Protein AF-A0A970HTD6-F1 (afdb_monomer_lite)

Sequence (376 aa):
SRCRPMLKNALLLLAIAVVAAGCGFRPSEPTYSVVGRIVDVDGRGVPGVTVVAQGANAIAQTGPDGVWRIDGLRGRVTIVPHLEGSRFEPMSHTVTAGTENLRFQLVPPSYSISGRIVNAQGAGVAGVVVAVEGTNIQVTSGLDGRWRIDGLDGPATVAPYRPGSEFVPAARTVAAPTDNIVFQVLHPIMGPSVVPREQARQWLQARIGNSDWLELVDLYYDIAPLYGIRPEVALAQAAHETAYFRFGNLVQPWQNNFAGIGATGTPSDGFTPLNGADPEVVRFEAGVHGAIFATREIGVEAHVQHLYAYATTAPLPAGRTLYSPRFVLVRRGTARYVEHLGARQNPAGVGWATDAEYGFKIVNNFLLPMTAFQMR

pLDDT: mean 91.31, std 15.21, range [30.84, 98.94]

Structure (mmCIF, N/CA/C/O backbone):
data_AF-A0A970HTD6-F1
#
_entry.id   AF-A0A970HTD6-F1
#
loop_
_atom_site.group_PDB
_atom_site.id
_atom_site.type_symbol
_atom_site.label_atom_id
_atom_site.label_alt_id
_atom_site.label_comp_id
_atom_site.label_asym_id
_atom_site.label_entity_id
_atom_site.label_seq_id
_atom_site.pdbx_PDB_ins_code
_atom_site.Cartn_x
_atom_site.Cartn_y
_atom_site.Cartn_z
_atom_site.occupancy
_atom_site.B_iso_or_equiv
_atom_site.auth_seq_id
_atom_site.auth_comp_id
_atom_site.auth_asym_id
_atom_site.auth_atom_id
_atom_site.pdbx_PDB_model_num
ATOM 1 N N . SER A 1 1 ? -66.689 61.002 37.008 1.00 42.81 1 SER A N 1
ATOM 2 C CA . SER A 1 1 ? -67.471 59.797 37.360 1.00 42.81 1 SER A CA 1
ATOM 3 C C . SER A 1 1 ? -66.994 59.297 38.715 1.00 42.81 1 SER A C 1
ATOM 5 O O . SER A 1 1 ? -65.812 59.053 38.901 1.00 42.81 1 SER A O 1
ATOM 7 N N . ARG A 1 2 ? -67.922 59.335 39.676 1.00 36.25 2 ARG A N 1
ATOM 8 C CA . ARG A 1 2 ? -67.828 59.118 41.139 1.00 36.25 2 ARG A CA 1
ATOM 9 C C . ARG A 1 2 ? -67.126 57.794 41.516 1.00 36.25 2 ARG A C 1
ATOM 11 O O . ARG A 1 2 ? -67.258 56.853 40.753 1.00 36.25 2 ARG A O 1
ATOM 18 N N . CYS A 1 3 ? -66.486 57.566 42.666 1.00 32.69 3 CYS A N 1
ATOM 19 C CA . CYS A 1 3 ? -65.986 58.340 43.814 1.00 32.69 3 CYS A CA 1
ATOM 20 C C . CYS A 1 3 ? -65.123 57.339 44.638 1.00 32.69 3 CYS A C 1
ATOM 22 O O . CYS A 1 3 ? -65.514 56.181 44.762 1.00 32.69 3 CYS A O 1
ATOM 24 N N . ARG A 1 4 ? -63.981 57.751 45.209 1.00 37.59 4 ARG A N 1
ATOM 25 C CA . ARG A 1 4 ? -63.383 57.114 46.420 1.00 37.59 4 ARG A CA 1
ATOM 26 C C . ARG A 1 4 ? -64.286 57.457 47.643 1.00 37.59 4 ARG A C 1
ATOM 28 O O . ARG A 1 4 ? -65.076 58.382 47.460 1.00 37.59 4 ARG A O 1
ATOM 35 N N . PRO A 1 5 ? -64.193 56.862 48.868 1.00 46.75 5 PRO A N 1
ATOM 36 C CA . PRO A 1 5 ? -62.972 56.333 49.504 1.00 46.75 5 PRO A CA 1
ATOM 37 C C . PRO A 1 5 ? -63.099 55.170 50.545 1.00 46.75 5 PRO A C 1
ATOM 39 O O . PRO A 1 5 ? -64.172 54.787 50.987 1.00 46.75 5 PRO A O 1
ATOM 42 N N . MET A 1 6 ? -61.914 54.692 50.955 1.00 35.75 6 MET A N 1
ATOM 43 C CA . MET A 1 6 ? -61.435 54.318 52.308 1.00 35.75 6 MET A CA 1
ATOM 44 C C . MET A 1 6 ? -62.063 53.205 53.182 1.00 35.75 6 MET A C 1
ATOM 46 O O . MET A 1 6 ? -63.157 53.321 53.716 1.00 35.75 6 MET A O 1
ATOM 50 N N . LEU A 1 7 ? -61.183 52.226 53.461 1.00 40.25 7 LEU A N 1
ATOM 51 C CA . LEU A 1 7 ? -60.671 51.781 54.774 1.00 40.25 7 LEU A CA 1
ATOM 52 C C . LEU A 1 7 ? -61.676 51.335 55.853 1.00 40.25 7 LEU A C 1
ATOM 54 O O . LEU A 1 7 ? -62.324 52.172 56.473 1.00 40.25 7 LEU A O 1
ATOM 58 N N . LYS A 1 8 ? -61.641 50.044 56.227 1.00 32.31 8 LYS A N 1
ATOM 59 C CA . LYS A 1 8 ? -61.961 49.594 57.596 1.00 32.31 8 LYS A CA 1
ATOM 60 C C . LYS A 1 8 ? -61.094 48.412 58.037 1.00 32.31 8 LYS A C 1
ATOM 62 O O . LYS A 1 8 ? -60.998 47.402 57.347 1.00 32.31 8 LYS A O 1
ATOM 67 N N . ASN A 1 9 ? -60.500 48.586 59.216 1.00 33.53 9 ASN A N 1
ATOM 68 C CA . ASN A 1 9 ? -59.845 47.574 60.035 1.00 33.53 9 ASN A CA 1
ATOM 69 C C . ASN A 1 9 ? -60.870 46.627 60.686 1.00 33.53 9 ASN A C 1
ATOM 71 O O . ASN A 1 9 ? -61.921 47.075 61.133 1.00 33.53 9 ASN A O 1
ATOM 75 N N . ALA A 1 10 ? -60.462 45.357 60.764 1.00 36.41 10 ALA A N 1
ATOM 76 C CA . ALA A 1 10 ? -60.637 44.360 61.828 1.00 36.41 10 ALA A CA 1
ATOM 77 C C . ALA A 1 10 ? -61.989 44.201 62.557 1.00 36.41 10 ALA A C 1
ATOM 79 O O . ALA A 1 10 ? -62.415 45.079 63.299 1.00 36.41 10 ALA A O 1
ATOM 80 N N . LEU A 1 11 ? -62.511 42.965 62.545 1.00 30.84 11 LEU A N 1
ATOM 81 C CA . LEU A 1 11 ? -62.829 42.255 63.790 1.00 30.84 11 LEU A CA 1
ATOM 82 C C . LEU A 1 11 ? -62.832 40.730 63.581 1.00 30.84 11 LEU A C 1
ATOM 84 O O . LEU A 1 11 ? -63.429 40.209 62.643 1.00 30.84 11 LEU A O 1
ATOM 88 N N . LEU A 1 12 ? -62.118 40.052 64.475 1.00 33.84 12 LEU A N 1
ATOM 89 C CA . LEU A 1 12 ? -61.918 38.613 64.603 1.00 33.84 12 LEU A CA 1
ATOM 90 C C . LEU A 1 12 ? -63.149 37.979 65.277 1.00 33.84 12 LEU A C 1
ATOM 92 O O . LEU A 1 12 ? -63.550 38.436 66.346 1.00 33.84 12 LEU A O 1
ATOM 96 N N . LEU A 1 13 ? -63.711 36.914 64.700 1.00 33.06 13 LEU A N 1
ATOM 97 C CA . LEU A 1 13 ? -64.697 36.052 65.361 1.00 33.06 13 LEU A CA 1
ATOM 98 C C . LEU A 1 13 ? -64.232 34.597 65.275 1.00 33.06 13 LEU A C 1
ATOM 100 O O . LEU A 1 13 ? -64.123 34.004 64.204 1.00 33.06 13 LEU A O 1
ATOM 104 N N . LEU A 1 14 ? -63.906 34.077 66.454 1.00 33.75 14 LEU A N 1
ATOM 105 C CA . LEU A 1 14 ? -63.420 32.740 66.746 1.00 33.75 14 LEU A CA 1
ATOM 106 C C . LEU A 1 14 ? -64.610 31.765 66.709 1.00 33.75 14 LEU A C 1
ATOM 108 O O . LEU A 1 14 ? -65.485 31.832 67.570 1.00 33.75 14 LEU A O 1
ATOM 112 N N . ALA A 1 15 ? -64.648 30.861 65.730 1.00 34.38 15 ALA A N 1
ATOM 113 C CA . ALA A 1 15 ? -65.566 29.725 65.733 1.00 34.38 15 ALA A CA 1
ATOM 114 C C . ALA A 1 15 ? -64.807 28.479 66.206 1.00 34.38 15 ALA A C 1
ATOM 116 O O . ALA A 1 15 ? -63.939 27.955 65.509 1.00 34.38 15 ALA A O 1
ATOM 117 N N . ILE A 1 16 ? -65.123 28.033 67.422 1.00 37.50 16 ILE A N 1
ATOM 118 C CA . ILE A 1 16 ? -64.649 26.775 67.998 1.00 37.50 16 ILE A CA 1
ATOM 119 C C . ILE A 1 16 ? -65.387 25.641 67.278 1.00 37.50 16 ILE A C 1
ATOM 121 O O . ILE A 1 16 ? -66.544 25.354 67.576 1.00 37.50 16 ILE A O 1
ATOM 125 N N . ALA A 1 17 ? -64.724 25.014 66.308 1.00 35.72 17 ALA A N 1
ATOM 126 C CA . ALA A 1 17 ? -65.150 23.735 65.759 1.00 35.72 17 ALA A CA 1
ATOM 127 C C . ALA A 1 17 ? -64.557 22.619 66.626 1.00 35.72 17 ALA A C 1
ATOM 129 O O . ALA A 1 17 ? -63.340 22.467 66.734 1.00 35.72 17 ALA A O 1
ATOM 130 N N . VAL A 1 18 ? -65.442 21.865 67.273 1.00 36.69 18 VAL A N 1
ATOM 131 C CA . VAL A 1 18 ? -65.130 20.656 68.036 1.00 36.69 18 VAL A CA 1
ATOM 132 C C . VAL A 1 18 ? -64.397 19.675 67.119 1.00 36.69 18 VAL A C 1
ATOM 134 O O . VAL A 1 18 ? -64.988 19.112 66.200 1.00 36.69 18 VAL A O 1
ATOM 137 N N . VAL A 1 19 ? -63.101 19.465 67.361 1.00 39.59 19 VAL A N 1
ATOM 138 C CA . VAL A 1 19 ? -62.349 18.366 66.751 1.00 39.59 19 VAL A CA 1
ATOM 139 C C . VAL A 1 19 ? -62.797 17.092 67.454 1.00 39.59 19 VAL A C 1
ATOM 141 O O . VAL A 1 19 ? -62.286 16.730 68.511 1.00 39.59 19 VAL A O 1
ATOM 144 N N . ALA A 1 20 ? -63.781 16.408 66.875 1.00 39.84 20 ALA A N 1
ATOM 145 C CA . ALA A 1 20 ? -63.942 14.991 67.138 1.00 39.84 20 ALA A CA 1
ATOM 146 C C . ALA A 1 20 ? -62.660 14.312 66.640 1.00 39.84 20 ALA A C 1
ATOM 148 O O . ALA A 1 20 ? -62.395 14.277 65.437 1.00 39.84 20 ALA A O 1
ATOM 149 N N . ALA A 1 21 ? -61.841 13.817 67.567 1.00 46.31 21 ALA A N 1
ATOM 150 C CA . ALA A 1 21 ? -60.736 12.921 67.268 1.00 46.31 21 ALA A CA 1
ATOM 151 C C . ALA A 1 21 ? -61.316 11.594 66.757 1.00 46.31 21 ALA A C 1
ATOM 153 O O . ALA A 1 21 ? -61.376 10.592 67.465 1.00 46.31 21 ALA A O 1
ATOM 154 N N . GLY A 1 22 ? -61.783 11.594 65.509 1.00 42.00 22 GLY A N 1
ATOM 155 C CA . GLY A 1 22 ? -61.880 10.370 64.745 1.00 42.00 22 GLY A CA 1
ATOM 156 C C . GLY A 1 22 ? -60.462 9.836 64.623 1.00 42.00 22 GLY A C 1
ATOM 157 O O . GLY A 1 22 ? -59.593 10.516 64.075 1.00 42.00 22 GLY A O 1
ATOM 158 N N . CYS A 1 23 ? -60.211 8.639 65.151 1.00 47.81 23 CYS A N 1
ATOM 159 C CA . CYS A 1 23 ? -59.071 7.843 64.725 1.00 47.81 23 CYS A CA 1
ATOM 160 C C . CYS A 1 23 ? -59.223 7.639 63.216 1.00 47.81 23 CYS A C 1
ATOM 162 O O . CYS A 1 23 ? -59.913 6.730 62.762 1.00 47.81 23 CYS A O 1
ATOM 164 N N . GLY A 1 24 ? -58.647 8.549 62.433 1.00 44.84 24 GLY A N 1
ATOM 165 C CA . GLY A 1 24 ? -58.544 8.419 60.997 1.00 44.84 24 GLY A CA 1
ATOM 166 C C . GLY A 1 24 ? -57.609 7.259 60.723 1.00 44.84 24 GLY A C 1
ATOM 167 O O . GLY A 1 24 ? -56.400 7.449 60.624 1.00 44.84 24 GLY A O 1
ATOM 168 N N . PHE A 1 25 ? -58.168 6.055 60.626 1.00 48.62 25 PHE A N 1
ATOM 169 C CA . PHE A 1 25 ? -57.527 4.933 59.965 1.00 48.62 25 PHE A CA 1
ATOM 170 C C . PHE A 1 25 ? -57.307 5.379 58.514 1.00 48.62 25 PHE A C 1
ATOM 172 O O . PHE A 1 25 ? -58.173 5.225 57.657 1.00 48.62 25 PHE A O 1
ATOM 179 N N . ARG A 1 26 ? -56.172 6.029 58.237 1.00 52.31 26 ARG A N 1
ATOM 180 C CA . ARG A 1 26 ? -55.670 6.108 56.868 1.00 52.31 26 ARG A CA 1
ATOM 181 C C . ARG A 1 26 ? -55.370 4.660 56.488 1.00 52.31 26 ARG A C 1
ATOM 183 O O . ARG A 1 26 ? -54.569 4.045 57.196 1.00 52.31 26 ARG A O 1
ATOM 190 N N . PRO A 1 27 ? -55.999 4.090 55.446 1.00 56.38 27 PRO A N 1
ATOM 191 C CA . PRO A 1 27 ? -55.573 2.795 54.943 1.00 56.38 27 PRO A CA 1
ATOM 192 C C . PRO A 1 27 ? -54.070 2.892 54.689 1.00 56.38 27 PRO A C 1
ATOM 194 O O . PRO A 1 27 ? -53.625 3.807 53.994 1.00 56.38 27 PRO A O 1
ATOM 197 N N . SER A 1 28 ? -53.278 2.023 55.317 1.00 64.25 28 SER A N 1
ATOM 198 C CA . SER A 1 28 ? -51.865 1.924 54.971 1.00 64.25 28 SER A CA 1
ATOM 199 C C . SER A 1 28 ? -51.796 1.639 53.477 1.00 64.25 28 SER A C 1
ATOM 201 O O . SER A 1 28 ? -52.460 0.703 53.025 1.00 64.25 28 SER A O 1
ATOM 203 N N . GLU A 1 29 ? -51.046 2.441 52.719 1.00 68.19 29 GLU A N 1
ATOM 204 C CA . GLU A 1 29 ? -50.867 2.185 51.290 1.00 68.19 29 GLU A CA 1
ATOM 205 C C . GLU A 1 29 ? -50.477 0.716 51.075 1.00 68.19 29 GLU A C 1
ATOM 207 O O . GLU A 1 29 ? -49.609 0.211 51.809 1.00 68.19 29 GLU A O 1
ATOM 212 N N . PRO A 1 30 ? -51.125 0.019 50.122 1.00 85.25 30 PRO A N 1
ATOM 213 C CA . PRO A 1 30 ? -50.836 -1.379 49.869 1.00 85.25 30 PRO A CA 1
ATOM 214 C C . PRO A 1 30 ? -49.363 -1.511 49.503 1.00 85.25 30 PRO A C 1
ATOM 216 O O . PRO A 1 30 ? -48.851 -0.827 48.615 1.00 85.25 30 PRO A O 1
ATOM 219 N N . THR A 1 31 ? -48.673 -2.379 50.232 1.00 92.69 31 THR A N 1
ATOM 220 C CA . THR A 1 31 ? -47.291 -2.719 49.925 1.00 92.69 31 THR A CA 1
ATOM 221 C C . THR A 1 31 ? -47.246 -3.687 48.756 1.00 92.69 31 THR A C 1
ATOM 223 O O . THR A 1 31 ? -48.137 -4.524 48.609 1.00 92.69 31 THR A O 1
ATOM 226 N N . TYR A 1 32 ? -46.172 -3.640 47.984 1.00 95.25 32 TYR A N 1
ATOM 227 C CA . TYR A 1 32 ? -45.902 -4.612 46.937 1.00 95.25 32 TYR A CA 1
ATOM 228 C C . TYR A 1 32 ? -44.472 -5.147 47.025 1.00 95.25 32 TYR A C 1
ATOM 230 O O . TYR A 1 32 ? -43.642 -4.657 47.795 1.00 95.25 32 TYR A O 1
ATOM 238 N N . SER A 1 33 ? -44.205 -6.168 46.216 1.00 96.56 33 SER A N 1
ATOM 239 C CA . SER A 1 33 ? -42.905 -6.824 46.120 1.00 96.56 33 SER A CA 1
ATOM 240 C C . SER A 1 33 ? -42.364 -6.732 44.704 1.00 96.56 33 SER A C 1
ATOM 242 O O . SER A 1 33 ? -43.123 -6.755 43.734 1.00 96.56 33 SER A O 1
ATOM 244 N N . VAL A 1 34 ? -41.046 -6.667 44.585 1.00 97.88 34 VAL A N 1
ATOM 245 C CA . VAL A 1 34 ? -40.350 -6.718 43.301 1.00 97.88 34 VAL A CA 1
ATOM 246 C C . VAL A 1 34 ? -39.407 -7.908 43.322 1.00 97.88 34 VAL A C 1
ATOM 248 O O . VAL A 1 34 ? -38.594 -8.046 44.236 1.00 97.88 34 VAL A O 1
ATOM 251 N N . VAL A 1 35 ? -39.530 -8.769 42.315 1.00 98.00 35 VAL A N 1
ATOM 252 C CA . VAL A 1 35 ? -38.681 -9.944 42.112 1.00 98.00 35 VAL A CA 1
ATOM 253 C C . VAL A 1 35 ? -37.971 -9.801 40.780 1.00 98.00 35 VAL A C 1
ATOM 255 O O . VAL A 1 35 ? -38.592 -9.489 39.760 1.00 98.00 35 VAL A O 1
ATOM 258 N N . GLY A 1 36 ? -36.674 -10.077 40.770 1.00 97.62 36 GLY A N 1
ATOM 259 C CA . GLY A 1 36 ? -35.888 -10.010 39.554 1.00 97.62 36 GLY A CA 1
ATOM 260 C C . GLY A 1 36 ? -34.753 -11.012 39.500 1.00 97.62 36 GLY A C 1
ATOM 261 O O . GLY A 1 36 ? -34.555 -11.820 40.404 1.00 97.62 36 GLY A O 1
ATOM 262 N N . ARG A 1 37 ? -34.019 -10.965 38.390 1.00 97.94 37 ARG A N 1
ATOM 263 C CA . ARG A 1 37 ? -32.822 -11.771 38.156 1.00 97.94 37 ARG A CA 1
ATOM 264 C C . ARG A 1 37 ? -31.763 -10.934 37.458 1.00 97.94 37 ARG A C 1
ATOM 266 O O . ARG A 1 37 ? -32.088 -10.213 36.514 1.00 97.94 37 ARG A O 1
ATOM 273 N N . ILE A 1 38 ? -30.524 -11.050 37.916 1.00 98.00 38 ILE A N 1
ATOM 274 C CA . ILE A 1 38 ? -29.355 -10.426 37.298 1.00 98.00 38 ILE A CA 1
ATOM 275 C C . ILE A 1 38 ? -28.504 -11.518 36.660 1.00 98.00 38 ILE A C 1
ATOM 277 O O . ILE A 1 38 ? -28.193 -12.512 37.318 1.00 98.00 38 ILE A O 1
ATOM 281 N N . VAL A 1 39 ? -28.168 -11.354 35.382 1.00 96.12 39 VAL A N 1
ATOM 282 C CA . VAL A 1 39 ? -27.411 -12.347 34.603 1.00 96.12 39 VAL A CA 1
ATOM 283 C C . VAL A 1 39 ? -26.166 -11.749 33.951 1.00 96.12 39 VAL A C 1
ATOM 285 O O . VAL A 1 39 ? -26.089 -10.537 33.778 1.00 96.12 39 VAL A O 1
ATOM 288 N N . ASP A 1 40 ? -25.186 -12.579 33.605 1.00 91.44 40 ASP A N 1
ATOM 289 C CA . ASP A 1 40 ? -24.036 -12.198 32.782 1.00 91.44 40 ASP A CA 1
ATOM 290 C C . ASP A 1 40 ? -24.381 -12.220 31.277 1.00 91.44 40 ASP A C 1
ATOM 292 O O . ASP A 1 40 ? -25.537 -12.412 30.876 1.00 91.44 40 ASP A O 1
ATOM 296 N N . VAL A 1 41 ? -23.379 -11.996 30.421 1.00 83.44 41 VAL A N 1
ATOM 297 C CA . VAL A 1 41 ? -23.537 -12.043 28.955 1.00 83.44 41 VAL A CA 1
ATOM 298 C C . VAL A 1 41 ? -23.944 -13.423 28.427 1.00 83.44 41 VAL A C 1
ATOM 300 O O . VAL A 1 41 ? -24.611 -13.502 27.401 1.00 83.44 41 VAL A O 1
ATOM 303 N N . ASP A 1 42 ? -23.623 -14.490 29.160 1.00 86.56 42 ASP A N 1
ATOM 304 C CA . ASP A 1 42 ? -23.951 -15.875 28.814 1.00 86.56 42 ASP A CA 1
ATOM 305 C C . ASP A 1 42 ? -25.283 -16.335 29.444 1.00 86.56 42 ASP A C 1
ATOM 307 O O . ASP A 1 42 ? -25.667 -17.502 29.339 1.00 86.56 42 ASP A O 1
ATOM 311 N N . GLY A 1 43 ? -26.000 -15.435 30.127 1.00 90.88 43 GLY A N 1
ATOM 312 C CA . GLY A 1 43 ? -27.268 -15.725 30.794 1.00 90.88 43 GLY A CA 1
ATOM 313 C C . GLY A 1 43 ? -27.135 -16.460 32.134 1.00 90.88 43 GLY A C 1
ATOM 314 O O . GLY A 1 43 ? -28.149 -16.894 32.694 1.00 90.88 43 GLY A O 1
ATOM 315 N N . ARG A 1 44 ? -25.921 -16.608 32.678 1.00 94.81 44 ARG A N 1
ATOM 316 C CA . ARG A 1 44 ? -25.695 -17.207 34.002 1.00 94.81 44 ARG A CA 1
ATOM 317 C C . ARG A 1 44 ? -26.022 -16.192 35.090 1.00 94.81 44 ARG A C 1
ATOM 319 O O . ARG A 1 44 ? -25.796 -15.000 34.926 1.00 94.81 44 ARG A O 1
ATOM 326 N N . GLY A 1 45 ? -26.571 -16.662 36.206 1.00 96.25 45 GLY A N 1
ATOM 327 C CA . GLY A 1 45 ? -26.898 -15.801 37.342 1.00 96.25 45 GLY A CA 1
ATOM 328 C C . GLY A 1 45 ? -25.662 -15.141 37.948 1.00 96.25 45 GLY A C 1
ATOM 329 O O . GLY A 1 45 ? -24.655 -15.815 38.143 1.00 96.25 45 GLY A O 1
ATOM 330 N N . VAL A 1 46 ? -25.747 -13.847 38.271 1.00 96.06 46 VAL A N 1
ATOM 331 C CA . VAL A 1 46 ? -24.659 -13.105 38.929 1.00 96.06 46 VAL A CA 1
ATOM 332 C C . VAL A 1 46 ? -24.975 -12.968 40.424 1.00 96.06 46 VAL A C 1
ATOM 334 O O . VAL A 1 46 ? -25.842 -12.159 40.775 1.00 96.06 46 VAL A O 1
ATOM 337 N N . PRO A 1 47 ? -24.332 -13.745 41.316 1.00 96.75 47 PRO A N 1
ATOM 338 C CA . PRO A 1 47 ? -24.537 -13.643 42.761 1.00 96.75 47 PRO A CA 1
ATOM 339 C C . PRO A 1 47 ? -23.857 -12.414 43.374 1.00 96.75 47 PRO A C 1
ATOM 341 O O . PRO A 1 47 ? -22.909 -11.869 42.815 1.00 96.75 47 PRO A O 1
ATOM 344 N N . GLY A 1 48 ? -24.316 -12.008 44.561 1.00 95.94 48 GLY A N 1
ATOM 345 C CA . GLY A 1 48 ? -23.667 -10.966 45.368 1.00 95.94 48 GLY A CA 1
ATOM 346 C C . GLY A 1 48 ? -23.876 -9.525 44.888 1.00 95.94 48 GLY A C 1
ATOM 347 O O . GLY A 1 48 ? -23.296 -8.603 45.458 1.00 95.94 48 GLY A O 1
ATOM 348 N N . VAL A 1 49 ? -24.721 -9.295 43.880 1.00 97.38 49 VAL A N 1
ATOM 349 C CA . VAL A 1 49 ? -25.107 -7.946 43.447 1.00 97.38 49 VAL A CA 1
ATOM 350 C C . VAL A 1 49 ? -26.076 -7.364 44.467 1.00 97.38 49 VAL A C 1
ATOM 352 O O . VAL A 1 49 ? -27.086 -7.986 44.794 1.00 97.38 49 VAL A O 1
ATOM 355 N N . THR A 1 50 ? -25.794 -6.157 44.950 1.00 97.94 50 THR A N 1
ATOM 356 C CA . THR A 1 50 ? -26.694 -5.431 45.850 1.00 97.94 50 THR A CA 1
ATOM 357 C C . THR A 1 50 ? -27.736 -4.684 45.029 1.00 97.94 50 THR A C 1
ATOM 359 O O . THR A 1 50 ? -27.395 -3.828 44.224 1.00 97.94 50 THR A O 1
ATOM 362 N N . VAL A 1 51 ? -29.015 -4.980 45.226 1.00 97.75 51 VAL A N 1
ATOM 363 C CA . VAL A 1 51 ? -30.132 -4.298 44.565 1.00 97.75 51 VAL A CA 1
ATOM 364 C C . VAL A 1 51 ? -30.760 -3.321 45.545 1.00 97.75 51 VAL A C 1
ATOM 366 O O . VAL A 1 51 ? -31.216 -3.723 46.611 1.00 97.75 51 VAL A O 1
ATOM 369 N N . VAL A 1 52 ? -30.787 -2.040 45.189 1.00 97.62 52 VAL A N 1
ATOM 370 C CA . VAL A 1 52 ? -31.280 -0.948 46.034 1.00 97.62 52 VAL A CA 1
ATOM 371 C C . VAL A 1 52 ? -32.606 -0.430 45.488 1.00 97.62 52 VAL A C 1
ATOM 373 O O . VAL A 1 52 ? -32.694 -0.072 44.317 1.00 97.62 52 VAL A O 1
ATOM 376 N N . ALA A 1 53 ? -33.627 -0.333 46.341 1.00 96.69 53 ALA A N 1
ATOM 377 C CA . ALA A 1 53 ? -34.867 0.382 46.049 1.00 96.69 53 ALA A CA 1
ATOM 378 C C . ALA A 1 53 ? -34.759 1.836 46.542 1.00 96.69 53 ALA A C 1
ATOM 380 O O . ALA A 1 53 ? -35.071 2.164 47.694 1.00 96.69 53 ALA A O 1
ATOM 381 N N . GLN A 1 54 ? -34.298 2.726 45.663 1.00 94.31 54 GLN A N 1
ATOM 382 C CA . GLN A 1 54 ? -34.218 4.158 45.941 1.00 94.31 54 GLN A CA 1
ATOM 383 C C . GLN A 1 54 ? -35.625 4.724 46.181 1.00 94.31 54 GLN A C 1
ATOM 385 O O . GLN A 1 54 ? -36.549 4.470 45.408 1.00 94.31 54 GLN A O 1
ATOM 390 N N . GLY A 1 55 ? -35.784 5.477 47.272 1.00 86.88 55 GLY A N 1
ATOM 391 C CA . GLY A 1 55 ? -37.077 5.994 47.738 1.00 86.88 55 GLY A CA 1
ATOM 392 C C . GLY A 1 55 ? -37.779 5.129 48.794 1.00 86.88 55 GLY A C 1
ATOM 393 O O . GLY A 1 55 ? -38.717 5.613 49.418 1.00 86.88 55 GLY A O 1
ATOM 394 N N . ALA A 1 56 ? -37.307 3.900 49.054 1.00 85.94 56 ALA A N 1
ATOM 395 C CA . ALA A 1 56 ? -37.901 2.997 50.052 1.00 85.94 56 ALA A CA 1
ATOM 396 C C . ALA A 1 56 ? -36.928 2.493 51.136 1.00 85.94 56 ALA A C 1
ATOM 398 O O . ALA A 1 56 ? -37.335 1.715 51.993 1.00 85.94 56 ALA A O 1
ATOM 399 N N . ASN A 1 57 ? -35.663 2.939 51.122 1.00 86.38 57 ASN A N 1
ATOM 400 C CA . ASN A 1 57 ? -34.600 2.500 52.043 1.00 86.38 57 ASN A CA 1
ATOM 401 C C . ASN A 1 57 ? -34.556 0.967 52.239 1.00 86.38 57 ASN A C 1
ATOM 403 O O . ASN A 1 57 ? -34.418 0.474 53.356 1.00 86.38 57 ASN A O 1
ATOM 407 N N . ALA A 1 58 ? -34.721 0.220 51.145 1.00 93.56 58 ALA A N 1
ATOM 408 C CA . ALA A 1 58 ? -34.748 -1.237 51.132 1.00 93.56 58 ALA A CA 1
ATOM 409 C C . ALA A 1 58 ? -33.701 -1.775 50.152 1.00 93.56 58 ALA A C 1
ATOM 411 O O . ALA A 1 58 ? -33.495 -1.200 49.078 1.00 93.56 58 ALA A O 1
ATOM 412 N N . ILE A 1 59 ? -33.047 -2.876 50.525 1.00 96.50 59 ILE A N 1
ATOM 413 C CA . ILE A 1 59 ? -32.011 -3.534 49.725 1.00 96.50 59 ILE A CA 1
ATOM 414 C C . ILE A 1 59 ? -32.228 -5.049 49.687 1.00 96.50 59 ILE A C 1
ATOM 416 O O . ILE A 1 59 ? -32.819 -5.619 50.603 1.00 96.50 59 ILE A O 1
ATOM 420 N N . ALA A 1 60 ? -31.704 -5.697 48.653 1.00 97.38 60 ALA A N 1
ATOM 421 C CA . ALA A 1 60 ? -31.565 -7.147 48.553 1.00 97.38 60 ALA A CA 1
ATOM 422 C C . ALA A 1 60 ? -30.193 -7.509 47.973 1.00 97.38 60 ALA A C 1
ATOM 424 O O . ALA A 1 60 ? -29.530 -6.666 47.373 1.00 97.38 60 ALA A O 1
ATOM 425 N N . GLN A 1 61 ? -29.782 -8.766 48.120 1.00 97.62 61 GLN A N 1
ATOM 426 C CA . GLN A 1 61 ? -28.633 -9.320 47.404 1.00 97.62 61 GLN A CA 1
ATOM 427 C C . GLN A 1 61 ? -29.079 -10.460 46.495 1.00 97.62 61 GLN A C 1
ATOM 429 O O . GLN A 1 61 ? -30.020 -11.186 46.820 1.00 97.62 61 GLN A O 1
ATOM 434 N N . THR A 1 62 ? -28.418 -10.608 45.350 1.00 97.94 62 THR A N 1
ATOM 435 C CA . THR A 1 62 ? -28.682 -11.722 44.439 1.00 97.94 62 THR A CA 1
ATOM 436 C C . THR A 1 62 ? -28.128 -13.040 44.977 1.00 97.94 62 THR A C 1
ATOM 438 O O . THR A 1 62 ? -26.992 -13.107 45.455 1.00 97.94 62 THR A O 1
ATOM 441 N N . GLY A 1 63 ? -28.929 -14.103 44.872 1.00 97.00 63 GLY A N 1
ATOM 442 C CA . GLY A 1 63 ? -28.519 -15.476 45.175 1.00 97.00 63 GLY A CA 1
ATOM 443 C C . GLY A 1 63 ? -27.621 -16.102 44.091 1.00 97.00 63 GLY A C 1
ATOM 444 O O . GLY A 1 63 ? -27.329 -15.453 43.085 1.00 97.00 63 GLY A O 1
ATOM 445 N N . PRO A 1 64 ? -27.201 -17.375 44.255 1.00 95.88 64 PRO A N 1
ATOM 446 C CA . PRO A 1 64 ? -26.330 -18.099 43.310 1.00 95.88 64 PRO A CA 1
ATOM 447 C C . PRO A 1 64 ? -26.836 -18.142 41.862 1.00 95.88 64 PRO A C 1
ATOM 449 O O . PRO A 1 64 ? -26.053 -18.197 40.921 1.00 95.88 64 PRO A O 1
ATOM 452 N N . ASP A 1 65 ? -28.152 -18.115 41.677 1.00 96.00 65 ASP A N 1
ATOM 453 C CA . ASP A 1 65 ? -28.826 -18.112 40.382 1.00 96.00 65 ASP A CA 1
ATOM 454 C C . ASP A 1 65 ? -29.114 -16.696 39.853 1.00 96.00 65 ASP A C 1
ATOM 456 O O . ASP A 1 65 ? -29.720 -16.552 38.786 1.00 96.00 65 ASP A O 1
ATOM 460 N N . GLY A 1 66 ? -28.656 -15.656 40.556 1.00 97.06 66 GLY A N 1
ATOM 461 C CA . GLY A 1 66 ? -28.862 -14.249 40.230 1.00 97.06 66 GLY A CA 1
ATOM 462 C C . GLY A 1 66 ? -30.224 -13.698 40.659 1.00 97.06 66 GLY A C 1
ATOM 463 O O . GLY A 1 66 ? -30.517 -12.541 40.356 1.00 97.06 66 GLY A O 1
ATOM 464 N N . VAL A 1 67 ? -31.079 -14.493 41.312 1.00 97.81 67 VAL A N 1
ATOM 465 C CA . VAL A 1 67 ? -32.431 -14.076 41.717 1.00 97.81 67 VAL A CA 1
ATOM 466 C C . VAL A 1 67 ? -32.380 -13.213 42.977 1.00 97.81 67 VAL A C 1
ATOM 468 O O . VAL A 1 67 ? -31.568 -13.440 43.872 1.00 97.81 67 VAL A O 1
ATOM 471 N N . TRP A 1 68 ? -33.252 -12.209 43.050 1.00 98.06 68 TRP A N 1
ATOM 472 C CA . TRP A 1 68 ? -33.391 -11.304 44.192 1.00 98.06 68 TRP A CA 1
ATOM 473 C C . TRP A 1 68 ? -34.855 -10.904 44.403 1.00 98.06 68 TRP A C 1
ATOM 475 O O . TRP A 1 68 ? -35.672 -10.958 43.478 1.00 98.06 68 TRP A O 1
ATOM 485 N N . ARG A 1 69 ? -35.184 -10.477 45.627 1.00 97.88 69 ARG A N 1
ATOM 486 C CA . ARG A 1 69 ? -36.525 -10.022 46.011 1.00 97.88 69 ARG A CA 1
ATOM 487 C C . ARG A 1 69 ? -36.448 -8.888 47.029 1.00 97.88 69 ARG A C 1
ATOM 489 O O . ARG A 1 69 ? -35.708 -9.000 47.999 1.00 97.88 69 ARG A O 1
ATOM 496 N N . ILE A 1 70 ? -37.239 -7.836 46.822 1.00 97.31 70 ILE A N 1
ATOM 497 C CA . ILE A 1 70 ? -37.482 -6.773 47.807 1.00 97.31 70 ILE A CA 1
ATOM 498 C C . ILE A 1 70 ? -38.984 -6.724 48.100 1.00 97.31 70 ILE A C 1
ATOM 500 O O . ILE A 1 70 ? -39.797 -6.607 47.183 1.00 97.31 70 ILE A O 1
ATOM 504 N N . ASP A 1 71 ? -39.340 -6.818 49.377 1.00 96.06 71 ASP A N 1
ATOM 505 C CA . ASP A 1 71 ? -40.714 -6.798 49.880 1.00 96.06 71 ASP A CA 1
ATOM 506 C C . ASP A 1 71 ? -41.052 -5.465 50.564 1.00 96.06 71 ASP A C 1
ATOM 508 O O . ASP A 1 71 ? -40.167 -4.692 50.927 1.00 96.06 71 ASP A O 1
ATOM 512 N N . GLY A 1 72 ? -42.345 -5.204 50.780 1.00 94.12 72 GLY A N 1
ATOM 513 C CA . GLY A 1 72 ? -42.798 -4.085 51.615 1.00 94.12 72 GLY A CA 1
ATOM 514 C C . GLY A 1 72 ? -42.692 -2.702 50.964 1.00 94.12 72 GLY A C 1
ATOM 515 O O . GLY A 1 72 ? -42.795 -1.691 51.660 1.00 94.12 72 GLY A O 1
ATOM 516 N N . LEU A 1 73 ? -42.499 -2.639 49.645 1.00 95.06 73 LEU A N 1
ATOM 517 C CA . LEU A 1 73 ? -42.343 -1.391 48.901 1.00 95.06 73 LEU A CA 1
ATOM 518 C C . LEU A 1 73 ? -43.671 -0.639 48.800 1.00 95.06 73 LEU A C 1
ATOM 520 O O . LEU A 1 73 ? -44.736 -1.247 48.714 1.00 95.06 73 LEU A O 1
ATOM 524 N N . ARG A 1 74 ? -43.601 0.693 48.800 1.00 92.56 74 ARG A N 1
ATOM 525 C CA . ARG A 1 74 ? -44.753 1.597 48.676 1.00 92.56 74 ARG A CA 1
ATOM 526 C C . ARG A 1 74 ? -44.437 2.708 47.687 1.00 92.56 74 ARG A C 1
ATOM 528 O O . ARG A 1 74 ? -43.274 3.067 47.512 1.00 92.56 74 ARG A O 1
ATOM 535 N N . GLY A 1 75 ? -45.474 3.268 47.070 1.00 91.12 75 GLY A N 1
ATOM 536 C CA . GLY A 1 75 ? -45.330 4.359 46.110 1.00 91.12 75 GLY A CA 1
ATOM 537 C C . GLY A 1 75 ? -44.435 4.007 44.915 1.00 91.12 75 GLY A C 1
ATOM 538 O O . GLY A 1 75 ? -44.309 2.847 44.525 1.00 91.12 75 GLY A O 1
ATOM 539 N N . ARG A 1 76 ? -43.826 5.029 44.309 1.00 94.19 76 ARG A N 1
ATOM 540 C CA . ARG A 1 76 ? -42.863 4.885 43.209 1.00 94.19 76 ARG A CA 1
ATOM 541 C C . ARG A 1 76 ? -41.458 4.677 43.771 1.00 94.19 76 ARG A C 1
ATOM 543 O O . ARG A 1 76 ? -41.000 5.511 44.545 1.00 94.19 76 ARG A O 1
ATOM 550 N N . VAL A 1 77 ? -40.761 3.640 43.315 1.00 96.00 77 VAL A N 1
ATOM 551 C CA . VAL A 1 77 ? -39.359 3.379 43.673 1.00 96.00 77 VAL A CA 1
ATOM 552 C C . VAL A 1 77 ? -38.515 3.135 42.428 1.00 96.00 77 VAL A C 1
ATOM 554 O O . VAL A 1 77 ? -39.012 2.632 41.417 1.00 96.00 77 VAL A O 1
ATOM 557 N N . THR A 1 78 ? -37.228 3.462 42.514 1.00 97.00 78 THR A N 1
ATOM 558 C CA . THR A 1 78 ? -36.251 3.169 41.460 1.00 97.00 78 THR A CA 1
ATOM 559 C C . THR A 1 78 ? -35.330 2.054 41.930 1.00 97.00 78 THR A C 1
ATOM 561 O O . THR A 1 78 ? -34.616 2.198 42.920 1.00 97.00 78 THR A O 1
ATOM 564 N N . ILE A 1 79 ? -35.367 0.928 41.230 1.00 98.06 79 ILE A N 1
ATOM 565 C CA . ILE A 1 79 ? -34.543 -0.247 41.479 1.00 98.06 79 ILE A CA 1
ATOM 566 C C . ILE A 1 79 ? -33.209 -0.075 40.758 1.00 98.06 79 ILE A C 1
ATOM 568 O O . ILE A 1 79 ? -33.193 0.085 39.537 1.00 98.06 79 ILE A O 1
ATOM 572 N N . VAL A 1 80 ? -32.106 -0.135 41.501 1.00 97.12 80 VAL A N 1
ATOM 573 C CA . VAL A 1 80 ? -30.743 0.057 40.987 1.00 97.12 80 VAL A CA 1
ATOM 574 C C . VAL A 1 80 ? -29.838 -1.082 41.472 1.00 97.12 80 VAL A C 1
ATOM 576 O O . VAL A 1 80 ? -29.708 -1.261 42.685 1.00 97.12 80 VAL A O 1
ATOM 579 N N . PRO A 1 81 ? -29.213 -1.865 40.577 1.00 97.75 81 PRO A N 1
ATOM 580 C CA . PRO A 1 81 ? -28.216 -2.860 40.944 1.00 97.75 81 PRO A CA 1
ATOM 581 C C . PRO A 1 81 ? -26.846 -2.203 41.165 1.00 97.75 81 PRO A C 1
ATOM 583 O O . PRO A 1 81 ? -26.467 -1.256 40.477 1.00 97.75 81 PRO A O 1
ATOM 586 N N . HIS A 1 82 ? -26.079 -2.728 42.113 1.00 95.56 82 HIS A N 1
ATOM 587 C CA . HIS A 1 82 ? -24.745 -2.260 42.452 1.00 95.56 82 HIS A CA 1
ATOM 588 C C . HIS A 1 82 ? -23.816 -3.439 42.750 1.00 95.56 82 HIS A C 1
ATOM 590 O O . HIS A 1 82 ? -24.086 -4.274 43.616 1.00 95.56 82 HIS A O 1
ATOM 596 N N . LEU A 1 83 ? -22.703 -3.478 42.027 1.00 93.62 83 LEU A N 1
ATOM 597 C CA . LEU A 1 83 ? -21.562 -4.353 42.257 1.00 93.62 83 LEU A CA 1
ATOM 598 C C . LEU A 1 83 ? -20.316 -3.541 41.889 1.00 93.62 83 LEU A C 1
ATOM 600 O O . LEU A 1 83 ? -20.320 -2.828 40.884 1.00 93.62 83 LEU A O 1
ATOM 604 N N . GLU A 1 84 ? -19.280 -3.597 42.720 1.00 86.75 84 GLU A N 1
ATOM 605 C CA . GLU A 1 84 ? -18.082 -2.778 42.535 1.00 86.75 84 GLU A CA 1
ATOM 606 C C . GLU A 1 84 ? -17.447 -3.011 41.152 1.00 86.75 84 GLU A C 1
ATOM 608 O O . GLU A 1 84 ? -17.370 -4.141 40.667 1.00 86.75 84 GLU A O 1
ATOM 613 N N . GLY A 1 85 ? -17.056 -1.923 40.478 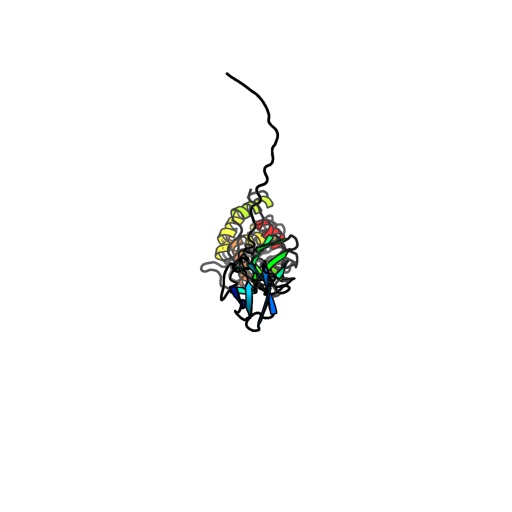1.00 79.81 85 GLY A N 1
ATOM 614 C CA . GLY A 1 85 ? -16.449 -1.960 39.140 1.00 79.81 85 GLY A CA 1
ATOM 615 C C . GLY A 1 85 ? -17.358 -2.466 38.011 1.00 79.81 85 GLY A C 1
ATOM 616 O O . GLY A 1 85 ? -16.912 -2.572 36.871 1.00 79.81 85 GLY A O 1
ATOM 617 N N . SER A 1 86 ? -18.621 -2.772 38.307 1.00 88.12 86 SER A N 1
ATOM 618 C CA . SER A 1 86 ? -19.561 -3.370 37.366 1.00 88.12 86 SER A CA 1
ATOM 619 C C . SER A 1 86 ? -20.579 -2.356 36.866 1.00 88.12 86 SER A C 1
ATOM 621 O O . SER A 1 86 ? -20.969 -1.425 37.571 1.00 88.12 86 SER A O 1
ATOM 623 N N . ARG A 1 87 ? -21.063 -2.577 35.648 1.00 89.25 87 ARG A N 1
ATOM 624 C CA . ARG A 1 87 ? -22.183 -1.839 35.062 1.00 89.25 87 ARG A CA 1
ATOM 625 C C . ARG A 1 87 ? -23.284 -2.810 34.656 1.00 89.25 87 ARG A C 1
ATOM 627 O O . ARG A 1 87 ? -23.006 -3.969 34.353 1.00 89.25 87 ARG A O 1
ATOM 634 N N . PHE A 1 88 ? -24.523 -2.333 34.661 1.00 93.19 88 PHE A N 1
ATOM 635 C CA . PHE A 1 88 ? -25.705 -3.142 34.382 1.00 93.19 88 PHE A CA 1
ATOM 636 C C . PHE A 1 88 ? -26.601 -2.463 33.348 1.00 93.19 88 PHE A C 1
ATOM 638 O O . PHE A 1 88 ? -26.721 -1.240 33.364 1.00 93.19 88 PHE A O 1
ATOM 645 N N . GLU A 1 89 ? -27.247 -3.261 32.497 1.00 92.44 89 GLU A N 1
ATOM 646 C CA . GLU A 1 89 ? -28.243 -2.804 31.527 1.00 92.44 89 GLU A CA 1
ATOM 647 C C . GLU A 1 89 ? -29.612 -3.466 31.804 1.00 92.44 89 GLU A C 1
ATOM 649 O O . GLU A 1 89 ? -29.684 -4.694 31.940 1.00 92.44 89 GLU A O 1
ATOM 654 N N . PRO A 1 90 ? -30.703 -2.686 31.912 1.00 94.56 90 PRO A N 1
ATOM 655 C CA . PRO A 1 90 ? -30.693 -1.226 32.045 1.00 94.56 90 PRO A CA 1
ATOM 656 C C . PRO A 1 90 ? -30.051 -0.785 33.367 1.00 94.56 90 PRO A C 1
ATOM 658 O O . PRO A 1 90 ? -30.011 -1.541 34.329 1.00 94.56 90 PRO A O 1
ATOM 661 N N . MET A 1 91 ? -29.576 0.456 33.467 1.00 93.25 91 MET A N 1
ATOM 662 C CA . MET A 1 91 ? -28.947 0.943 34.711 1.00 93.25 91 MET A CA 1
ATOM 663 C C . MET A 1 91 ? -29.907 0.999 35.913 1.00 93.25 91 MET A C 1
ATOM 665 O O . MET A 1 91 ? -29.478 0.998 37.065 1.00 93.25 91 MET A O 1
ATOM 669 N N . SER A 1 92 ? -31.213 1.097 35.654 1.00 96.88 92 SER A N 1
ATOM 670 C CA . SER A 1 92 ? -32.256 1.096 36.676 1.00 96.88 92 SER A CA 1
ATOM 671 C C . SER A 1 92 ? -33.615 0.759 36.072 1.00 96.88 92 SER A C 1
ATOM 673 O O . SER A 1 92 ? -33.814 0.862 34.862 1.00 96.88 92 SER A O 1
ATOM 675 N N . HIS A 1 93 ? -34.568 0.418 36.933 1.00 97.25 93 HIS A N 1
ATOM 676 C CA . HIS A 1 93 ? -35.986 0.342 36.587 1.00 97.25 93 HIS A CA 1
ATOM 677 C C . HIS A 1 93 ? -36.795 1.183 37.564 1.00 97.25 93 HIS A C 1
ATOM 679 O O . HIS A 1 93 ? -36.566 1.120 38.766 1.00 97.25 93 HIS A O 1
ATOM 685 N N . THR A 1 94 ? -37.777 1.937 37.077 1.00 96.50 94 THR A N 1
ATOM 686 C CA . THR A 1 94 ? -38.751 2.611 37.950 1.00 96.50 94 THR A CA 1
ATOM 687 C C . THR A 1 94 ? -40.032 1.792 38.006 1.00 96.50 94 THR A C 1
ATOM 689 O O . THR A 1 94 ? -40.612 1.489 36.967 1.00 96.50 94 THR A O 1
ATOM 692 N N . VAL A 1 95 ? -40.490 1.459 39.211 1.00 95.50 95 VAL A N 1
ATOM 693 C CA . VAL A 1 95 ? -41.688 0.640 39.439 1.00 95.50 95 VAL A CA 1
ATOM 694 C C . VAL A 1 95 ? -42.627 1.318 40.435 1.00 95.50 95 VAL A C 1
ATOM 696 O O . VAL A 1 95 ? -42.203 2.085 41.300 1.00 95.50 95 VAL A O 1
ATOM 699 N N . THR A 1 96 ? -43.927 1.071 40.288 1.00 94.56 96 THR A N 1
ATOM 700 C CA . THR A 1 96 ? -44.985 1.630 41.153 1.00 94.56 96 THR A CA 1
ATOM 701 C C . THR A 1 96 ? -45.927 0.563 41.711 1.00 94.56 96 THR A C 1
ATOM 703 O O . THR A 1 96 ? -46.885 0.899 42.401 1.00 94.56 96 THR A O 1
ATOM 706 N N . ALA A 1 97 ? -45.707 -0.707 41.367 1.00 94.19 97 ALA A N 1
ATOM 707 C CA . ALA A 1 97 ? -46.549 -1.836 41.738 1.00 94.19 97 ALA A CA 1
ATOM 708 C C . ALA A 1 97 ? -45.743 -3.144 41.702 1.00 94.19 97 ALA A C 1
ATOM 710 O O . ALA A 1 97 ? -44.592 -3.172 41.249 1.00 94.19 97 ALA A O 1
ATOM 711 N N . GLY A 1 98 ? -46.371 -4.230 42.163 1.00 94.38 98 GLY A N 1
ATOM 712 C CA . GLY A 1 98 ? -45.773 -5.562 42.182 1.00 94.38 98 GLY A CA 1
ATOM 713 C C . GLY A 1 98 ? -45.241 -5.957 40.810 1.00 94.38 98 GLY A C 1
ATOM 714 O O . GLY A 1 98 ? -45.960 -5.865 39.818 1.00 94.38 98 GLY A O 1
ATOM 715 N N . THR A 1 99 ? -43.972 -6.352 40.756 1.00 96.00 99 THR A N 1
ATOM 716 C CA . THR A 1 99 ? -43.294 -6.692 39.502 1.00 96.00 99 THR A CA 1
ATOM 717 C C . THR A 1 99 ? -42.571 -8.017 39.663 1.00 96.00 99 THR A C 1
ATOM 719 O O . THR A 1 99 ? -41.758 -8.185 40.573 1.00 96.00 99 THR A O 1
ATOM 722 N N . GLU A 1 100 ? -42.843 -8.945 38.756 1.00 92.38 100 GLU A N 1
ATOM 723 C CA . GLU A 1 100 ? -42.163 -10.232 38.677 1.00 92.38 100 GLU A CA 1
ATOM 724 C C . GLU A 1 100 ? -41.263 -10.252 37.440 1.00 92.38 100 GLU A C 1
ATOM 726 O O . GLU A 1 100 ? -41.615 -9.707 36.396 1.00 92.38 100 GLU A O 1
ATOM 731 N N . ASN A 1 101 ? -40.100 -10.897 37.547 1.00 91.94 101 ASN A N 1
ATOM 732 C CA . ASN A 1 101 ? -39.123 -11.044 36.463 1.00 91.94 101 ASN A CA 1
ATOM 733 C C . ASN A 1 101 ? -38.423 -9.758 36.006 1.00 91.94 101 ASN A C 1
ATOM 735 O O . ASN A 1 101 ? -38.023 -9.664 34.848 1.00 91.94 101 ASN A O 1
ATOM 739 N N . LEU A 1 102 ? -38.184 -8.802 36.904 1.00 96.69 102 LEU A N 1
ATOM 740 C CA . LEU A 1 102 ? -37.351 -7.642 36.582 1.00 96.69 102 LEU A CA 1
ATOM 741 C C . LEU A 1 102 ? -35.929 -8.106 36.203 1.00 96.69 102 LEU A C 1
ATOM 743 O O . LEU A 1 102 ? -35.332 -8.933 36.898 1.00 96.69 102 LEU A O 1
ATOM 747 N N . ARG A 1 103 ? -35.396 -7.648 35.067 1.00 97.12 103 ARG A N 1
ATOM 748 C CA . ARG A 1 103 ? -34.106 -8.116 34.532 1.00 97.12 103 ARG A CA 1
ATOM 749 C C . ARG A 1 103 ? -33.074 -6.999 34.515 1.00 97.12 103 ARG A C 1
ATOM 751 O O . ARG A 1 103 ? -33.369 -5.887 34.082 1.00 97.12 103 ARG A O 1
ATOM 758 N N . PHE A 1 104 ? -31.871 -7.366 34.938 1.00 97.31 104 PHE A N 1
ATOM 759 C CA . PHE A 1 104 ? -30.634 -6.635 34.701 1.00 97.31 104 PHE A CA 1
ATOM 760 C C . PHE A 1 104 ? -29.616 -7.594 34.086 1.00 97.31 104 PHE A C 1
ATOM 762 O O . PHE A 1 104 ? -29.606 -8.782 34.422 1.00 97.31 104 PHE A O 1
ATOM 769 N N . GLN A 1 105 ? -28.746 -7.087 33.225 1.00 94.94 105 GLN A N 1
ATOM 770 C CA . GLN A 1 105 ? -27.620 -7.839 32.688 1.00 94.94 105 GLN A CA 1
ATOM 771 C C . GLN A 1 105 ? -26.312 -7.129 33.022 1.00 94.94 105 GLN A C 1
ATOM 773 O O . GLN A 1 105 ? -26.219 -5.915 32.865 1.00 94.94 105 GLN A O 1
ATOM 778 N N . LEU A 1 106 ? -25.313 -7.871 33.495 1.00 91.19 106 LEU A N 1
ATOM 779 C CA . LEU A 1 106 ? -23.958 -7.371 33.685 1.00 91.19 106 LEU A CA 1
ATOM 780 C C . LEU A 1 106 ? -23.368 -7.018 32.318 1.00 91.19 106 LEU A C 1
ATOM 782 O O . LEU A 1 106 ? -23.314 -7.863 31.424 1.00 91.19 106 LEU A O 1
ATOM 786 N N . VAL A 1 107 ? -22.902 -5.785 32.167 1.00 82.81 107 VAL A N 1
ATOM 787 C CA . VAL A 1 107 ? -22.206 -5.353 30.958 1.00 82.81 107 VAL A CA 1
ATOM 788 C C . VAL A 1 107 ? -20.697 -5.495 31.217 1.00 82.81 107 VAL A C 1
ATOM 790 O O . VAL A 1 107 ? -20.221 -4.976 32.231 1.00 82.81 107 VAL A O 1
ATOM 793 N N . PRO A 1 108 ? -19.931 -6.197 30.356 1.00 72.44 108 PRO A N 1
ATOM 794 C CA . PRO A 1 108 ? -18.488 -6.382 30.531 1.00 72.44 108 PRO A CA 1
ATOM 795 C C . PRO A 1 108 ? -17.764 -5.048 30.725 1.00 72.44 108 PRO A C 1
ATOM 797 O O . PRO A 1 108 ? -18.202 -4.064 30.142 1.00 72.44 108 PRO A O 1
ATOM 800 N N . PRO A 1 109 ? -16.670 -4.965 31.499 1.00 74.44 109 PRO A N 1
ATOM 801 C CA . PRO A 1 109 ? -15.902 -3.731 31.582 1.00 74.44 109 PRO A CA 1
ATOM 802 C C . PRO A 1 109 ? -15.352 -3.379 30.198 1.00 74.44 109 PRO A C 1
ATOM 804 O O . PRO A 1 109 ? -14.747 -4.218 29.527 1.00 74.44 109 PRO A O 1
ATOM 807 N N . SER A 1 110 ? -15.546 -2.130 29.783 1.00 84.94 110 SER A N 1
ATOM 808 C CA . SER A 1 110 ? -14.909 -1.634 28.570 1.00 84.94 110 SER A CA 1
ATOM 809 C C . SER A 1 110 ? -13.405 -1.555 28.786 1.00 84.94 110 SER A C 1
ATOM 811 O O . SER A 1 110 ? -12.957 -1.138 29.857 1.00 84.94 110 SER A O 1
ATOM 813 N N . TYR A 1 111 ? -12.625 -1.872 27.765 1.00 89.50 111 TYR A N 1
ATOM 814 C CA . TYR A 1 111 ? -11.175 -1.741 27.797 1.00 89.50 111 TYR A CA 1
ATOM 815 C C . TYR A 1 111 ? -10.673 -0.810 26.697 1.00 89.50 111 TYR A C 1
ATOM 817 O O . TYR A 1 111 ? -11.421 -0.342 25.836 1.00 89.50 111 TYR A O 1
ATOM 825 N N . SER A 1 112 ? -9.375 -0.536 26.750 1.00 95.50 112 SER A N 1
ATOM 826 C CA . SER A 1 112 ? -8.682 0.284 25.769 1.00 95.50 112 SER A CA 1
ATOM 827 C C . SER A 1 112 ? -7.538 -0.485 25.150 1.00 95.50 112 SER A C 1
ATOM 829 O O . SER A 1 112 ? -6.922 -1.338 25.792 1.00 95.50 112 SER A O 1
ATOM 831 N N . ILE A 1 113 ? -7.223 -0.136 23.913 1.00 97.81 113 ILE A N 1
ATOM 832 C CA . ILE A 1 113 ? -6.089 -0.682 23.185 1.00 97.81 113 ILE A CA 1
ATOM 833 C C . ILE A 1 113 ? -5.277 0.434 22.557 1.00 97.81 113 ILE A C 1
ATOM 835 O O . ILE A 1 113 ? -5.799 1.499 22.219 1.00 97.81 113 ILE A O 1
ATOM 839 N N . SER A 1 114 ? -3.983 0.197 22.403 1.00 98.50 114 SER A N 1
ATOM 840 C CA . SER A 1 114 ? -3.078 1.170 21.811 1.00 98.50 114 SER A CA 1
ATOM 841 C C . SER A 1 114 ? -1.974 0.506 21.008 1.00 98.50 114 SER A C 1
ATOM 843 O O . SER A 1 114 ? -1.649 -0.674 21.177 1.00 98.50 114 SER A O 1
ATOM 845 N N . GLY A 1 115 ? -1.380 1.279 20.109 1.00 98.44 115 GLY A N 1
ATOM 846 C CA . GLY A 1 115 ? -0.387 0.737 19.206 1.00 98.44 115 GLY A CA 1
ATOM 847 C C . GLY A 1 115 ? 0.385 1.775 18.420 1.00 98.44 115 GLY A C 1
ATOM 848 O O . GLY A 1 115 ? 0.297 2.981 18.665 1.00 98.44 115 GLY A O 1
ATOM 849 N N . ARG A 1 116 ? 1.178 1.274 17.471 1.00 98.50 116 ARG A N 1
ATOM 850 C CA . ARG A 1 116 ? 1.951 2.081 16.527 1.00 98.50 116 ARG A CA 1
ATOM 851 C C . ARG A 1 116 ? 1.839 1.533 15.113 1.00 98.50 116 ARG A C 1
ATOM 853 O O . ARG A 1 116 ? 1.945 0.330 14.896 1.00 98.50 116 ARG A O 1
ATOM 860 N N . ILE A 1 117 ? 1.686 2.433 14.152 1.00 98.75 117 ILE A N 1
ATOM 861 C CA . ILE A 1 117 ? 1.912 2.148 12.739 1.00 98.75 117 ILE A CA 1
ATOM 862 C C . ILE A 1 117 ? 3.347 2.540 12.407 1.00 98.75 117 ILE A C 1
ATOM 864 O O . ILE A 1 117 ? 3.754 3.672 12.679 1.00 98.75 117 ILE A O 1
ATOM 868 N N . VAL A 1 118 ? 4.114 1.617 11.837 1.00 98.56 118 VAL A N 1
ATOM 869 C CA . VAL A 1 118 ? 5.524 1.834 11.488 1.00 98.56 118 VAL A CA 1
ATOM 870 C C . VAL A 1 118 ? 5.786 1.491 10.029 1.00 98.56 118 VAL A C 1
ATOM 872 O O . VAL A 1 118 ? 5.116 0.633 9.470 1.00 98.56 118 VAL A O 1
ATOM 875 N N . ASN A 1 119 ? 6.757 2.136 9.393 1.00 97.25 119 ASN A N 1
ATOM 876 C CA . ASN A 1 119 ? 7.246 1.708 8.083 1.00 97.25 119 ASN A CA 1
ATOM 877 C C . ASN A 1 119 ? 8.251 0.548 8.224 1.00 97.25 119 ASN A C 1
ATOM 879 O O . ASN A 1 119 ? 8.591 0.114 9.330 1.00 97.25 119 ASN A O 1
ATOM 883 N N . ALA A 1 120 ? 8.770 0.060 7.097 1.00 94.38 120 ALA A N 1
ATOM 884 C CA . ALA A 1 120 ? 9.788 -0.992 7.068 1.00 94.38 120 ALA A CA 1
ATOM 885 C C . ALA A 1 120 ? 11.106 -0.634 7.793 1.00 94.38 120 ALA A C 1
ATOM 887 O O . ALA A 1 120 ? 11.878 -1.524 8.139 1.00 94.38 120 ALA A O 1
ATOM 888 N N . GLN A 1 121 ? 11.347 0.652 8.061 1.00 94.19 121 GLN A N 1
ATOM 889 C CA . GLN A 1 121 ? 12.514 1.169 8.788 1.00 94.19 121 GLN A CA 1
ATOM 890 C C . GLN A 1 121 ? 12.228 1.373 10.290 1.00 94.19 121 GLN A C 1
ATOM 892 O O . GLN A 1 121 ? 13.099 1.828 11.027 1.00 94.19 121 GLN A O 1
ATOM 897 N N . GLY A 1 122 ? 11.012 1.066 10.760 1.00 95.62 122 GLY A N 1
ATOM 898 C CA . GLY A 1 122 ? 10.590 1.254 12.153 1.00 95.62 122 GLY A CA 1
ATOM 899 C C . GLY A 1 122 ? 10.177 2.687 12.515 1.00 95.62 122 GLY A C 1
ATOM 900 O O . GLY A 1 122 ? 9.826 2.952 13.668 1.00 95.62 122 GLY A O 1
ATOM 901 N N . ALA A 1 123 ? 10.187 3.617 11.555 1.00 97.19 123 ALA A N 1
ATOM 902 C CA . ALA A 1 123 ? 9.724 4.985 11.765 1.00 97.19 123 ALA A CA 1
ATOM 903 C C . ALA A 1 123 ? 8.191 5.037 11.812 1.00 97.19 123 ALA A C 1
ATOM 905 O O . ALA A 1 123 ? 7.515 4.300 11.096 1.00 97.19 123 ALA A O 1
ATOM 906 N N . GLY A 1 124 ? 7.642 5.911 12.658 1.00 97.81 124 GLY A N 1
ATOM 907 C CA . GLY A 1 124 ? 6.197 6.077 12.809 1.00 97.81 124 GLY A CA 1
ATOM 908 C C . GLY A 1 124 ? 5.530 6.626 11.548 1.00 97.81 124 GLY A C 1
ATOM 909 O O . GLY A 1 124 ? 6.089 7.500 10.890 1.00 97.81 124 GLY A O 1
ATOM 910 N N . VAL A 1 125 ? 4.334 6.129 11.223 1.00 98.00 125 VAL A N 1
ATOM 911 C CA . VAL A 1 125 ? 3.569 6.572 10.046 1.00 98.00 125 VAL A CA 1
ATOM 912 C C . VAL A 1 125 ? 2.248 7.197 10.464 1.00 98.00 125 VAL A C 1
ATOM 914 O O . VAL A 1 125 ? 1.384 6.538 11.043 1.00 98.00 125 VAL A O 1
ATOM 917 N N . ALA A 1 126 ? 2.094 8.472 10.124 1.00 97.38 126 ALA A N 1
ATOM 918 C CA . ALA A 1 126 ? 0.901 9.267 10.383 1.00 97.38 126 ALA A CA 1
ATOM 919 C C . ALA A 1 126 ? -0.205 9.037 9.348 1.00 97.38 126 ALA A C 1
ATOM 921 O O . ALA A 1 126 ? 0.067 8.636 8.211 1.00 97.38 126 ALA A O 1
ATOM 922 N N . GLY A 1 127 ? -1.440 9.377 9.719 1.00 96.75 127 GLY A N 1
ATOM 923 C CA . GLY A 1 127 ? -2.560 9.440 8.778 1.00 96.75 127 GLY A CA 1
ATOM 924 C C . GLY A 1 127 ? -3.117 8.078 8.358 1.00 96.75 127 GLY A C 1
ATOM 925 O O . GLY A 1 127 ? -3.865 8.007 7.388 1.00 96.75 127 GLY A O 1
ATOM 926 N N . VAL A 1 128 ? -2.750 6.998 9.050 1.00 98.38 128 VAL A N 1
ATOM 927 C CA . VAL A 1 128 ? -3.299 5.660 8.809 1.00 98.38 128 VAL A CA 1
ATOM 928 C C . VAL A 1 128 ? -4.540 5.482 9.665 1.00 98.38 128 VAL A C 1
ATOM 930 O O . VAL A 1 128 ? -4.494 5.705 10.875 1.00 98.38 128 VAL A O 1
ATOM 933 N N . VAL A 1 129 ? -5.640 5.077 9.037 1.00 98.56 129 VAL A N 1
ATOM 934 C CA . VAL A 1 129 ? -6.880 4.758 9.744 1.00 98.56 129 VAL A CA 1
ATOM 935 C C . VAL A 1 129 ? -6.715 3.395 10.402 1.00 98.56 129 VAL A C 1
ATOM 937 O O . VAL A 1 129 ? -6.268 2.462 9.750 1.00 98.56 129 VAL A O 1
ATOM 940 N N . VAL A 1 130 ? -7.069 3.266 11.675 1.00 98.62 130 VAL A N 1
ATOM 941 C CA . VAL A 1 130 ? -7.175 1.997 12.399 1.00 98.62 130 VAL A CA 1
ATOM 942 C C . VAL A 1 130 ? -8.630 1.840 12.801 1.00 98.62 130 VAL A C 1
ATOM 944 O O . VAL A 1 130 ? -9.132 2.625 13.606 1.00 98.62 130 VAL A O 1
ATOM 947 N N . ALA A 1 131 ? -9.306 0.861 12.211 1.00 98.06 131 ALA A N 1
ATOM 948 C CA . ALA A 1 131 ? -10.730 0.623 12.409 1.00 98.06 131 ALA A CA 1
ATOM 949 C C . ALA A 1 131 ? -10.968 -0.685 13.163 1.00 98.06 131 ALA A C 1
ATOM 951 O O . ALA A 1 131 ? -10.177 -1.623 13.054 1.00 98.06 131 ALA A O 1
ATOM 952 N N . VAL A 1 132 ? -12.069 -0.744 13.911 1.00 97.88 132 VAL A N 1
ATOM 953 C CA . VAL A 1 132 ? -12.574 -1.977 14.522 1.00 97.88 132 VAL A CA 1
ATOM 954 C C . VAL A 1 132 ? -13.597 -2.596 13.576 1.00 97.88 132 VAL A C 1
ATOM 956 O O . VAL A 1 132 ? -14.637 -1.992 13.295 1.00 97.88 132 VAL A O 1
ATOM 959 N N . GLU A 1 133 ? -13.306 -3.797 13.085 1.00 96.69 133 GLU A N 1
ATOM 960 C CA . GLU A 1 133 ? -14.148 -4.510 12.126 1.00 96.69 133 GLU A CA 1
ATOM 961 C C . GLU A 1 133 ? -15.572 -4.718 12.660 1.00 96.69 133 GLU A C 1
ATOM 963 O O . GLU A 1 133 ? -15.781 -5.047 13.826 1.00 96.69 133 GLU A O 1
ATOM 968 N N . GLY A 1 134 ? -16.567 -4.521 11.790 1.00 93.25 134 GLY A N 1
ATOM 969 C CA . GLY A 1 134 ? -17.983 -4.661 12.147 1.00 93.25 134 GLY A CA 1
ATOM 970 C C . GLY A 1 134 ? -18.561 -3.496 12.959 1.00 93.25 134 GLY A C 1
ATOM 971 O O . GLY A 1 134 ? -19.703 -3.584 13.404 1.00 93.25 134 GLY A O 1
ATOM 972 N N . THR A 1 135 ? -17.815 -2.401 13.142 1.00 93.38 135 THR A N 1
ATOM 973 C CA . THR A 1 135 ? -18.266 -1.214 13.885 1.00 93.38 135 THR A CA 1
ATOM 974 C C . THR A 1 135 ? -17.948 0.086 13.133 1.00 93.38 135 THR A C 1
ATOM 976 O O . THR A 1 135 ? -17.249 0.078 12.124 1.00 93.38 135 THR A O 1
ATOM 979 N N . ASN A 1 136 ? -18.421 1.222 13.658 1.00 94.75 136 ASN A N 1
ATOM 980 C CA . ASN A 1 136 ? -18.040 2.562 13.184 1.00 94.75 136 ASN A CA 1
ATOM 981 C C . ASN A 1 136 ? -16.840 3.156 13.952 1.00 94.75 136 ASN A C 1
ATOM 983 O O . ASN A 1 136 ? -16.523 4.334 13.785 1.00 94.75 136 ASN A O 1
ATOM 987 N N . ILE A 1 137 ? -16.200 2.378 14.834 1.00 96.31 137 ILE A N 1
ATOM 988 C CA . ILE A 1 137 ? -15.073 2.844 15.641 1.00 96.31 137 ILE A CA 1
ATOM 989 C C . ILE A 1 137 ? -13.823 2.856 14.766 1.00 96.31 137 ILE A C 1
ATOM 991 O O . ILE A 1 137 ? -13.372 1.819 14.280 1.00 96.31 137 ILE A O 1
ATOM 995 N N . GLN A 1 138 ? -13.241 4.039 14.603 1.00 97.75 138 GLN A N 1
ATOM 996 C CA . GLN A 1 138 ? -11.975 4.224 13.913 1.00 97.75 138 GLN A CA 1
ATOM 997 C C . GLN A 1 138 ? -11.207 5.406 14.495 1.00 97.75 138 GLN A C 1
ATOM 999 O O . GLN A 1 138 ? -11.795 6.379 14.969 1.00 97.75 138 GLN A O 1
ATOM 1004 N N . VAL A 1 139 ? -9.884 5.327 14.424 1.00 98.44 139 VAL A N 1
ATOM 1005 C CA . VAL A 1 139 ? -8.962 6.401 14.802 1.00 98.44 139 VAL A CA 1
ATOM 1006 C C . VAL A 1 139 ? -7.893 6.564 13.736 1.00 98.44 139 VAL A C 1
ATOM 1008 O O . VAL A 1 139 ? -7.659 5.659 12.942 1.00 98.44 139 VAL A O 1
ATOM 1011 N N . THR A 1 140 ? -7.216 7.706 13.727 1.00 98.38 140 THR A N 1
ATOM 1012 C CA . THR A 1 140 ? -6.119 7.972 12.792 1.00 98.38 140 THR A CA 1
ATOM 1013 C C . THR A 1 140 ? -4.805 8.058 13.554 1.00 98.38 140 THR A C 1
ATOM 1015 O O . THR A 1 140 ? -4.737 8.703 14.601 1.00 98.38 140 THR A O 1
ATOM 1018 N N . SER A 1 141 ? -3.754 7.422 13.037 1.00 98.50 141 SER A N 1
ATOM 1019 C CA . SER A 1 141 ? -2.430 7.470 13.651 1.00 98.50 141 SER A CA 1
ATOM 1020 C C . SER A 1 141 ? -1.840 8.887 13.652 1.00 98.50 141 SER A C 1
ATOM 1022 O O . SER A 1 141 ? -1.916 9.622 12.660 1.00 98.50 141 SER A O 1
ATOM 1024 N N . GLY A 1 142 ? -1.220 9.261 14.772 1.00 98.19 142 GLY A N 1
ATOM 1025 C CA . GLY A 1 142 ? -0.503 10.525 14.938 1.00 98.19 142 GLY A CA 1
ATOM 1026 C C . GLY A 1 142 ? 0.836 10.568 14.195 1.00 98.19 142 GLY A C 1
ATOM 1027 O O . GLY A 1 142 ? 1.257 9.591 13.577 1.00 98.19 142 GLY A O 1
ATOM 1028 N N . LEU A 1 143 ? 1.541 11.704 14.286 1.00 95.81 143 LEU A N 1
ATOM 1029 C CA . LEU A 1 143 ? 2.813 11.947 13.581 1.00 95.81 143 LEU A CA 1
ATOM 1030 C C . LEU A 1 143 ? 3.907 10.907 13.874 1.00 95.81 143 LEU A C 1
ATOM 1032 O O . LEU A 1 143 ? 4.725 10.610 13.011 1.00 95.81 143 LEU A O 1
ATOM 1036 N N . ASP A 1 144 ? 3.906 10.327 15.072 1.00 96.44 144 ASP A N 1
ATOM 1037 C CA . ASP A 1 144 ? 4.849 9.292 15.510 1.00 96.44 144 ASP A CA 1
ATOM 1038 C C . ASP A 1 144 ? 4.322 7.854 15.320 1.00 96.44 144 ASP A C 1
ATOM 1040 O O . ASP A 1 144 ? 4.918 6.878 15.807 1.00 96.44 144 ASP A O 1
ATOM 1044 N N . GLY A 1 145 ? 3.203 7.730 14.603 1.00 98.25 145 GLY A N 1
ATOM 1045 C CA . GLY A 1 145 ? 2.499 6.494 14.309 1.00 98.25 145 GLY A CA 1
ATOM 1046 C C . GLY A 1 145 ? 1.605 5.983 15.435 1.00 98.25 145 GLY A C 1
ATOM 1047 O O . GLY A 1 145 ? 0.989 4.936 15.250 1.00 98.25 145 GLY A O 1
ATOM 1048 N N . ARG A 1 146 ? 1.521 6.654 16.593 1.00 98.62 146 ARG A N 1
ATOM 1049 C CA . ARG A 1 146 ? 0.702 6.169 17.715 1.00 98.62 146 ARG A CA 1
ATOM 1050 C C . ARG A 1 146 ? -0.790 6.298 17.440 1.00 98.62 146 ARG A C 1
ATOM 1052 O O . ARG A 1 146 ? -1.238 7.250 16.806 1.00 98.62 146 ARG A O 1
ATOM 1059 N N . TRP A 1 147 ? -1.553 5.353 17.972 1.00 98.56 147 TRP A N 1
ATOM 1060 C CA . TRP A 1 147 ? -3.012 5.348 17.956 1.00 98.56 147 TRP A CA 1
ATOM 1061 C C . TRP A 1 147 ? -3.545 4.700 19.239 1.00 98.56 147 TRP A C 1
ATOM 1063 O O . TRP A 1 147 ? -2.844 3.919 19.891 1.00 98.56 147 TRP A O 1
ATOM 1073 N N . ARG A 1 148 ? -4.782 5.038 19.609 1.00 98.31 148 ARG A N 1
ATOM 1074 C CA . ARG A 1 148 ? -5.474 4.505 20.786 1.00 98.31 148 ARG A CA 1
ATOM 1075 C C . ARG A 1 148 ? -6.971 4.436 20.520 1.00 98.31 148 ARG A C 1
ATOM 1077 O O . ARG A 1 148 ? -7.517 5.377 19.961 1.00 98.31 148 ARG A O 1
ATOM 1084 N N . ILE A 1 149 ? -7.604 3.345 20.937 1.00 97.75 149 ILE A N 1
ATOM 1085 C CA . ILE A 1 149 ? -9.056 3.164 20.929 1.00 97.75 149 ILE A CA 1
ATOM 1086 C C . ILE A 1 149 ? -9.479 2.852 22.364 1.00 97.75 149 ILE A C 1
ATOM 1088 O O . ILE A 1 149 ? -8.910 1.965 22.998 1.00 97.75 149 ILE A O 1
ATOM 1092 N N . ASP A 1 150 ? -10.455 3.592 22.874 1.00 94.56 150 ASP A N 1
ATOM 1093 C CA . ASP A 1 150 ? -11.030 3.419 24.207 1.00 94.56 150 ASP A CA 1
ATOM 1094 C C . ASP A 1 150 ? -12.467 2.891 24.095 1.00 94.56 150 ASP A C 1
ATOM 1096 O O . ASP A 1 150 ? -13.112 3.055 23.059 1.00 94.56 150 ASP A O 1
ATOM 1100 N N . GLY A 1 151 ? -12.989 2.296 25.170 1.00 89.62 151 GLY A N 1
ATOM 1101 C CA . GLY A 1 151 ? -14.411 1.949 25.248 1.00 89.62 151 GLY A CA 1
ATOM 1102 C C . GLY A 1 151 ? -14.804 0.674 24.495 1.00 89.62 151 GLY A C 1
ATOM 1103 O O . GLY A 1 151 ? -15.946 0.565 24.063 1.00 89.62 151 GLY A O 1
ATOM 1104 N N . LEU A 1 152 ? -13.874 -0.265 24.296 1.00 90.50 152 LEU A N 1
ATOM 1105 C CA . LEU A 1 152 ? -14.157 -1.527 23.611 1.00 90.50 152 LEU A CA 1
ATOM 1106 C C . LEU A 1 152 ? -14.832 -2.529 24.537 1.00 90.50 152 LEU A C 1
ATOM 1108 O O . LEU A 1 152 ? -14.342 -2.781 25.637 1.00 90.50 152 LEU A O 1
ATOM 1112 N N . ASP A 1 153 ? -15.894 -3.153 24.036 1.00 83.75 153 ASP A N 1
ATOM 1113 C CA . ASP A 1 153 ? -16.683 -4.145 24.754 1.00 83.75 153 ASP A CA 1
ATOM 1114 C C . ASP A 1 153 ? -16.590 -5.500 24.048 1.00 83.75 153 ASP A C 1
ATOM 1116 O O . ASP A 1 153 ? -16.934 -5.628 22.875 1.00 83.75 153 ASP A O 1
ATOM 1120 N N . GLY A 1 154 ? -16.125 -6.524 24.769 1.00 83.06 154 GLY A N 1
ATOM 1121 C CA . GLY A 1 154 ? -15.909 -7.858 24.201 1.00 83.06 154 GLY A CA 1
ATOM 1122 C C . GLY A 1 154 ? -14.752 -7.927 23.188 1.00 83.06 154 GLY A C 1
ATOM 1123 O O . GLY A 1 154 ? -13.961 -6.989 23.074 1.00 83.06 154 GLY A O 1
ATOM 1124 N N . PRO A 1 155 ? -14.584 -9.055 22.478 1.00 90.88 155 PRO A N 1
ATOM 1125 C CA . PRO A 1 155 ? -13.525 -9.209 21.483 1.00 90.88 155 PRO A CA 1
ATOM 1126 C C . PRO A 1 155 ? -13.653 -8.214 20.320 1.00 90.88 155 PRO A C 1
ATOM 1128 O O . PRO A 1 155 ? -14.717 -8.088 19.721 1.00 90.88 155 PRO A O 1
ATOM 1131 N N . ALA A 1 156 ? -12.552 -7.556 19.967 1.00 94.81 156 ALA A N 1
ATOM 1132 C CA . ALA A 1 156 ? -12.451 -6.596 18.877 1.00 94.81 156 ALA A CA 1
ATOM 1133 C C . ALA A 1 156 ? -11.337 -7.003 17.906 1.00 94.81 156 ALA A C 1
ATOM 1135 O O . ALA A 1 156 ? -10.215 -7.293 18.326 1.00 94.81 156 ALA A O 1
ATOM 1136 N N . THR A 1 157 ? -11.621 -6.983 16.604 1.00 98.12 157 THR A N 1
ATOM 1137 C CA . THR A 1 157 ? -10.601 -7.109 15.554 1.00 98.12 157 THR A CA 1
ATOM 1138 C C . THR A 1 157 ? -10.286 -5.728 15.005 1.00 98.12 157 THR A C 1
ATOM 1140 O O . THR A 1 157 ? -11.173 -5.053 14.493 1.00 98.12 157 THR A O 1
ATOM 1143 N N . VAL A 1 158 ? -9.030 -5.300 15.119 1.00 98.12 158 VAL A N 1
ATOM 1144 C CA . VAL A 1 158 ? -8.546 -4.034 14.564 1.00 98.12 158 VAL A CA 1
ATOM 1145 C C . VAL A 1 158 ? -7.732 -4.251 13.301 1.00 98.12 158 VAL A C 1
ATOM 1147 O O . VAL A 1 158 ? -6.826 -5.089 13.281 1.00 98.12 158 VAL A O 1
ATOM 1150 N N . ALA A 1 159 ? -8.017 -3.451 12.279 1.00 98.44 159 ALA A N 1
ATOM 1151 C CA . ALA A 1 159 ? -7.332 -3.478 10.996 1.00 98.44 159 ALA A CA 1
ATOM 1152 C C . ALA A 1 159 ? -6.937 -2.051 10.572 1.00 98.44 159 ALA A C 1
ATOM 1154 O O . ALA A 1 159 ? -7.785 -1.150 10.554 1.00 98.44 159 ALA A O 1
ATOM 1155 N N . PRO A 1 160 ? -5.655 -1.802 10.255 1.00 98.62 160 PRO A N 1
ATOM 1156 C CA . PRO A 1 160 ? -5.231 -0.556 9.640 1.00 98.62 160 PRO A CA 1
ATOM 1157 C C . PRO A 1 160 ? -5.612 -0.493 8.153 1.00 98.62 160 PRO A C 1
ATOM 1159 O O . PRO A 1 160 ? -5.623 -1.498 7.443 1.00 98.62 160 PRO A O 1
ATOM 1162 N N . TYR A 1 161 ? -5.857 0.717 7.659 1.00 97.44 161 TYR A N 1
ATOM 1163 C CA . TYR A 1 161 ? -6.170 0.989 6.265 1.00 97.44 161 TYR A CA 1
ATOM 1164 C C . TYR A 1 161 ? -5.511 2.284 5.781 1.00 97.44 161 TYR A C 1
ATOM 1166 O O . TYR A 1 161 ? -5.560 3.335 6.429 1.00 97.44 161 TYR A O 1
ATOM 1174 N N . ARG A 1 162 ? -4.911 2.197 4.592 1.00 96.88 162 ARG A N 1
ATOM 1175 C CA . ARG A 1 162 ? -4.424 3.323 3.796 1.00 96.88 162 ARG A CA 1
ATOM 1176 C C . ARG A 1 162 ? -4.416 2.904 2.320 1.00 96.88 162 ARG A C 1
ATOM 1178 O O . ARG A 1 162 ? -3.861 1.847 2.020 1.00 96.88 162 ARG A O 1
ATOM 1185 N N . PRO A 1 163 ? -4.987 3.699 1.395 1.00 95.62 163 PRO A N 1
ATOM 1186 C CA . PRO A 1 163 ? -4.964 3.375 -0.029 1.00 95.62 163 PRO A CA 1
ATOM 1187 C C . PRO A 1 163 ? -3.542 3.127 -0.550 1.00 95.62 163 PRO A C 1
ATOM 1189 O O . PRO A 1 163 ? -2.636 3.922 -0.301 1.00 95.62 163 PRO A O 1
ATOM 1192 N N . GLY A 1 164 ? -3.358 2.030 -1.289 1.00 95.75 164 GLY A N 1
ATOM 1193 C CA . GLY A 1 164 ? -2.079 1.680 -1.917 1.00 95.75 164 GLY A CA 1
ATOM 1194 C C . GLY A 1 164 ? -1.033 1.111 -0.958 1.00 95.75 164 GLY A C 1
ATOM 1195 O O . GLY A 1 164 ? 0.140 1.025 -1.331 1.00 95.75 164 GLY A O 1
ATOM 1196 N N . SER A 1 165 ? -1.444 0.721 0.248 1.00 97.69 165 SER A N 1
ATOM 1197 C CA . SER A 1 165 ? -0.595 0.088 1.250 1.00 97.69 165 SER A CA 1
ATOM 1198 C C . SER A 1 165 ? -1.196 -1.235 1.723 1.00 97.69 165 SER A C 1
ATOM 1200 O O . SER A 1 165 ? -2.412 -1.404 1.759 1.00 97.69 165 SER A O 1
ATOM 1202 N N . GLU A 1 166 ? -0.329 -2.153 2.135 1.00 98.19 166 GLU A N 1
ATOM 1203 C CA . GLU A 1 166 ? -0.686 -3.338 2.915 1.00 98.19 166 GLU A CA 1
ATOM 1204 C C . GLU A 1 166 ? -0.043 -3.250 4.301 1.00 98.19 166 GLU A C 1
ATOM 1206 O O . GLU A 1 166 ? 0.921 -2.508 4.508 1.00 98.19 166 GLU A O 1
ATOM 1211 N N . PHE A 1 167 ? -0.577 -4.014 5.255 1.00 98.50 167 PHE A N 1
ATOM 1212 C CA . PHE A 1 167 ? -0.100 -4.012 6.631 1.00 98.50 167 PHE A CA 1
ATOM 1213 C C . PHE A 1 167 ? 0.267 -5.415 7.103 1.00 98.50 167 PHE A C 1
ATOM 1215 O O . PHE A 1 167 ? -0.395 -6.397 6.767 1.00 98.50 167 PHE A O 1
ATOM 1222 N N . VAL A 1 168 ? 1.334 -5.499 7.898 1.00 97.44 168 VAL A N 1
ATOM 1223 C CA . VAL A 1 168 ? 1.810 -6.738 8.513 1.00 97.44 168 VAL A CA 1
ATOM 1224 C C . VAL A 1 168 ? 1.844 -6.573 10.038 1.00 97.44 168 VAL A C 1
ATOM 1226 O O . VAL A 1 168 ? 2.611 -5.751 10.544 1.00 97.44 168 VAL A O 1
ATOM 1229 N N . PRO A 1 169 ? 1.046 -7.352 10.792 1.00 98.19 169 PRO A N 1
ATOM 1230 C CA . PRO A 1 169 ? -0.042 -8.208 10.299 1.00 98.19 169 PRO A CA 1
ATOM 1231 C C . PRO A 1 169 ? -1.180 -7.385 9.664 1.00 98.19 169 PRO A C 1
ATOM 1233 O O . PRO A 1 169 ? -1.247 -6.179 9.855 1.00 98.19 169 PRO A O 1
ATOM 1236 N N . ALA A 1 170 ? -2.088 -8.026 8.924 1.00 98.19 170 ALA A N 1
ATOM 1237 C CA . ALA A 1 170 ? -3.208 -7.315 8.292 1.00 98.19 170 ALA A CA 1
ATOM 1238 C C . ALA A 1 170 ? -4.272 -6.855 9.305 1.00 98.19 170 ALA A C 1
ATOM 1240 O O . ALA A 1 170 ? -4.900 -5.821 9.112 1.00 98.19 170 ALA A O 1
ATOM 1241 N N . ALA A 1 171 ? -4.454 -7.612 10.390 1.00 98.31 171 ALA A N 1
ATOM 1242 C CA . ALA A 1 171 ? -5.373 -7.301 11.478 1.00 98.31 171 ALA A CA 1
ATOM 1243 C C . ALA A 1 171 ? -4.915 -7.972 12.784 1.00 98.31 171 ALA A C 1
ATOM 1245 O O . ALA A 1 171 ? -4.045 -8.854 12.782 1.00 98.31 171 ALA A O 1
ATOM 1246 N N . ARG A 1 172 ? -5.492 -7.556 13.913 1.00 98.25 172 ARG A N 1
ATOM 1247 C CA . ARG A 1 172 ? -5.270 -8.143 15.242 1.00 98.25 172 ARG A CA 1
ATOM 1248 C C . ARG A 1 172 ? -6.582 -8.237 16.005 1.00 98.25 172 ARG A C 1
ATOM 1250 O O . ARG A 1 172 ? -7.262 -7.231 16.158 1.00 98.25 172 ARG A O 1
ATOM 1257 N N . THR A 1 173 ? -6.884 -9.414 16.544 1.00 97.25 173 THR A N 1
ATOM 1258 C CA . THR A 1 173 ? -8.012 -9.615 17.461 1.00 97.25 173 THR A CA 1
ATOM 1259 C C . THR A 1 173 ? -7.534 -9.575 18.908 1.00 97.25 173 THR A C 1
ATOM 1261 O O . THR A 1 173 ? -6.536 -10.207 19.256 1.00 97.25 173 THR A O 1
ATOM 1264 N N . VAL A 1 174 ? -8.244 -8.825 19.743 1.00 94.25 174 VAL A N 1
ATOM 1265 C CA . VAL A 1 174 ? -7.965 -8.592 21.166 1.00 94.25 174 VAL A CA 1
ATOM 1266 C C . VAL A 1 174 ? -9.272 -8.659 21.952 1.00 94.25 174 VAL A C 1
ATOM 1268 O O . VAL A 1 174 ? -10.329 -8.398 21.395 1.00 94.25 174 VAL A O 1
ATOM 1271 N N . ALA A 1 175 ? -9.226 -9.041 23.227 1.00 90.81 175 ALA A N 1
ATOM 1272 C CA . ALA A 1 175 ? -10.420 -9.151 24.082 1.00 90.81 175 ALA A CA 1
ATOM 1273 C C . ALA A 1 175 ? -10.205 -8.574 25.493 1.00 90.81 175 ALA A C 1
ATOM 1275 O O . ALA A 1 175 ? -10.999 -8.809 26.398 1.00 90.81 175 ALA A O 1
ATOM 1276 N N . ALA A 1 176 ? -9.093 -7.869 25.690 1.00 88.81 176 ALA A N 1
ATOM 1277 C CA . ALA A 1 176 ? -8.649 -7.318 26.960 1.00 88.81 176 ALA A CA 1
ATOM 1278 C C . ALA A 1 176 ? -7.730 -6.112 26.691 1.00 88.81 176 ALA A C 1
ATOM 1280 O O . ALA A 1 176 ? -7.245 -5.971 25.556 1.00 88.81 176 ALA A O 1
ATOM 1281 N N . PRO A 1 177 ? -7.447 -5.267 27.704 1.00 94.19 177 PRO A N 1
ATOM 1282 C CA . PRO A 1 177 ? -6.502 -4.167 27.559 1.00 94.19 177 PRO A CA 1
ATOM 1283 C C . PRO A 1 177 ? -5.195 -4.633 26.915 1.00 94.19 177 PRO A C 1
ATOM 1285 O O . PRO A 1 177 ? -4.550 -5.559 27.404 1.00 94.19 177 PRO A O 1
ATOM 1288 N N . THR A 1 178 ? -4.834 -4.023 25.788 1.00 95.81 178 THR A N 1
ATOM 1289 C CA . THR A 1 178 ? -3.664 -4.425 25.000 1.00 95.81 178 THR A CA 1
ATOM 1290 C C . THR A 1 178 ? -2.955 -3.192 24.472 1.00 95.81 178 THR A C 1
ATOM 1292 O O . THR A 1 178 ? -3.502 -2.447 23.661 1.00 95.81 178 THR A O 1
ATOM 1295 N N . ASP A 1 179 ? -1.712 -3.009 24.895 1.00 95.62 179 ASP A N 1
ATOM 1296 C CA . ASP A 1 179 ? -0.845 -1.943 24.407 1.00 95.62 179 ASP A CA 1
ATOM 1297 C C . ASP A 1 179 ? 0.196 -2.480 23.420 1.00 95.62 179 ASP A C 1
ATOM 1299 O O . ASP A 1 179 ? 0.427 -3.686 23.312 1.00 95.62 179 ASP A O 1
ATOM 1303 N N . ASN A 1 180 ? 0.868 -1.565 22.719 1.00 95.06 180 ASN A N 1
ATOM 1304 C CA . ASN A 1 180 ? 1.954 -1.868 21.783 1.00 95.06 180 ASN A CA 1
ATOM 1305 C C . ASN A 1 180 ? 1.549 -2.780 20.611 1.00 95.06 180 ASN A C 1
ATOM 1307 O O . ASN A 1 180 ? 2.365 -3.556 20.111 1.00 95.06 180 ASN A O 1
ATOM 1311 N N . ILE A 1 181 ? 0.315 -2.662 20.118 1.00 98.12 181 ILE A N 1
ATOM 1312 C CA . ILE A 1 181 ? -0.086 -3.314 18.869 1.00 98.12 181 ILE A CA 1
ATOM 1313 C C . ILE A 1 181 ? 0.661 -2.645 17.707 1.00 98.12 181 ILE A C 1
ATOM 1315 O O . ILE A 1 181 ? 0.421 -1.482 17.383 1.00 98.12 181 ILE A O 1
ATOM 1319 N N . VAL A 1 182 ? 1.588 -3.367 17.079 1.00 98.38 182 VAL A N 1
ATOM 1320 C CA . VAL A 1 182 ? 2.380 -2.842 15.960 1.00 98.38 182 VAL A CA 1
ATOM 1321 C C . VAL A 1 182 ? 1.862 -3.379 14.634 1.00 98.38 182 VAL A C 1
ATOM 1323 O O . VAL A 1 182 ? 1.743 -4.592 14.455 1.00 98.38 182 VAL A O 1
ATOM 1326 N N . PHE A 1 183 ? 1.623 -2.460 13.701 1.00 98.75 183 PHE A N 1
ATOM 1327 C CA . PHE A 1 183 ? 1.380 -2.759 12.295 1.00 98.75 183 PHE A CA 1
ATOM 1328 C C . PHE A 1 183 ? 2.475 -2.122 11.442 1.00 98.75 183 PHE A C 1
ATOM 1330 O O . PHE A 1 183 ? 2.698 -0.912 11.514 1.00 98.75 183 PHE A O 1
ATOM 1337 N N . GLN A 1 184 ? 3.157 -2.929 10.635 1.00 98.50 184 GLN A N 1
ATOM 1338 C CA . GLN A 1 184 ? 4.120 -2.441 9.656 1.00 98.50 184 GLN A CA 1
ATOM 1339 C C . GLN A 1 184 ? 3.414 -2.157 8.330 1.00 98.50 184 GLN A C 1
ATOM 1341 O O . GLN A 1 184 ? 2.752 -3.046 7.807 1.00 98.50 184 GLN A O 1
ATOM 1346 N N . VAL A 1 185 ? 3.567 -0.954 7.780 1.00 98.38 185 VAL A N 1
ATOM 1347 C CA . VAL A 1 185 ? 3.064 -0.588 6.451 1.00 98.38 185 VAL A CA 1
ATOM 1348 C C . VAL A 1 185 ? 4.089 -0.933 5.368 1.00 98.38 185 VAL A C 1
ATOM 1350 O O . VAL A 1 185 ? 5.278 -0.647 5.526 1.00 98.38 185 VAL A O 1
ATOM 1353 N N . LEU A 1 186 ? 3.618 -1.531 4.275 1.00 98.31 186 LEU A N 1
ATOM 1354 C CA . LEU A 1 186 ? 4.397 -1.903 3.090 1.00 98.31 186 LEU A CA 1
ATOM 1355 C C . LEU A 1 186 ? 3.647 -1.501 1.814 1.00 98.31 186 LEU A C 1
ATOM 1357 O O . LEU A 1 186 ? 2.420 -1.367 1.821 1.00 98.31 186 LEU A O 1
ATOM 1361 N N . HIS A 1 187 ? 4.368 -1.318 0.706 1.00 98.50 187 HIS A N 1
ATOM 1362 C CA . HIS A 1 187 ? 3.784 -0.838 -0.549 1.00 98.50 187 HIS A CA 1
ATOM 1363 C C . HIS A 1 187 ? 3.809 -1.942 -1.609 1.00 98.50 187 HIS A C 1
ATOM 1365 O O . HIS A 1 187 ? 4.876 -2.228 -2.158 1.00 98.50 187 HIS A O 1
ATOM 1371 N N . PRO A 1 188 ? 2.669 -2.589 -1.920 1.00 98.50 188 PRO A N 1
ATOM 1372 C CA . PRO A 1 188 ? 2.631 -3.637 -2.933 1.00 98.50 188 PRO A CA 1
ATOM 1373 C C . PRO A 1 188 ? 2.995 -3.074 -4.309 1.00 98.50 188 PRO A C 1
ATOM 1375 O O . PRO A 1 188 ? 2.575 -1.970 -4.664 1.00 98.50 188 PRO A O 1
ATOM 1378 N N . ILE A 1 189 ? 3.771 -3.846 -5.074 1.00 98.81 189 ILE A N 1
ATOM 1379 C CA . ILE A 1 189 ? 4.155 -3.512 -6.456 1.00 98.81 189 ILE A CA 1
ATOM 1380 C C . ILE A 1 189 ? 2.972 -3.728 -7.410 1.00 98.81 189 ILE A C 1
ATOM 1382 O O . ILE A 1 189 ? 2.759 -2.958 -8.347 1.00 98.81 189 ILE A O 1
ATOM 1386 N N . MET A 1 190 ? 2.201 -4.786 -7.161 1.00 98.62 190 MET A N 1
ATOM 1387 C CA . MET A 1 190 ? 1.034 -5.161 -7.956 1.00 98.62 190 MET A CA 1
ATOM 1388 C C . MET A 1 190 ? -0.258 -4.600 -7.362 1.00 98.62 190 MET A C 1
ATOM 1390 O O . MET A 1 190 ? -0.331 -4.310 -6.169 1.00 98.62 190 MET A O 1
ATOM 1394 N N . GLY A 1 191 ? -1.285 -4.484 -8.199 1.00 97.88 191 GLY A N 1
ATOM 1395 C CA . GLY A 1 191 ? -2.616 -4.015 -7.827 1.00 97.88 191 GLY A CA 1
ATOM 1396 C C . GLY A 1 191 ? -3.096 -2.840 -8.682 1.00 97.88 191 GLY A C 1
ATOM 1397 O O . GLY A 1 191 ? -2.368 -2.359 -9.553 1.00 97.88 191 GLY A O 1
ATOM 1398 N N . PRO A 1 192 ? -4.334 -2.374 -8.452 1.00 97.38 192 PRO A N 1
ATOM 1399 C CA . PRO A 1 192 ? -4.839 -1.176 -9.102 1.00 97.38 192 PRO A CA 1
ATOM 1400 C C . PRO A 1 192 ? -4.070 0.061 -8.629 1.00 97.38 192 PRO A C 1
ATOM 1402 O O . PRO A 1 192 ? -3.600 0.129 -7.490 1.00 97.38 192 PRO A O 1
ATOM 1405 N N . SER A 1 193 ? -3.975 1.056 -9.507 1.00 97.56 193 SER A N 1
ATOM 1406 C CA . SER A 1 193 ? -3.423 2.355 -9.138 1.00 97.56 193 SER A CA 1
ATOM 1407 C C . SER A 1 193 ? -4.302 3.048 -8.099 1.00 97.56 193 SER A C 1
ATOM 1409 O O . SER A 1 193 ? -5.530 2.996 -8.188 1.00 97.56 193 SER A O 1
ATOM 1411 N N . VAL A 1 194 ? -3.675 3.738 -7.146 1.00 96.62 194 VAL A N 1
ATOM 1412 C CA . VAL A 1 194 ? -4.369 4.661 -6.226 1.00 96.62 194 VAL A CA 1
ATOM 1413 C C . VAL A 1 194 ? -4.044 6.127 -6.500 1.00 96.62 194 VAL A C 1
ATOM 1415 O O . VAL A 1 194 ? -4.526 7.008 -5.792 1.00 96.62 194 VAL A O 1
ATOM 1418 N N . VAL A 1 195 ? -3.222 6.392 -7.516 1.00 97.88 195 VAL A N 1
ATOM 1419 C CA . VAL A 1 195 ? -2.850 7.737 -7.949 1.00 97.88 195 VAL A CA 1
ATOM 1420 C C . VAL A 1 195 ? -3.503 7.979 -9.309 1.00 97.88 195 VAL A C 1
ATOM 1422 O O . VAL A 1 195 ? -3.263 7.222 -10.242 1.00 97.88 195 VAL A O 1
ATOM 1425 N N . PRO A 1 196 ? -4.350 9.006 -9.470 1.00 97.44 196 PRO A N 1
ATOM 1426 C CA . PRO A 1 196 ? -4.884 9.347 -10.781 1.00 97.44 196 PRO A CA 1
ATOM 1427 C C . PRO A 1 196 ? -3.768 9.713 -11.769 1.00 97.44 196 PRO A C 1
ATOM 1429 O O . PRO A 1 196 ? -2.811 10.398 -11.403 1.00 97.44 196 PRO A O 1
ATOM 1432 N N . ARG A 1 197 ? -3.929 9.339 -13.048 1.00 98.12 197 ARG A N 1
ATOM 1433 C CA . ARG A 1 197 ? -2.972 9.671 -14.124 1.00 98.12 197 ARG A CA 1
ATOM 1434 C C . ARG A 1 197 ? -2.610 11.155 -14.125 1.00 98.12 197 ARG A C 1
ATOM 1436 O O . ARG A 1 197 ? -1.435 11.501 -14.146 1.00 98.12 197 ARG A O 1
ATOM 1443 N N . GLU A 1 198 ? -3.615 12.023 -14.039 1.00 97.62 198 GLU A N 1
ATOM 1444 C CA . GLU A 1 198 ? -3.420 13.475 -14.035 1.00 97.62 198 GLU A CA 1
ATOM 1445 C C . GLU A 1 198 ? -2.608 13.957 -12.823 1.00 97.62 198 GLU A C 1
ATOM 1447 O O . GLU A 1 198 ? -1.707 14.781 -12.966 1.00 97.62 198 GLU A O 1
ATOM 1452 N N . GLN A 1 199 ? -2.826 13.367 -11.645 1.00 98.12 199 GLN A N 1
ATOM 1453 C CA . GLN A 1 199 ? -2.026 13.665 -10.457 1.00 98.12 199 GLN A CA 1
ATOM 1454 C C . GLN A 1 199 ? -0.552 13.297 -10.671 1.00 98.12 199 GLN A C 1
ATOM 1456 O O . GLN A 1 199 ? 0.333 14.086 -10.339 1.00 98.12 199 GLN A O 1
ATOM 1461 N N . ALA A 1 200 ? -0.270 12.134 -11.266 1.00 98.25 200 ALA A N 1
ATOM 1462 C CA . ALA A 1 200 ? 1.096 11.728 -11.590 1.00 98.25 200 ALA A CA 1
ATOM 1463 C C . ALA A 1 200 ? 1.743 12.624 -12.662 1.00 98.25 200 ALA A C 1
ATOM 1465 O O . ALA A 1 200 ? 2.928 12.949 -12.550 1.00 98.25 200 ALA A O 1
ATOM 1466 N N . ARG A 1 201 ? 0.972 13.075 -13.663 1.00 97.75 201 ARG A N 1
ATOM 1467 C CA . ARG A 1 201 ? 1.433 14.033 -14.683 1.00 97.75 201 ARG A CA 1
ATOM 1468 C C . ARG A 1 201 ? 1.838 15.359 -14.053 1.00 97.75 201 ARG A C 1
ATOM 1470 O O . ARG A 1 201 ? 2.960 15.810 -14.272 1.00 97.75 201 ARG A O 1
ATOM 1477 N N . GLN A 1 202 ? 0.972 15.950 -13.231 1.00 97.31 202 GLN A N 1
ATOM 1478 C CA . GLN A 1 202 ? 1.258 17.221 -12.564 1.00 97.31 202 GLN A CA 1
ATOM 1479 C C . GLN A 1 202 ? 2.405 17.099 -11.555 1.00 97.31 202 GLN A C 1
ATOM 1481 O O . GLN A 1 202 ? 3.252 17.991 -11.478 1.00 97.31 202 GLN A O 1
ATOM 1486 N N . TRP A 1 203 ? 2.487 15.979 -10.829 1.00 97.62 203 TRP A N 1
ATOM 1487 C CA . TRP A 1 203 ? 3.621 15.682 -9.954 1.00 97.62 203 TRP A CA 1
ATOM 1488 C C . TRP A 1 203 ? 4.939 15.672 -10.733 1.00 97.62 203 TRP A C 1
ATOM 1490 O O . TRP A 1 203 ? 5.897 16.334 -10.326 1.00 97.62 203 TRP A O 1
ATOM 1500 N N . LEU A 1 204 ? 4.988 14.962 -11.867 1.00 97.44 204 LEU A N 1
ATOM 1501 C CA . LEU A 1 204 ? 6.194 14.883 -12.684 1.00 97.44 204 LEU A CA 1
ATOM 1502 C C . LEU A 1 204 ? 6.535 16.251 -13.282 1.00 97.44 204 LEU A C 1
ATOM 1504 O O . LEU A 1 204 ? 7.674 16.699 -13.159 1.00 97.44 204 LEU A O 1
ATOM 1508 N N . GLN A 1 205 ? 5.548 16.945 -13.855 1.00 96.44 205 GLN A N 1
ATOM 1509 C CA . GLN A 1 205 ? 5.712 18.275 -14.441 1.00 96.44 205 GLN A CA 1
ATOM 1510 C C . GLN A 1 205 ? 6.285 19.272 -13.429 1.00 96.44 205 GLN A C 1
ATOM 1512 O O . GLN A 1 205 ? 7.235 19.991 -13.737 1.00 96.44 205 GLN A O 1
ATOM 1517 N N . ALA A 1 206 ? 5.776 19.268 -12.194 1.00 95.56 206 ALA A N 1
ATOM 1518 C CA . ALA A 1 206 ? 6.270 20.123 -11.118 1.00 95.56 206 ALA A CA 1
ATOM 1519 C C . ALA A 1 206 ? 7.725 19.817 -10.716 1.00 95.56 206 ALA A C 1
ATOM 1521 O O . ALA A 1 206 ? 8.384 20.662 -10.111 1.00 95.56 206 ALA A O 1
ATOM 1522 N N . ARG A 1 207 ? 8.236 18.616 -11.015 1.00 94.88 207 ARG A N 1
ATOM 1523 C CA . ARG A 1 207 ? 9.621 18.209 -10.732 1.00 94.88 207 ARG A CA 1
ATOM 1524 C C . ARG A 1 207 ? 10.569 18.504 -11.882 1.00 94.88 207 ARG A C 1
ATOM 1526 O O . ARG A 1 207 ? 11.708 18.880 -11.608 1.00 94.88 207 ARG A O 1
ATOM 1533 N N . ILE A 1 208 ? 10.135 18.322 -13.129 1.00 93.94 208 ILE A N 1
ATOM 1534 C CA . ILE A 1 208 ? 10.982 18.527 -14.316 1.00 93.94 208 ILE A CA 1
ATOM 1535 C C . ILE A 1 208 ? 10.942 19.967 -14.839 1.00 93.94 208 ILE A C 1
ATOM 1537 O O . ILE A 1 208 ? 11.932 20.419 -15.402 1.00 93.94 208 ILE A O 1
ATOM 1541 N N . GLY A 1 209 ? 9.856 20.709 -14.596 1.00 92.19 209 GLY A N 1
ATOM 1542 C CA . GLY A 1 209 ? 9.705 22.112 -15.002 1.00 92.19 209 GLY A CA 1
ATOM 1543 C C . GLY A 1 209 ? 9.393 22.323 -16.488 1.00 92.19 209 GLY A C 1
ATOM 1544 O O . GLY A 1 209 ? 9.385 23.459 -16.950 1.00 92.19 209 GLY A O 1
ATOM 1545 N N . ASN A 1 210 ? 9.141 21.248 -17.236 1.00 89.12 210 ASN A N 1
ATOM 1546 C CA . ASN A 1 210 ? 8.799 21.253 -18.658 1.00 89.12 210 ASN A CA 1
ATOM 1547 C C . ASN A 1 210 ? 7.864 20.071 -18.995 1.00 89.12 210 ASN A C 1
ATOM 1549 O O . ASN A 1 210 ? 7.355 19.398 -18.097 1.00 89.12 210 ASN A O 1
ATOM 1553 N N . SER A 1 211 ? 7.607 19.836 -20.283 1.00 92.06 211 SER A N 1
ATOM 1554 C CA . SER A 1 211 ? 6.736 18.757 -20.768 1.00 92.06 211 SER A CA 1
ATOM 1555 C C . SER A 1 211 ? 7.478 17.548 -21.351 1.00 92.06 211 SER A C 1
ATOM 1557 O O . SER A 1 211 ? 6.821 16.595 -21.766 1.00 92.06 211 SER A O 1
ATOM 1559 N N . ASP A 1 212 ? 8.816 17.550 -21.374 1.00 86.81 212 ASP A N 1
ATOM 1560 C CA . ASP A 1 212 ? 9.635 16.709 -22.274 1.00 86.81 212 ASP A CA 1
ATOM 1561 C C . ASP A 1 212 ? 9.574 15.196 -21.993 1.00 86.81 212 ASP A C 1
ATOM 1563 O O . ASP A 1 212 ? 10.055 14.384 -22.785 1.00 86.81 212 ASP A O 1
ATOM 1567 N N . TRP A 1 213 ? 8.922 14.801 -20.899 1.00 95.06 213 TRP A N 1
ATOM 1568 C CA . TRP A 1 213 ? 8.800 13.409 -20.466 1.00 95.06 213 TRP A CA 1
ATOM 1569 C C . TRP A 1 213 ? 7.404 13.035 -19.969 1.00 95.06 213 TRP A C 1
ATOM 1571 O O . TRP A 1 213 ? 7.216 11.937 -19.450 1.00 95.06 213 TRP A O 1
ATOM 1581 N N . LEU A 1 214 ? 6.408 13.916 -20.121 1.00 96.06 214 LEU A N 1
ATOM 1582 C CA . LEU A 1 214 ? 5.060 13.644 -19.604 1.00 96.06 214 LEU A CA 1
ATOM 1583 C C . LEU A 1 214 ? 4.371 12.481 -20.325 1.00 96.06 214 LEU A C 1
ATOM 1585 O O . LEU A 1 214 ? 3.593 11.769 -19.701 1.00 96.0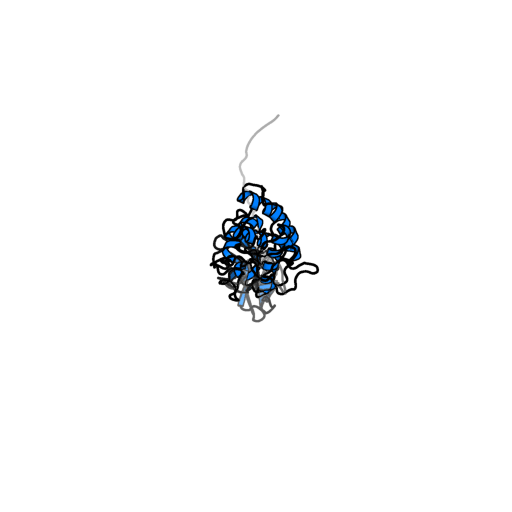6 214 LEU A O 1
ATOM 1589 N N . GLU A 1 215 ? 4.723 12.234 -21.588 1.00 97.00 215 GLU A N 1
ATOM 1590 C CA . GLU A 1 215 ? 4.301 11.044 -22.342 1.00 97.00 215 GLU A CA 1
ATOM 1591 C C . GLU A 1 215 ? 4.646 9.736 -21.609 1.00 97.00 215 GLU A C 1
ATOM 1593 O O . GLU A 1 215 ? 3.879 8.779 -21.661 1.00 97.00 215 GLU A O 1
ATOM 1598 N N . LEU A 1 216 ? 5.760 9.683 -20.863 1.00 98.19 216 LEU A N 1
ATOM 1599 C CA . LEU A 1 216 ? 6.118 8.476 -20.112 1.00 98.19 216 LEU A CA 1
ATOM 1600 C C . LEU A 1 216 ? 5.088 8.153 -19.030 1.00 98.19 216 LEU A C 1
ATOM 1602 O O . LEU A 1 216 ? 4.881 6.980 -18.732 1.00 98.19 216 LEU A O 1
ATOM 1606 N N . VAL A 1 217 ? 4.419 9.160 -18.459 1.00 98.62 217 VAL A N 1
ATOM 1607 C CA . VAL A 1 217 ? 3.324 8.913 -17.514 1.00 98.62 217 VAL A CA 1
ATOM 1608 C C . VAL A 1 217 ? 2.197 8.172 -18.218 1.00 98.62 217 VAL A C 1
ATOM 1610 O O . VAL A 1 217 ? 1.720 7.174 -17.691 1.00 98.62 217 VAL A O 1
ATOM 1613 N N . ASP A 1 218 ? 1.812 8.602 -19.417 1.00 98.44 218 ASP A N 1
ATOM 1614 C CA . ASP A 1 218 ? 0.744 7.945 -20.174 1.00 98.44 218 ASP A CA 1
ATOM 1615 C C . ASP A 1 218 ? 1.129 6.497 -20.499 1.00 98.44 218 ASP A C 1
ATOM 1617 O O . ASP A 1 218 ? 0.381 5.581 -20.162 1.00 98.44 218 ASP A O 1
ATOM 1621 N N . LEU A 1 219 ? 2.352 6.275 -20.992 1.00 98.81 219 LEU A N 1
ATOM 1622 C CA . LEU A 1 219 ? 2.867 4.936 -21.291 1.00 98.81 219 LEU A CA 1
ATOM 1623 C C . LEU A 1 219 ? 2.877 4.013 -20.062 1.00 98.81 219 LEU A C 1
ATOM 1625 O O . LEU A 1 219 ? 2.430 2.871 -20.156 1.00 98.81 219 LEU A O 1
ATOM 1629 N N . TYR A 1 220 ? 3.336 4.477 -18.891 1.00 98.88 220 TYR A N 1
ATOM 1630 C CA . TYR A 1 220 ? 3.278 3.655 -17.674 1.00 98.88 220 TYR A CA 1
ATOM 1631 C C . TYR A 1 220 ? 1.835 3.337 -17.275 1.00 98.88 220 TYR A C 1
ATOM 1633 O O . TYR A 1 220 ? 1.553 2.200 -16.896 1.00 98.88 220 TYR A O 1
ATOM 1641 N N . TYR A 1 221 ? 0.926 4.312 -17.364 1.00 98.75 221 TYR A N 1
ATOM 1642 C CA . TYR A 1 221 ? -0.484 4.131 -17.012 1.00 98.75 221 TYR A CA 1
ATOM 1643 C C . TYR A 1 221 ? -1.264 3.269 -18.007 1.00 98.75 221 TYR A C 1
ATOM 1645 O O . TYR A 1 221 ? -2.271 2.689 -17.607 1.00 98.75 221 TYR A O 1
ATOM 1653 N N . ASP A 1 222 ? -0.813 3.159 -19.253 1.00 98.75 222 ASP A N 1
ATOM 1654 C CA . ASP A 1 222 ? -1.411 2.276 -20.256 1.00 98.75 222 ASP A CA 1
ATOM 1655 C C . ASP A 1 222 ? -0.830 0.852 -20.173 1.00 98.75 222 ASP A C 1
ATOM 1657 O O . ASP A 1 222 ? -1.574 -0.126 -20.243 1.00 98.75 222 ASP A O 1
ATOM 1661 N N . ILE A 1 223 ? 0.484 0.710 -19.955 1.00 98.81 223 ILE A N 1
ATOM 1662 C CA . ILE A 1 223 ? 1.182 -0.585 -20.032 1.00 98.81 223 ILE A CA 1
ATOM 1663 C C . ILE A 1 223 ? 1.194 -1.334 -18.697 1.00 98.81 223 ILE A C 1
ATOM 1665 O O . ILE A 1 223 ? 0.921 -2.534 -18.667 1.00 98.81 223 ILE A O 1
ATOM 1669 N N . ALA A 1 224 ? 1.516 -0.675 -17.578 1.00 98.81 224 ALA A N 1
ATOM 1670 C CA . ALA A 1 224 ? 1.684 -1.361 -16.292 1.00 98.81 224 ALA A CA 1
ATOM 1671 C C . ALA A 1 224 ? 0.433 -2.148 -15.838 1.00 98.81 224 ALA A C 1
ATOM 1673 O O . ALA A 1 224 ? 0.591 -3.294 -15.393 1.00 98.81 224 ALA A O 1
ATOM 1674 N N . PRO A 1 225 ? -0.805 -1.636 -16.022 1.00 98.69 225 PRO A N 1
ATOM 1675 C CA . PRO A 1 225 ? -2.013 -2.384 -15.677 1.00 98.69 225 PRO A CA 1
ATOM 1676 C C . PRO A 1 225 ? -2.191 -3.695 -16.452 1.00 98.69 225 PRO A C 1
ATOM 1678 O O . PRO A 1 225 ? -2.767 -4.633 -15.903 1.00 98.69 225 PRO A O 1
ATO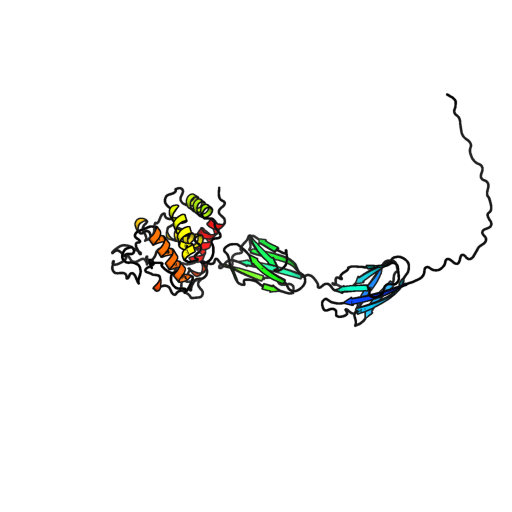M 1681 N N . LEU A 1 226 ? -1.647 -3.816 -17.672 1.00 98.44 226 LEU A N 1
ATOM 1682 C CA . LEU A 1 226 ? -1.677 -5.069 -18.449 1.00 98.44 226 LEU A CA 1
ATOM 1683 C C . LEU A 1 226 ? -0.918 -6.207 -17.748 1.00 98.44 226 LEU A C 1
ATOM 1685 O O . LEU A 1 226 ? -1.189 -7.384 -17.978 1.00 98.44 226 LEU A O 1
ATOM 1689 N N . TYR A 1 227 ? 0.015 -5.850 -16.866 1.00 98.62 227 TYR A N 1
ATOM 1690 C CA . TYR A 1 227 ? 0.795 -6.759 -16.031 1.00 98.62 227 TYR A CA 1
ATOM 1691 C C . TYR A 1 227 ? 0.267 -6.823 -14.590 1.00 98.62 227 TYR A C 1
ATOM 1693 O O . TYR A 1 227 ? 0.860 -7.487 -13.743 1.00 98.62 227 TYR A O 1
ATOM 1701 N N . GLY A 1 228 ? -0.819 -6.110 -14.270 1.00 98.44 228 GLY A N 1
ATOM 1702 C CA . GLY A 1 228 ? -1.284 -5.924 -12.895 1.00 98.44 228 GLY A CA 1
ATOM 1703 C C . GLY A 1 228 ? -0.287 -5.164 -12.013 1.00 98.44 228 GLY A C 1
ATOM 1704 O O . GLY A 1 228 ? -0.360 -5.272 -10.790 1.00 98.44 228 GLY A O 1
ATOM 1705 N N . ILE A 1 229 ? 0.660 -4.436 -12.613 1.00 98.81 229 ILE A N 1
ATOM 1706 C CA . ILE A 1 229 ? 1.633 -3.591 -11.917 1.00 98.81 229 ILE A CA 1
ATOM 1707 C C . ILE A 1 229 ? 1.019 -2.212 -11.714 1.00 98.81 229 ILE A C 1
ATOM 1709 O O . ILE A 1 229 ? 0.387 -1.657 -12.615 1.00 98.81 229 ILE A O 1
ATOM 1713 N N . ARG A 1 230 ? 1.246 -1.631 -10.537 1.00 98.81 230 ARG A N 1
ATOM 1714 C CA . ARG A 1 230 ? 0.814 -0.267 -10.247 1.00 98.81 230 ARG A CA 1
ATOM 1715 C C . ARG A 1 230 ? 1.645 0.728 -11.065 1.00 98.81 230 ARG A C 1
ATOM 1717 O O . ARG A 1 230 ? 2.867 0.775 -10.886 1.00 98.81 230 ARG A O 1
ATOM 1724 N N . PRO A 1 231 ? 1.029 1.541 -11.940 1.00 98.88 231 PRO A N 1
ATOM 1725 C CA . PRO A 1 231 ? 1.768 2.451 -12.809 1.00 98.88 231 PRO A CA 1
ATOM 1726 C C . PRO A 1 231 ? 2.558 3.504 -12.026 1.00 98.88 231 PRO A C 1
ATOM 1728 O O . PRO A 1 231 ? 3.683 3.820 -12.400 1.00 98.88 231 PRO A O 1
ATOM 1731 N N . GLU A 1 232 ? 2.036 3.995 -10.899 1.00 98.62 232 GLU A N 1
ATOM 1732 C CA . GLU A 1 232 ? 2.735 4.947 -10.033 1.00 98.62 232 GLU A CA 1
ATOM 1733 C C . GLU A 1 232 ? 3.992 4.357 -9.377 1.00 98.62 232 GLU A C 1
ATOM 1735 O O . GLU A 1 232 ? 4.942 5.090 -9.109 1.00 98.62 232 GLU A O 1
ATOM 1740 N N . VAL A 1 233 ? 4.030 3.037 -9.153 1.00 98.81 233 VAL A N 1
ATOM 1741 C CA . VAL A 1 233 ? 5.207 2.341 -8.612 1.00 98.81 233 VAL A CA 1
ATOM 1742 C C . VAL A 1 233 ? 6.296 2.256 -9.677 1.00 98.81 233 VAL A C 1
ATOM 1744 O O . VAL A 1 233 ? 7.430 2.659 -9.418 1.00 98.81 233 VAL A O 1
ATOM 1747 N N . ALA A 1 234 ? 5.947 1.796 -10.883 1.00 98.81 234 ALA A N 1
ATOM 1748 C CA . ALA A 1 234 ? 6.885 1.735 -12.002 1.00 98.81 234 ALA A CA 1
ATOM 1749 C C . ALA A 1 234 ? 7.398 3.138 -12.376 1.00 98.81 234 ALA A C 1
ATOM 1751 O O . ALA A 1 234 ? 8.596 3.340 -12.552 1.00 98.81 234 ALA A O 1
ATOM 1752 N N . LEU A 1 235 ? 6.521 4.146 -12.400 1.00 98.81 235 LEU A N 1
ATOM 1753 C CA . LEU A 1 235 ? 6.909 5.534 -12.649 1.00 98.81 235 LEU A CA 1
ATOM 1754 C C . LEU A 1 235 ? 7.836 6.086 -11.553 1.00 98.81 235 LEU A C 1
ATOM 1756 O O . LEU A 1 235 ? 8.822 6.751 -11.869 1.00 98.81 235 LEU A O 1
ATOM 1760 N N . ALA A 1 236 ? 7.554 5.808 -10.275 1.00 98.75 236 ALA A N 1
ATOM 1761 C CA . ALA A 1 236 ? 8.403 6.223 -9.158 1.00 98.75 236 ALA A CA 1
ATOM 1762 C C . ALA A 1 236 ? 9.806 5.604 -9.246 1.00 98.75 236 ALA A C 1
ATOM 1764 O O . ALA A 1 236 ? 10.801 6.306 -9.055 1.00 98.75 236 ALA A O 1
ATOM 1765 N N . GLN A 1 237 ? 9.892 4.315 -9.583 1.00 98.62 237 GLN A N 1
ATOM 1766 C CA . GLN A 1 237 ? 11.167 3.644 -9.817 1.00 98.62 237 GLN A CA 1
ATOM 1767 C C . GLN A 1 237 ? 11.901 4.247 -11.022 1.00 98.62 237 GLN A C 1
ATOM 1769 O O . GLN A 1 237 ? 13.076 4.579 -10.915 1.00 98.62 237 GLN A O 1
ATOM 1774 N N . ALA A 1 238 ? 11.212 4.494 -12.138 1.00 98.44 238 ALA A N 1
ATOM 1775 C CA . ALA A 1 238 ? 11.827 5.100 -13.317 1.00 98.44 238 ALA A CA 1
ATOM 1776 C C . ALA A 1 238 ? 12.374 6.508 -13.035 1.00 98.44 238 ALA A C 1
ATOM 1778 O O . ALA A 1 238 ? 13.476 6.857 -13.462 1.00 98.44 238 ALA A O 1
ATOM 1779 N N . ALA A 1 239 ? 11.632 7.314 -12.271 1.00 97.94 239 ALA A N 1
ATOM 1780 C CA . ALA A 1 239 ? 12.075 8.633 -11.835 1.00 97.94 239 ALA A CA 1
ATOM 1781 C C . ALA A 1 239 ? 13.307 8.555 -10.918 1.00 97.94 239 ALA A C 1
ATOM 1783 O O . ALA A 1 239 ? 14.182 9.419 -11.012 1.00 97.94 239 ALA A O 1
ATOM 1784 N N . HIS A 1 240 ? 13.401 7.525 -10.072 1.00 97.12 240 HIS A N 1
ATOM 1785 C CA . HIS A 1 240 ? 14.591 7.265 -9.265 1.00 97.12 240 HIS A CA 1
ATOM 1786 C C . HIS A 1 240 ? 15.811 6.944 -10.135 1.00 97.12 240 HIS A C 1
ATOM 1788 O O . HIS A 1 240 ? 16.843 7.599 -9.999 1.00 97.12 240 HIS A O 1
ATOM 1794 N N . GLU A 1 241 ? 15.665 5.996 -11.058 1.00 96.31 241 GLU A N 1
ATOM 1795 C CA . GLU A 1 241 ? 16.744 5.487 -11.915 1.00 96.31 241 GLU A CA 1
ATOM 1796 C C . GLU A 1 241 ? 17.300 6.549 -12.872 1.00 96.31 241 GLU A C 1
ATOM 1798 O O . GLU A 1 241 ? 18.495 6.596 -13.165 1.00 96.31 241 GLU A O 1
ATOM 1803 N N . THR A 1 242 ? 16.432 7.440 -13.348 1.00 96.12 242 THR A N 1
ATOM 1804 C CA . THR A 1 242 ? 16.763 8.422 -14.391 1.00 96.12 242 THR A CA 1
ATOM 1805 C C . THR A 1 242 ? 16.894 9.854 -13.871 1.00 96.12 242 THR A C 1
ATOM 1807 O O . THR A 1 242 ? 17.005 10.784 -14.670 1.00 96.12 242 THR A O 1
ATOM 1810 N N . ALA A 1 243 ? 16.848 10.063 -12.552 1.00 95.81 243 ALA A N 1
ATOM 1811 C CA . ALA A 1 243 ? 16.835 11.390 -11.932 1.00 95.81 243 ALA A CA 1
ATOM 1812 C C . ALA A 1 243 ? 15.739 12.317 -12.510 1.00 95.81 243 ALA A C 1
ATOM 1814 O O . ALA A 1 243 ? 15.998 13.463 -12.888 1.00 95.81 243 ALA A O 1
ATOM 1815 N N . TYR A 1 244 ? 14.500 11.813 -12.557 1.00 95.81 244 TYR A N 1
ATOM 1816 C CA . TYR A 1 244 ? 13.347 12.432 -13.228 1.00 95.81 244 TYR A CA 1
ATOM 1817 C C . TYR A 1 244 ? 13.556 12.612 -14.740 1.00 95.81 244 TYR A C 1
ATOM 1819 O O . TYR A 1 244 ? 13.311 13.690 -15.279 1.00 95.81 244 TYR A O 1
ATOM 1827 N N . PHE A 1 245 ? 14.034 11.565 -15.417 1.00 95.25 245 PHE A N 1
ATOM 1828 C CA . PHE A 1 245 ? 14.289 11.531 -16.864 1.00 95.25 245 PHE A CA 1
ATOM 1829 C C . PHE A 1 245 ? 15.310 12.561 -17.365 1.00 95.25 245 PHE A C 1
ATOM 1831 O O . PHE A 1 245 ? 15.404 12.830 -18.560 1.00 95.25 245 PHE A O 1
ATOM 1838 N N . ARG A 1 246 ? 16.112 13.127 -16.459 1.00 92.50 246 ARG A N 1
ATOM 1839 C CA . ARG A 1 246 ? 17.254 13.983 -16.811 1.00 92.50 246 ARG A CA 1
ATOM 1840 C C . ARG A 1 246 ? 18.475 13.169 -17.213 1.00 92.50 246 ARG A C 1
ATOM 1842 O O . ARG A 1 246 ? 19.316 13.674 -17.948 1.00 92.50 246 ARG A O 1
ATOM 1849 N N . PHE A 1 247 ? 18.536 11.915 -16.759 1.00 90.50 247 PHE A N 1
ATOM 1850 C CA . PHE A 1 247 ? 19.696 11.039 -16.873 1.00 90.50 247 PHE A CA 1
ATOM 1851 C C . PHE A 1 247 ? 20.936 11.684 -16.217 1.00 90.50 247 PHE A C 1
ATOM 1853 O O . PHE A 1 247 ? 20.842 12.733 -15.578 1.00 90.50 247 PHE A O 1
ATOM 1860 N N . GLY A 1 248 ? 22.091 11.022 -16.277 1.00 83.56 248 GLY A N 1
ATOM 1861 C CA . GLY A 1 248 ? 23.318 11.517 -15.627 1.00 83.56 248 GLY A CA 1
ATOM 1862 C C . GLY A 1 248 ? 24.238 10.432 -15.071 1.00 83.56 248 GLY A C 1
ATOM 1863 O O . GLY A 1 248 ? 25.336 10.740 -14.623 1.00 83.56 248 GLY A O 1
ATOM 1864 N N . ASN A 1 249 ? 23.800 9.172 -15.125 1.00 84.75 249 ASN A N 1
ATOM 1865 C CA . ASN A 1 249 ? 24.607 8.000 -14.792 1.00 84.75 249 ASN A CA 1
ATOM 1866 C C . ASN A 1 249 ? 25.030 7.271 -16.085 1.00 84.75 249 ASN A C 1
ATOM 1868 O O . ASN A 1 249 ? 25.288 7.894 -17.111 1.00 84.75 249 ASN A O 1
ATOM 1872 N N . LEU A 1 250 ? 25.100 5.939 -16.038 1.00 90.19 250 LEU A N 1
ATOM 1873 C CA . LEU A 1 250 ? 25.599 5.096 -17.126 1.00 90.19 250 LEU A CA 1
ATOM 1874 C C . LEU A 1 250 ? 24.697 5.092 -18.373 1.00 90.19 250 LEU A C 1
ATOM 1876 O O . LEU A 1 250 ? 25.203 5.000 -19.488 1.00 90.19 250 LEU A O 1
ATOM 1880 N N . VAL A 1 251 ? 23.376 5.177 -18.189 1.00 94.56 251 VAL A N 1
ATOM 1881 C CA . VAL A 1 251 ? 22.385 5.095 -19.273 1.00 94.56 251 VAL A CA 1
ATOM 1882 C C . VAL A 1 251 ? 22.035 6.485 -19.808 1.00 94.56 251 VAL A C 1
ATOM 1884 O O . VAL A 1 251 ? 21.847 7.428 -19.039 1.00 94.56 251 VAL A O 1
ATOM 1887 N N . GLN A 1 252 ? 21.913 6.589 -21.131 1.00 95.25 252 GLN A N 1
ATOM 1888 C CA . GLN A 1 252 ? 21.623 7.811 -21.877 1.00 95.25 252 GLN A CA 1
ATOM 1889 C C . GLN A 1 252 ? 20.146 7.910 -22.312 1.00 95.25 252 GLN A C 1
ATOM 1891 O O . GLN A 1 252 ? 19.510 6.876 -22.544 1.00 95.25 252 GLN A O 1
ATOM 1896 N N . PRO A 1 253 ? 19.605 9.132 -22.522 1.00 95.38 253 PRO A N 1
ATOM 1897 C CA . PRO A 1 253 ? 18.200 9.331 -22.897 1.00 95.38 253 PRO A CA 1
ATOM 1898 C C . PRO A 1 253 ? 17.757 8.572 -24.154 1.00 95.38 253 PRO A C 1
ATOM 1900 O O . PRO A 1 253 ? 16.655 8.031 -24.201 1.00 95.38 253 PRO A O 1
ATOM 1903 N N . TRP A 1 254 ? 18.628 8.497 -25.163 1.00 96.56 254 TRP A N 1
ATOM 1904 C CA . TRP A 1 254 ? 18.341 7.854 -26.449 1.00 96.56 254 TRP A CA 1
ATOM 1905 C C . TRP A 1 254 ? 18.215 6.327 -26.358 1.00 96.56 254 TRP A C 1
ATOM 1907 O O . TRP A 1 254 ? 17.709 5.705 -27.287 1.00 96.56 254 TRP A O 1
ATOM 1917 N N . GLN A 1 255 ? 18.646 5.711 -25.250 1.00 98.06 255 GLN A N 1
ATOM 1918 C CA . GLN A 1 255 ? 18.558 4.260 -25.064 1.00 98.06 255 GLN A CA 1
ATOM 1919 C C . GLN A 1 255 ? 17.140 3.790 -24.712 1.00 98.06 255 GLN A C 1
ATOM 1921 O O . GLN A 1 255 ? 16.898 2.583 -24.704 1.00 98.06 255 GLN A O 1
ATOM 1926 N N . ASN A 1 256 ? 16.231 4.711 -24.356 1.00 98.31 256 ASN A N 1
ATOM 1927 C CA . ASN A 1 256 ? 14.892 4.416 -23.826 1.00 98.31 256 ASN A CA 1
ATOM 1928 C C . ASN A 1 256 ? 14.902 3.424 -22.647 1.00 98.31 256 ASN A C 1
ATOM 1930 O O . ASN A 1 256 ? 13.937 2.710 -22.405 1.00 98.31 256 ASN A O 1
ATOM 1934 N N . ASN A 1 257 ? 16.001 3.353 -21.896 1.00 98.19 257 ASN A N 1
ATOM 1935 C CA . ASN A 1 257 ? 16.154 2.425 -20.785 1.00 98.19 257 ASN A CA 1
ATOM 1936 C C . ASN A 1 257 ? 15.913 3.170 -19.469 1.00 98.19 257 ASN A C 1
ATOM 1938 O O . ASN A 1 257 ? 16.811 3.774 -18.890 1.00 98.19 257 ASN A O 1
ATOM 1942 N N . PHE A 1 258 ? 14.665 3.144 -19.008 1.00 97.88 258 PHE A N 1
ATOM 1943 C CA . PHE A 1 258 ? 14.211 3.930 -17.856 1.00 97.88 258 PHE A CA 1
ATOM 1944 C C . PHE A 1 258 ? 14.419 3.240 -16.507 1.00 97.88 258 PHE A C 1
ATOM 1946 O O . PHE A 1 258 ? 13.956 3.750 -15.493 1.00 97.88 258 PHE A O 1
ATOM 1953 N N . ALA A 1 259 ? 15.073 2.076 -16.496 1.00 96.06 259 ALA A N 1
ATOM 1954 C CA . ALA A 1 259 ? 15.206 1.251 -15.300 1.00 96.06 259 ALA A CA 1
ATOM 1955 C C . ALA A 1 259 ? 16.606 0.633 -15.133 1.00 96.06 259 ALA A C 1
ATOM 1957 O O . ALA A 1 259 ? 16.784 -0.325 -14.386 1.00 96.06 259 ALA A O 1
ATOM 1958 N N . GLY A 1 260 ? 17.603 1.132 -15.874 1.00 95.19 260 GLY A N 1
ATOM 1959 C CA . GLY A 1 260 ? 18.982 0.651 -15.764 1.00 95.19 260 GLY A CA 1
ATOM 1960 C C . GLY A 1 260 ? 19.173 -0.811 -16.183 1.00 95.19 260 GLY A C 1
ATOM 1961 O O . GLY A 1 260 ? 20.119 -1.464 -15.741 1.00 95.19 260 GLY A O 1
ATOM 1962 N N . ILE A 1 261 ? 18.295 -1.358 -17.032 1.00 95.81 261 ILE A N 1
ATOM 1963 C CA . ILE A 1 261 ? 18.307 -2.783 -17.377 1.00 95.81 261 ILE A CA 1
ATOM 1964 C C . ILE A 1 261 ? 19.638 -3.133 -18.044 1.00 95.81 261 ILE A C 1
ATOM 1966 O O . ILE A 1 261 ? 19.961 -2.640 -19.124 1.00 95.81 261 ILE A O 1
ATOM 1970 N N . GLY A 1 262 ? 20.414 -3.995 -17.386 1.00 92.19 262 GLY A N 1
ATOM 1971 C CA . GLY A 1 262 ? 21.719 -4.450 -17.863 1.00 92.19 262 GLY A CA 1
ATOM 1972 C C . GLY A 1 262 ? 22.869 -3.449 -17.709 1.00 92.19 262 GLY A C 1
ATOM 1973 O O . GLY A 1 262 ? 23.935 -3.699 -18.264 1.00 92.19 262 GLY A O 1
ATOM 1974 N N . ALA A 1 263 ? 22.696 -2.343 -16.981 1.00 90.62 263 ALA A N 1
ATOM 1975 C CA . ALA A 1 263 ? 23.753 -1.361 -16.737 1.00 90.62 263 ALA A CA 1
ATOM 1976 C C . ALA A 1 263 ? 24.614 -1.754 -15.515 1.00 90.62 263 ALA A C 1
ATOM 1978 O O . ALA A 1 263 ? 24.486 -1.190 -14.435 1.00 90.62 263 ALA A O 1
ATOM 1979 N N . THR A 1 264 ? 25.500 -2.744 -15.665 1.00 80.38 264 THR A N 1
ATOM 1980 C CA . THR A 1 264 ? 26.255 -3.360 -14.547 1.00 80.38 264 THR A CA 1
ATOM 1981 C C . THR A 1 264 ? 27.613 -2.701 -14.256 1.00 80.38 264 THR A C 1
ATOM 1983 O O . THR A 1 264 ? 28.560 -3.380 -13.868 1.00 80.38 264 THR A O 1
ATOM 1986 N N . GLY A 1 265 ? 27.767 -1.398 -14.513 1.00 81.44 265 GLY A N 1
ATOM 1987 C CA . GLY A 1 265 ? 29.034 -0.669 -14.318 1.00 81.44 265 GLY A CA 1
ATOM 1988 C C . GLY A 1 265 ? 30.141 -0.971 -15.338 1.00 81.44 265 GLY A C 1
ATOM 1989 O O . GLY A 1 265 ? 31.077 -0.192 -15.463 1.00 81.44 265 GLY A O 1
ATOM 1990 N N . THR A 1 266 ? 30.017 -2.048 -16.115 1.00 87.50 266 THR A N 1
ATOM 1991 C CA . THR A 1 266 ? 30.891 -2.369 -17.257 1.00 87.50 266 THR A CA 1
ATOM 1992 C C . THR A 1 266 ? 30.122 -2.113 -18.558 1.00 87.50 266 THR A C 1
ATOM 1994 O O . THR A 1 266 ? 28.939 -2.469 -18.613 1.00 87.50 266 THR A O 1
ATOM 1997 N N . PRO A 1 267 ? 30.713 -1.456 -19.575 1.00 90.38 267 PRO A N 1
ATOM 1998 C CA . PRO A 1 267 ? 30.068 -1.308 -20.877 1.00 90.38 267 PRO A CA 1
ATOM 1999 C C . PRO A 1 267 ? 29.870 -2.675 -21.538 1.00 90.38 267 PRO A C 1
ATOM 2001 O O . PRO A 1 267 ? 30.640 -3.601 -21.288 1.00 90.38 267 PRO A O 1
ATOM 2004 N N . SER A 1 268 ? 28.849 -2.812 -22.381 1.00 92.06 268 SER A N 1
ATOM 2005 C CA . SER A 1 268 ? 28.644 -4.050 -23.130 1.00 92.06 268 SER A CA 1
ATOM 2006 C C . SER A 1 268 ? 29.760 -4.262 -24.157 1.00 92.06 268 SER A C 1
ATOM 2008 O O . SER A 1 268 ? 30.346 -3.312 -24.675 1.00 92.06 268 SER A O 1
ATOM 2010 N N . ASP A 1 269 ? 30.032 -5.524 -24.466 1.00 91.81 269 ASP A N 1
ATOM 2011 C CA . ASP A 1 269 ? 30.869 -5.973 -25.579 1.00 91.81 269 ASP A CA 1
ATOM 2012 C C . ASP A 1 269 ? 30.096 -6.061 -26.910 1.00 91.81 269 ASP A C 1
ATOM 2014 O O . ASP A 1 269 ? 30.687 -6.346 -27.947 1.00 91.81 269 ASP A O 1
ATOM 2018 N N . GLY A 1 270 ? 28.779 -5.819 -26.887 1.00 88.88 270 GLY A N 1
ATOM 2019 C CA . GLY A 1 270 ? 27.880 -5.986 -28.031 1.00 88.88 270 GLY A CA 1
ATOM 2020 C C . GLY A 1 270 ? 27.391 -7.424 -28.251 1.00 88.88 270 GLY A C 1
ATOM 2021 O O . GLY A 1 270 ? 26.511 -7.637 -29.079 1.00 88.88 270 GLY A O 1
ATOM 2022 N N . PHE A 1 271 ? 27.895 -8.400 -27.490 1.00 90.25 271 PHE A N 1
ATOM 2023 C CA . PHE A 1 271 ? 27.534 -9.822 -27.594 1.00 90.25 271 PHE A CA 1
ATOM 2024 C C . PHE A 1 271 ? 26.721 -10.323 -26.396 1.00 90.25 271 PHE A C 1
ATOM 2026 O O . PHE A 1 271 ? 26.404 -11.509 -26.296 1.00 90.25 271 PHE A O 1
ATOM 2033 N N . THR A 1 272 ? 26.359 -9.420 -25.480 1.00 91.06 272 THR A N 1
ATOM 2034 C CA . THR A 1 272 ? 25.516 -9.729 -24.323 1.00 91.06 272 THR A CA 1
ATOM 2035 C C . THR A 1 272 ? 24.197 -10.384 -24.781 1.00 91.06 272 THR A C 1
ATOM 2037 O O . THR A 1 272 ? 23.453 -9.766 -25.546 1.00 91.06 272 THR A O 1
ATOM 2040 N N . PRO A 1 273 ? 23.865 -11.607 -24.316 1.00 93.94 273 PRO A N 1
ATOM 2041 C CA . PRO A 1 273 ? 22.672 -12.315 -24.771 1.00 93.94 273 PRO A CA 1
ATOM 2042 C C . PRO A 1 273 ? 21.369 -11.567 -24.468 1.00 93.94 273 PRO A C 1
ATOM 2044 O O . PRO A 1 273 ? 21.180 -11.034 -23.371 1.00 93.94 273 PRO A O 1
ATOM 2047 N N . LEU A 1 274 ? 20.430 -11.605 -25.419 1.00 96.50 274 LEU A N 1
ATOM 2048 C CA . LEU A 1 274 ? 19.088 -11.031 -25.264 1.00 96.50 274 LEU A CA 1
ATOM 2049 C C . LEU A 1 274 ? 18.138 -11.910 -24.441 1.00 96.50 274 LEU A C 1
ATOM 2051 O O . LEU A 1 274 ? 17.082 -11.444 -24.033 1.00 96.50 274 LEU A O 1
ATOM 2055 N N . ASN A 1 275 ? 18.499 -13.169 -24.177 1.00 96.75 275 ASN A N 1
ATOM 2056 C CA . ASN A 1 275 ? 17.739 -14.099 -23.330 1.00 96.75 275 ASN A CA 1
ATOM 2057 C C . ASN A 1 275 ? 16.240 -14.187 -23.679 1.00 96.75 275 ASN A C 1
ATOM 2059 O O . ASN A 1 275 ? 15.384 -14.210 -22.795 1.00 96.75 275 ASN A O 1
ATOM 2063 N N . GLY A 1 276 ? 15.936 -14.226 -24.979 1.00 96.25 276 GLY A N 1
ATOM 2064 C CA . GLY A 1 276 ? 14.573 -14.310 -25.504 1.00 96.25 276 GLY A CA 1
ATOM 2065 C C . GLY A 1 276 ? 13.873 -12.966 -25.703 1.00 96.25 276 GLY A C 1
ATOM 2066 O O . GLY A 1 276 ? 12.750 -12.967 -26.197 1.00 96.25 276 GLY A O 1
ATOM 2067 N N . ALA A 1 277 ? 14.501 -11.841 -25.340 1.00 98.00 277 ALA A N 1
ATOM 2068 C CA . ALA A 1 277 ? 13.996 -10.532 -25.729 1.00 98.00 277 ALA A CA 1
ATOM 2069 C C . ALA A 1 277 ? 14.062 -10.348 -27.251 1.00 98.00 277 ALA A C 1
ATOM 2071 O O . ALA A 1 277 ? 14.990 -10.844 -27.895 1.00 98.00 277 ALA A O 1
ATOM 2072 N N . ASP A 1 278 ? 13.078 -9.636 -27.794 1.00 98.06 278 ASP A N 1
ATOM 2073 C CA . ASP A 1 278 ? 12.921 -9.416 -29.229 1.00 98.06 278 ASP A CA 1
ATOM 2074 C C . ASP A 1 278 ? 14.150 -8.714 -29.850 1.00 98.06 278 ASP A C 1
ATOM 2076 O O . ASP A 1 278 ? 14.420 -7.550 -29.528 1.00 98.06 278 ASP A O 1
ATOM 2080 N N . PRO A 1 279 ? 14.903 -9.392 -30.739 1.00 97.19 279 PRO A N 1
ATOM 2081 C CA . PRO A 1 279 ? 16.112 -8.838 -31.338 1.00 97.19 279 PRO A CA 1
ATOM 2082 C C . PRO A 1 279 ? 15.851 -7.703 -32.333 1.00 97.19 279 PRO A C 1
ATOM 2084 O O . PRO A 1 279 ? 16.794 -6.992 -32.676 1.00 97.19 279 PRO A O 1
ATOM 2087 N N . GLU A 1 280 ? 14.615 -7.512 -32.806 1.00 98.00 280 GLU A N 1
ATOM 2088 C CA . GLU A 1 280 ? 14.290 -6.422 -33.734 1.00 98.00 280 GLU A CA 1
ATOM 2089 C C . GLU A 1 280 ? 14.249 -5.061 -33.028 1.00 98.00 280 GLU A C 1
ATOM 2091 O O . GLU A 1 280 ? 14.523 -4.027 -33.640 1.00 98.00 280 GLU A O 1
ATOM 2096 N N . VAL A 1 281 ? 13.939 -5.051 -31.726 1.00 98.44 281 VAL A N 1
ATOM 2097 C CA . VAL A 1 281 ? 13.705 -3.820 -30.952 1.00 98.44 281 VAL A CA 1
ATOM 2098 C C . VAL A 1 281 ? 14.544 -3.704 -29.680 1.00 98.44 281 VAL A C 1
ATOM 2100 O O . VAL A 1 281 ? 14.523 -2.649 -29.035 1.00 98.44 281 VAL A O 1
ATOM 2103 N N . VAL A 1 282 ? 15.304 -4.746 -29.326 1.00 98.38 282 VAL A N 1
ATOM 2104 C CA . VAL A 1 282 ? 16.201 -4.779 -28.165 1.00 98.38 282 VAL A CA 1
ATOM 2105 C C . VAL A 1 282 ? 17.605 -5.167 -28.596 1.00 98.38 282 VAL A C 1
ATOM 2107 O O . VAL A 1 282 ? 17.820 -6.171 -29.269 1.00 98.38 282 VAL A O 1
ATOM 2110 N N . ARG A 1 283 ? 18.596 -4.395 -28.152 1.00 97.50 283 ARG A N 1
ATOM 2111 C CA . ARG A 1 283 ? 20.004 -4.670 -28.454 1.00 97.50 283 ARG A CA 1
ATOM 2112 C C . ARG A 1 283 ? 20.933 -4.222 -27.334 1.00 97.50 283 ARG A C 1
ATOM 2114 O O . ARG A 1 283 ? 20.596 -3.353 -26.530 1.00 97.50 283 ARG A O 1
ATOM 2121 N N . PHE A 1 284 ? 22.131 -4.790 -27.331 1.00 97.19 284 PHE A N 1
ATOM 2122 C CA . PHE A 1 284 ? 23.290 -4.266 -26.616 1.00 97.19 284 PHE A CA 1
ATOM 2123 C C . PHE A 1 284 ? 24.307 -3.749 -27.638 1.00 97.19 284 PHE A C 1
ATOM 2125 O O . PHE A 1 284 ? 24.345 -4.229 -28.769 1.00 97.19 284 PHE A O 1
ATOM 2132 N N . GLU A 1 285 ? 25.106 -2.752 -27.269 1.00 96.50 285 GLU A N 1
ATOM 2133 C CA . GLU A 1 285 ? 26.073 -2.119 -28.172 1.00 96.50 285 GLU A CA 1
ATOM 2134 C C . GLU A 1 285 ? 27.441 -2.036 -27.513 1.00 96.50 285 GLU A C 1
ATOM 2136 O O . GLU A 1 285 ? 27.547 -1.677 -26.339 1.00 96.50 285 GLU A O 1
ATOM 2141 N N . ALA A 1 286 ? 28.481 -2.373 -28.276 1.00 96.62 286 ALA A N 1
ATOM 2142 C CA . ALA A 1 286 ? 29.850 -2.336 -27.793 1.00 96.62 286 ALA A CA 1
ATOM 2143 C C . ALA A 1 286 ? 30.211 -0.929 -27.288 1.00 96.62 286 ALA A C 1
ATOM 2145 O O . ALA A 1 286 ? 30.037 0.060 -27.996 1.00 96.62 286 ALA A O 1
ATOM 2146 N N . GLY A 1 287 ? 30.708 -0.837 -26.055 1.00 94.88 287 GLY A N 1
ATOM 2147 C CA . GLY A 1 287 ? 31.059 0.434 -25.415 1.00 94.88 287 GLY A CA 1
ATOM 2148 C C . GLY A 1 287 ? 29.885 1.191 -24.784 1.00 94.88 287 GLY A C 1
ATOM 2149 O O . GLY A 1 287 ? 30.116 2.216 -24.146 1.00 94.88 287 GLY A O 1
ATOM 2150 N N . VAL A 1 288 ? 28.651 0.685 -24.880 1.00 95.75 288 VAL A N 1
ATOM 2151 C CA . VAL A 1 288 ? 27.464 1.302 -24.266 1.00 95.75 288 VAL A CA 1
ATOM 2152 C C . VAL A 1 288 ? 27.018 0.509 -23.039 1.00 95.75 288 VAL A C 1
ATOM 2154 O O . VAL A 1 288 ? 27.015 -0.723 -23.030 1.00 95.75 288 VAL A O 1
ATOM 2157 N N . HIS A 1 289 ? 26.630 1.205 -21.972 1.00 94.88 289 HIS A N 1
ATOM 2158 C CA . HIS A 1 289 ? 26.097 0.570 -20.769 1.00 94.88 289 HIS A CA 1
ATOM 2159 C C . HIS A 1 289 ? 24.596 0.297 -20.890 1.00 94.88 289 HIS A C 1
ATOM 2161 O O . HIS A 1 289 ? 23.816 1.199 -21.186 1.00 94.88 289 HIS A O 1
ATOM 2167 N N . GLY A 1 290 ? 24.175 -0.919 -20.542 1.00 95.75 290 GLY A N 1
ATOM 2168 C CA . GLY A 1 290 ? 22.760 -1.286 -20.497 1.00 95.75 290 GLY A CA 1
ATOM 2169 C C . GLY A 1 290 ? 22.148 -1.635 -21.852 1.00 95.75 290 GLY A C 1
ATOM 2170 O O . GLY A 1 290 ? 22.751 -1.459 -22.907 1.00 95.75 290 GLY A O 1
ATOM 2171 N N . ALA A 1 291 ? 20.935 -2.180 -21.791 1.00 97.38 291 ALA A N 1
ATOM 2172 C CA . ALA A 1 291 ? 20.130 -2.488 -22.965 1.00 97.38 291 ALA A CA 1
ATOM 2173 C C . ALA A 1 291 ? 19.633 -1.202 -23.638 1.00 97.38 291 ALA A C 1
ATOM 2175 O O . ALA A 1 291 ? 19.470 -0.167 -22.981 1.00 97.38 291 ALA A O 1
ATOM 2176 N N . ILE A 1 292 ? 19.382 -1.290 -24.941 1.00 98.31 292 ILE A N 1
ATOM 2177 C CA . ILE A 1 292 ? 18.859 -0.210 -25.773 1.00 98.31 292 ILE A CA 1
ATOM 2178 C C . ILE A 1 292 ? 17.549 -0.679 -26.390 1.00 98.31 292 ILE A C 1
ATOM 2180 O O . ILE A 1 292 ? 17.496 -1.758 -26.983 1.00 98.31 292 ILE A O 1
ATOM 2184 N N . PHE A 1 293 ? 16.513 0.142 -26.240 1.00 98.69 293 PHE A N 1
ATOM 2185 C CA . PHE A 1 293 ? 15.162 -0.135 -26.709 1.00 98.69 293 PHE A CA 1
ATOM 2186 C C . PHE A 1 293 ? 14.787 0.823 -27.838 1.00 98.69 293 PHE A C 1
ATOM 2188 O O . PHE A 1 293 ? 15.012 2.033 -27.737 1.00 98.69 293 PHE A O 1
ATOM 2195 N N . ALA A 1 294 ? 14.203 0.286 -28.910 1.00 98.50 294 ALA A N 1
ATOM 2196 C CA . ALA A 1 294 ? 13.912 1.043 -30.128 1.00 98.50 294 ALA A CA 1
ATOM 2197 C C . ALA A 1 294 ? 12.995 2.256 -29.896 1.00 98.50 294 ALA A C 1
ATOM 2199 O O . ALA A 1 294 ? 13.173 3.294 -30.532 1.00 98.50 294 ALA A O 1
ATOM 2200 N N . THR A 1 295 ? 12.040 2.153 -28.966 1.00 98.62 295 THR A N 1
ATOM 2201 C CA . THR A 1 295 ? 11.100 3.234 -28.637 1.00 98.62 295 THR A CA 1
ATOM 2202 C C . THR A 1 295 ? 10.900 3.375 -27.130 1.00 98.62 295 THR A C 1
ATOM 2204 O O . THR A 1 295 ? 11.213 2.471 -26.348 1.00 98.62 295 THR A O 1
ATOM 2207 N N . ARG A 1 296 ? 10.336 4.517 -26.716 1.00 98.50 296 ARG A N 1
ATOM 2208 C CA . ARG A 1 296 ? 9.926 4.767 -25.326 1.00 98.50 296 ARG A CA 1
ATOM 2209 C C . ARG A 1 296 ? 8.929 3.719 -24.832 1.00 98.50 296 ARG A C 1
ATOM 2211 O O . ARG A 1 296 ? 9.064 3.254 -23.708 1.00 98.50 296 ARG A O 1
ATOM 2218 N N . GLU A 1 297 ? 7.982 3.319 -25.679 1.00 98.75 297 GLU A N 1
ATOM 2219 C CA . GLU A 1 297 ? 6.985 2.286 -25.375 1.00 98.75 297 GLU A CA 1
ATOM 2220 C C . GLU A 1 297 ? 7.648 0.942 -25.035 1.00 98.75 297 GLU A C 1
ATOM 2222 O O . GLU A 1 297 ? 7.405 0.392 -23.961 1.00 98.75 297 GLU A O 1
ATOM 2227 N N . ILE A 1 298 ? 8.568 0.470 -25.888 1.00 98.81 298 ILE A N 1
ATOM 2228 C CA . ILE A 1 298 ? 9.322 -0.776 -25.659 1.00 98.81 298 ILE A CA 1
ATOM 2229 C C . ILE A 1 298 ? 10.156 -0.681 -24.378 1.00 98.81 298 ILE A C 1
ATOM 2231 O O . ILE A 1 298 ? 10.204 -1.623 -23.590 1.00 98.81 298 ILE A O 1
ATOM 2235 N N . GLY A 1 299 ? 10.786 0.469 -24.138 1.00 98.81 299 GLY A N 1
ATOM 2236 C CA . GLY A 1 299 ? 11.562 0.724 -22.928 1.00 98.81 299 GLY A CA 1
ATOM 2237 C C . GLY A 1 299 ? 10.738 0.685 -21.639 1.00 98.81 299 GLY A C 1
ATOM 2238 O O . GLY A 1 299 ? 11.140 0.061 -20.652 1.00 98.81 299 GLY A O 1
ATOM 2239 N N . VAL 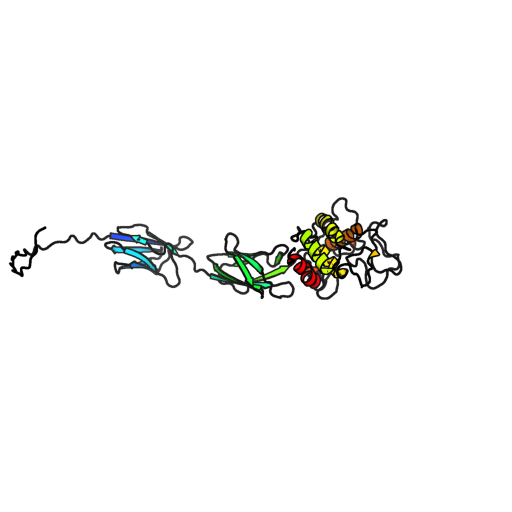A 1 300 ? 9.567 1.329 -21.649 1.00 98.88 300 VAL A N 1
ATOM 2240 C CA . VAL A 1 300 ? 8.604 1.308 -20.537 1.00 98.88 300 VAL A CA 1
ATOM 2241 C C . VAL A 1 300 ? 8.113 -0.112 -20.289 1.00 98.88 300 VAL A C 1
ATOM 2243 O O . VAL A 1 300 ? 8.084 -0.565 -19.146 1.00 98.88 300 VAL A O 1
ATOM 2246 N N . GLU A 1 301 ? 7.773 -0.852 -21.338 1.00 98.88 301 GLU A N 1
ATOM 2247 C CA . GLU A 1 301 ? 7.315 -2.220 -21.166 1.00 98.88 301 GLU A CA 1
ATOM 2248 C C . GLU A 1 301 ? 8.417 -3.164 -20.682 1.00 98.88 301 GLU A C 1
ATOM 2250 O O . GLU A 1 301 ? 8.168 -3.978 -19.795 1.00 98.88 301 GLU A O 1
ATOM 2255 N N . ALA A 1 302 ? 9.645 -3.042 -21.187 1.00 98.88 302 ALA A N 1
ATOM 2256 C CA . ALA A 1 302 ? 10.776 -3.816 -20.686 1.00 98.88 302 ALA A CA 1
ATOM 2257 C C . ALA A 1 302 ? 11.010 -3.559 -19.187 1.00 98.88 302 ALA A C 1
ATOM 2259 O O . ALA A 1 302 ? 11.287 -4.497 -18.432 1.00 98.88 302 ALA A O 1
ATOM 2260 N N . HIS A 1 303 ? 10.844 -2.313 -18.729 1.00 98.81 303 HIS A N 1
ATOM 2261 C CA . HIS A 1 303 ? 10.839 -1.991 -17.303 1.00 98.81 303 HIS A CA 1
ATOM 2262 C C . HIS A 1 303 ? 9.709 -2.721 -16.568 1.00 98.81 303 HIS A C 1
ATOM 2264 O O . HIS A 1 303 ? 9.983 -3.463 -15.623 1.00 98.81 303 HIS A O 1
ATOM 2270 N N . VAL A 1 304 ? 8.461 -2.572 -17.017 1.00 98.94 304 VAL A N 1
ATOM 2271 C CA . VAL A 1 304 ? 7.295 -3.218 -16.393 1.00 98.94 304 VAL A CA 1
ATOM 2272 C C . VAL A 1 304 ? 7.466 -4.738 -16.325 1.00 98.94 304 VAL A C 1
ATOM 2274 O O . VAL A 1 304 ? 7.217 -5.329 -15.278 1.00 98.94 304 VAL A O 1
ATOM 2277 N N . GLN A 1 305 ? 7.954 -5.380 -17.387 1.00 98.81 305 GLN A N 1
ATOM 2278 C CA . GLN A 1 305 ? 8.245 -6.815 -17.417 1.00 98.81 305 GLN A CA 1
ATOM 2279 C C . GLN A 1 305 ? 9.317 -7.206 -16.402 1.00 98.81 305 GLN A C 1
ATOM 2281 O O . GLN A 1 305 ? 9.181 -8.217 -15.712 1.00 98.81 305 GLN A O 1
ATOM 2286 N N . HIS A 1 306 ? 10.390 -6.421 -16.294 1.00 98.50 306 HIS A N 1
ATOM 2287 C CA . HIS A 1 306 ? 11.444 -6.706 -15.327 1.00 98.50 306 HIS A CA 1
ATOM 2288 C C . HIS A 1 306 ? 10.917 -6.595 -13.890 1.00 98.50 306 HIS A C 1
ATOM 2290 O O . HIS A 1 306 ? 11.168 -7.476 -13.069 1.00 98.50 306 HIS A O 1
ATOM 2296 N N . LEU A 1 307 ? 10.103 -5.575 -13.609 1.00 98.56 307 LEU A N 1
ATOM 2297 C CA . LEU A 1 307 ? 9.450 -5.392 -12.313 1.00 98.56 307 LEU A CA 1
ATOM 2298 C C . LEU A 1 307 ? 8.438 -6.513 -12.022 1.00 98.56 307 LEU A C 1
ATOM 2300 O O . LEU A 1 307 ? 8.405 -7.057 -10.918 1.00 98.56 307 LEU A O 1
ATOM 2304 N N . TYR A 1 308 ? 7.683 -6.939 -13.035 1.00 98.69 308 TYR A N 1
ATOM 2305 C CA . TYR A 1 308 ? 6.771 -8.082 -12.978 1.00 98.69 308 TYR A CA 1
ATOM 2306 C C . TYR A 1 308 ? 7.492 -9.390 -12.633 1.00 98.69 308 TYR A C 1
ATOM 2308 O O . TYR A 1 308 ? 6.981 -10.188 -11.846 1.00 98.69 308 TYR A O 1
ATOM 2316 N N . ALA A 1 309 ? 8.708 -9.601 -13.151 1.00 98.31 309 ALA A N 1
ATOM 2317 C CA . ALA A 1 309 ? 9.511 -10.769 -12.806 1.00 98.31 309 ALA A CA 1
ATOM 2318 C C . ALA A 1 309 ? 9.827 -10.820 -11.303 1.00 98.31 309 ALA A C 1
ATOM 2320 O O . ALA A 1 309 ? 9.737 -11.891 -10.704 1.00 98.31 309 ALA A O 1
ATOM 2321 N N . TYR A 1 310 ? 10.131 -9.682 -10.673 1.00 98.38 310 TYR A N 1
ATOM 2322 C CA . TYR A 1 310 ? 10.323 -9.606 -9.221 1.00 98.38 310 TYR A CA 1
ATOM 2323 C C . TYR A 1 310 ? 9.018 -9.807 -8.444 1.00 98.38 310 TYR A C 1
ATOM 2325 O O . TYR A 1 310 ? 9.028 -10.483 -7.415 1.00 98.38 310 TYR A O 1
ATOM 2333 N N . ALA A 1 311 ? 7.905 -9.265 -8.939 1.00 98.25 311 ALA A N 1
ATOM 2334 C CA . ALA A 1 311 ? 6.636 -9.253 -8.221 1.00 98.25 311 ALA A CA 1
ATOM 2335 C C . ALA A 1 311 ? 5.876 -10.589 -8.235 1.00 98.25 311 ALA A C 1
ATOM 2337 O O . ALA A 1 311 ? 5.162 -10.896 -7.282 1.00 98.25 311 ALA A O 1
ATOM 2338 N N . THR A 1 312 ? 6.024 -11.403 -9.287 1.00 98.00 312 THR A N 1
ATOM 2339 C CA . THR A 1 312 ? 5.255 -12.647 -9.447 1.00 98.00 312 THR A CA 1
ATOM 2340 C C . THR A 1 312 ? 5.988 -13.724 -10.250 1.00 98.00 312 THR A C 1
ATOM 2342 O O . THR A 1 312 ? 6.924 -13.458 -11.010 1.00 98.00 312 THR A O 1
ATOM 2345 N N . THR A 1 313 ? 5.539 -14.971 -10.096 1.00 97.69 313 THR A N 1
ATOM 2346 C CA . THR A 1 313 ? 5.983 -16.143 -10.865 1.00 97.69 313 THR A CA 1
ATOM 2347 C C . THR A 1 313 ? 5.101 -16.448 -12.080 1.00 97.69 313 THR A C 1
ATOM 2349 O O . THR A 1 313 ? 5.479 -17.286 -12.897 1.00 97.69 313 THR A O 1
ATOM 2352 N N . ALA A 1 314 ? 3.960 -15.767 -12.240 1.00 97.44 314 ALA A N 1
ATOM 2353 C CA . ALA A 1 314 ? 3.044 -15.968 -13.366 1.00 97.44 314 ALA A CA 1
ATOM 2354 C C . ALA A 1 314 ? 3.744 -15.758 -14.728 1.00 97.44 314 ALA A C 1
ATOM 2356 O O . ALA A 1 314 ? 4.674 -14.961 -14.816 1.00 97.44 314 ALA A O 1
ATOM 2357 N N . PRO A 1 315 ? 3.386 -16.467 -15.809 1.00 96.19 315 PRO A N 1
ATOM 2358 C CA . PRO A 1 315 ? 3.978 -16.206 -17.126 1.00 96.19 315 PRO A CA 1
ATOM 2359 C C . PRO A 1 315 ? 3.709 -14.761 -17.584 1.00 96.19 315 PRO A C 1
ATOM 2361 O O . PRO A 1 315 ? 2.860 -14.078 -17.013 1.00 96.19 315 PRO A O 1
ATOM 2364 N N . LEU A 1 316 ? 4.424 -14.292 -18.613 1.00 96.31 316 LEU A N 1
ATOM 2365 C CA . LEU A 1 316 ? 4.070 -13.023 -19.261 1.00 96.31 316 LEU A CA 1
ATOM 2366 C C . LEU A 1 316 ? 2.573 -13.020 -19.634 1.00 96.31 316 LEU A C 1
ATOM 2368 O O . LEU A 1 316 ? 2.052 -14.077 -20.014 1.00 96.31 316 LEU A O 1
ATOM 2372 N N . PRO A 1 317 ? 1.880 -11.868 -19.550 1.00 97.25 317 PRO A N 1
ATOM 2373 C CA . PRO A 1 317 ? 0.497 -11.768 -19.992 1.00 97.25 317 PRO A CA 1
ATOM 2374 C C . PRO A 1 317 ? 0.340 -12.257 -21.437 1.00 97.25 317 PRO A C 1
ATOM 2376 O O . PRO A 1 317 ? 1.224 -12.064 -22.276 1.00 97.25 317 PRO A O 1
ATOM 2379 N N . ALA A 1 318 ? -0.785 -12.914 -21.719 1.00 95.19 318 ALA A N 1
ATOM 2380 C CA . ALA A 1 318 ? -1.021 -13.546 -23.011 1.00 95.19 318 ALA A CA 1
ATOM 2381 C C . ALA A 1 318 ? -0.872 -12.540 -24.167 1.00 95.19 318 ALA A C 1
ATOM 2383 O O . ALA A 1 318 ? -1.415 -11.438 -24.118 1.00 95.19 318 ALA A O 1
ATOM 2384 N N . GLY A 1 319 ? -0.131 -12.931 -25.208 1.00 94.75 319 GLY A N 1
ATOM 2385 C CA . GLY A 1 319 ? 0.096 -12.105 -26.398 1.00 94.75 319 GLY A CA 1
ATOM 2386 C C . GLY A 1 319 ? 1.128 -10.983 -26.235 1.00 94.75 319 GLY A C 1
ATOM 2387 O O . GLY A 1 319 ? 1.316 -10.219 -27.177 1.00 94.75 319 GLY A O 1
ATOM 2388 N N . ARG A 1 320 ? 1.805 -10.861 -25.082 1.00 97.06 320 ARG A N 1
ATOM 2389 C CA . ARG A 1 320 ? 2.901 -9.893 -24.914 1.00 97.06 320 ARG A CA 1
ATOM 2390 C C . ARG A 1 320 ? 4.237 -10.473 -25.368 1.00 97.06 320 ARG A C 1
ATOM 2392 O O . ARG A 1 320 ? 4.614 -11.578 -24.979 1.00 97.06 320 ARG A O 1
ATOM 2399 N N . THR A 1 321 ? 4.964 -9.688 -26.155 1.00 97.88 321 THR A N 1
ATOM 2400 C CA . THR A 1 321 ? 6.342 -9.970 -26.566 1.00 97.88 321 THR A CA 1
ATOM 2401 C C . THR A 1 321 ? 7.299 -9.694 -25.411 1.00 97.88 321 THR A C 1
ATOM 2403 O O . THR A 1 321 ? 7.140 -8.710 -24.690 1.00 97.88 321 THR A O 1
ATOM 2406 N N . LEU A 1 322 ? 8.307 -10.547 -25.218 1.00 98.50 322 LEU A N 1
ATOM 2407 C CA . LEU A 1 322 ? 9.345 -10.306 -24.220 1.00 98.50 322 LEU A CA 1
ATOM 2408 C C . LEU A 1 322 ? 10.313 -9.222 -24.720 1.00 98.50 322 LEU A C 1
ATOM 2410 O O . LEU A 1 322 ? 10.941 -9.381 -25.761 1.00 98.50 322 LEU A O 1
ATOM 2414 N N . TYR A 1 323 ? 10.478 -8.152 -23.946 1.00 98.75 323 TYR A N 1
ATOM 2415 C CA . TYR A 1 323 ? 11.410 -7.057 -24.230 1.00 98.75 323 TYR A CA 1
ATOM 2416 C C . TYR A 1 323 ? 12.498 -6.914 -23.172 1.00 98.75 323 TYR A C 1
ATOM 2418 O O . TYR A 1 323 ? 13.581 -6.435 -23.477 1.00 98.75 323 TYR A O 1
ATOM 2426 N N . SER A 1 324 ? 12.273 -7.343 -21.928 1.00 98.38 324 SER A N 1
ATOM 2427 C CA . SER A 1 324 ? 13.334 -7.319 -20.918 1.00 98.38 324 SER A CA 1
ATOM 2428 C C . SER A 1 324 ? 14.335 -8.464 -21.135 1.00 98.38 324 SER A C 1
ATOM 2430 O O . SER A 1 324 ? 14.014 -9.613 -20.815 1.00 98.38 324 SER A O 1
ATOM 2432 N N . PRO A 1 325 ? 15.594 -8.194 -21.542 1.00 97.56 325 PRO A N 1
ATOM 2433 C CA . PRO A 1 325 ? 16.600 -9.245 -21.725 1.00 97.56 325 PRO A CA 1
ATOM 2434 C C . PRO A 1 325 ? 17.090 -9.839 -20.399 1.00 97.56 325 PRO A C 1
ATOM 2436 O O . PRO A 1 325 ? 17.956 -10.712 -20.365 1.00 97.56 325 PRO A O 1
ATOM 2439 N N . ARG A 1 326 ? 16.583 -9.333 -19.270 1.00 96.25 326 ARG A N 1
ATOM 2440 C CA . ARG A 1 326 ? 16.917 -9.789 -17.920 1.00 96.25 326 ARG A CA 1
ATOM 2441 C C . ARG A 1 326 ? 15.739 -10.484 -17.236 1.00 96.25 326 ARG A C 1
ATOM 2443 O O . ARG A 1 326 ? 15.916 -10.963 -16.123 1.00 96.25 326 ARG A O 1
ATOM 2450 N N . PHE A 1 327 ? 14.570 -10.588 -17.880 1.00 96.69 327 PHE A N 1
ATOM 2451 C CA . PHE A 1 327 ? 13.357 -11.186 -17.303 1.00 96.69 327 PHE A CA 1
ATOM 2452 C C . PHE A 1 327 ? 13.594 -12.584 -16.724 1.00 96.69 327 PHE A C 1
ATOM 2454 O O . PHE A 1 327 ? 13.263 -12.847 -15.571 1.00 96.69 327 PHE A O 1
ATOM 2461 N N . VAL A 1 328 ? 14.219 -13.464 -17.510 1.00 94.94 328 VAL A N 1
ATOM 2462 C CA . VAL A 1 328 ? 14.479 -14.862 -17.126 1.00 94.94 328 VAL A CA 1
ATOM 2463 C C . VAL A 1 328 ? 15.640 -15.024 -16.142 1.00 94.94 328 VAL A C 1
ATOM 2465 O O . VAL A 1 328 ? 15.799 -16.092 -15.564 1.00 94.94 328 VAL A O 1
ATOM 2468 N N . LEU A 1 329 ? 16.448 -13.977 -15.942 1.00 95.31 329 LEU A N 1
ATOM 2469 C CA . LEU A 1 329 ? 17.573 -13.996 -15.003 1.00 95.31 329 LEU A CA 1
ATOM 2470 C C . LEU A 1 329 ? 17.149 -13.614 -13.580 1.00 95.31 329 LEU A C 1
ATOM 2472 O O . LEU A 1 329 ? 17.877 -13.883 -12.625 1.00 95.31 329 LEU A O 1
ATOM 2476 N N . VAL A 1 330 ? 15.983 -12.980 -13.422 1.00 95.62 330 VAL A N 1
ATOM 2477 C CA . VAL A 1 330 ? 15.433 -12.651 -12.106 1.00 95.62 330 VAL A CA 1
ATOM 2478 C C . VAL A 1 330 ? 15.011 -13.936 -11.405 1.00 95.62 330 VAL A C 1
ATOM 2480 O O . VAL A 1 330 ? 14.269 -14.750 -11.957 1.00 95.62 330 VAL A O 1
ATOM 2483 N N . ARG A 1 331 ? 15.396 -14.090 -10.134 1.00 95.81 331 ARG A N 1
ATOM 2484 C CA . ARG A 1 331 ? 14.750 -15.069 -9.254 1.00 95.81 331 ARG A CA 1
ATOM 2485 C C . ARG A 1 331 ? 13.318 -14.600 -8.996 1.00 95.81 331 ARG A C 1
ATOM 2487 O O . ARG A 1 331 ? 13.090 -13.703 -8.184 1.00 95.81 331 ARG A O 1
ATOM 2494 N N . ARG A 1 332 ? 12.377 -15.163 -9.748 1.00 97.12 332 ARG A N 1
ATOM 2495 C CA . ARG A 1 332 ? 11.027 -14.611 -9.884 1.00 97.12 332 ARG A CA 1
ATOM 2496 C C . ARG A 1 332 ? 10.199 -14.677 -8.600 1.00 97.12 332 ARG A C 1
ATOM 2498 O O . ARG A 1 332 ? 10.369 -15.601 -7.808 1.00 97.12 332 ARG A O 1
ATOM 2505 N N . GLY A 1 333 ? 9.292 -13.714 -8.418 1.00 97.50 333 GLY A N 1
ATOM 2506 C CA . GLY A 1 333 ? 8.370 -13.656 -7.274 1.00 97.50 333 GLY A CA 1
ATOM 2507 C C . GLY A 1 333 ? 9.041 -13.385 -5.924 1.00 97.50 333 GLY A C 1
ATOM 2508 O O . GLY A 1 333 ? 8.530 -13.798 -4.886 1.00 97.50 333 GLY A O 1
ATOM 2509 N N . THR A 1 334 ? 10.208 -12.739 -5.924 1.00 97.44 334 THR A N 1
ATOM 2510 C CA . THR A 1 334 ? 10.988 -12.480 -4.708 1.00 97.44 334 THR A CA 1
ATOM 2511 C C . THR A 1 334 ? 10.673 -11.144 -4.044 1.00 97.44 334 THR A C 1
ATOM 2513 O O . THR A 1 334 ? 10.994 -10.987 -2.872 1.00 97.44 334 THR A O 1
ATOM 2516 N N . ALA A 1 335 ? 10.025 -10.187 -4.714 1.00 97.50 335 ALA A N 1
ATOM 2517 C CA . ALA A 1 335 ? 9.692 -8.885 -4.133 1.00 97.50 335 ALA A CA 1
ATOM 2518 C C . ALA A 1 335 ? 8.213 -8.540 -4.342 1.00 97.50 335 ALA A C 1
ATOM 2520 O O . ALA A 1 335 ? 7.834 -7.966 -5.353 1.00 97.50 335 ALA A O 1
ATOM 2521 N N . ARG A 1 336 ? 7.365 -8.856 -3.356 1.00 97.06 336 ARG A N 1
ATOM 2522 C CA . ARG A 1 336 ? 5.949 -8.441 -3.358 1.00 97.06 336 ARG A CA 1
ATOM 2523 C C . ARG A 1 336 ? 5.773 -6.929 -3.146 1.00 97.06 336 ARG A C 1
ATOM 2525 O O . ARG A 1 336 ? 4.834 -6.338 -3.681 1.00 97.06 336 ARG A O 1
ATOM 2532 N N . TYR A 1 337 ? 6.666 -6.321 -2.365 1.00 98.38 337 TYR A N 1
ATOM 2533 C CA . TYR A 1 337 ? 6.611 -4.913 -1.971 1.00 98.38 337 TYR A CA 1
ATOM 2534 C C . TYR A 1 337 ? 7.806 -4.135 -2.523 1.00 98.38 337 TYR A C 1
ATOM 2536 O O . TYR A 1 337 ? 8.887 -4.704 -2.688 1.00 98.38 337 TYR A O 1
ATOM 2544 N N . VAL A 1 338 ? 7.626 -2.835 -2.765 1.00 98.56 338 VAL A N 1
ATOM 2545 C CA . VAL A 1 338 ? 8.676 -1.932 -3.273 1.00 98.56 338 VAL A CA 1
ATOM 2546 C C . VAL A 1 338 ? 9.899 -1.949 -2.357 1.00 98.56 338 VAL A C 1
ATOM 2548 O O . VAL A 1 338 ? 11.035 -1.976 -2.824 1.00 98.56 338 VAL A O 1
ATOM 2551 N N . GLU A 1 339 ? 9.679 -2.020 -1.046 1.00 97.94 339 GLU A N 1
ATOM 2552 C CA . GLU A 1 339 ? 10.721 -2.134 -0.028 1.00 97.94 339 GLU A CA 1
ATOM 2553 C C . GLU A 1 339 ? 11.650 -3.334 -0.263 1.00 97.94 339 GLU A C 1
ATOM 2555 O O . GLU A 1 339 ? 12.846 -3.248 0.005 1.00 97.94 339 GLU A O 1
ATOM 2560 N N . HIS A 1 340 ? 11.126 -4.430 -0.820 1.00 97.50 340 HIS A N 1
ATOM 2561 C CA . HIS A 1 340 ? 11.873 -5.659 -1.098 1.00 97.50 340 HIS A CA 1
ATOM 2562 C C . HIS A 1 340 ? 12.617 -5.630 -2.444 1.00 97.50 340 HIS A C 1
ATOM 2564 O O . HIS A 1 340 ? 13.282 -6.603 -2.796 1.00 97.50 340 HIS A O 1
ATOM 2570 N N . LEU A 1 341 ? 12.558 -4.534 -3.209 1.00 97.62 341 LEU A N 1
ATOM 2571 C CA . LEU A 1 341 ? 13.428 -4.367 -4.378 1.00 97.62 341 LEU A CA 1
ATOM 2572 C C . LEU A 1 341 ? 14.895 -4.147 -3.973 1.00 97.62 341 LEU A C 1
ATOM 2574 O O . LEU A 1 341 ? 15.793 -4.420 -4.765 1.00 97.62 341 LEU A O 1
ATOM 2578 N N . GLY A 1 342 ? 15.164 -3.699 -2.743 1.00 96.44 342 GLY A N 1
ATOM 2579 C CA . GLY A 1 342 ? 16.517 -3.688 -2.185 1.00 96.44 342 GLY A CA 1
ATOM 2580 C C . GLY A 1 342 ? 16.910 -5.069 -1.665 1.00 96.44 342 GLY A C 1
ATOM 2581 O O . GLY A 1 342 ? 16.230 -5.617 -0.799 1.00 96.44 342 GLY A O 1
ATOM 2582 N N . ALA A 1 343 ? 18.035 -5.619 -2.133 1.00 94.25 343 ALA A N 1
ATOM 2583 C CA . ALA A 1 343 ? 18.445 -6.986 -1.790 1.00 94.25 343 ALA A CA 1
ATOM 2584 C C . ALA A 1 343 ? 18.614 -7.225 -0.278 1.00 94.25 343 ALA A C 1
ATOM 2586 O O . ALA A 1 343 ? 18.340 -8.317 0.209 1.00 94.25 343 ALA A O 1
ATOM 2587 N N . ARG A 1 344 ? 19.022 -6.194 0.477 1.00 93.25 344 ARG A N 1
ATOM 2588 C CA . ARG A 1 344 ? 19.188 -6.264 1.941 1.00 93.25 344 ARG A CA 1
ATOM 2589 C C . ARG A 1 344 ? 17.862 -6.294 2.700 1.00 93.25 344 ARG A C 1
ATOM 2591 O O . ARG A 1 344 ? 17.802 -6.842 3.792 1.00 93.25 344 ARG A O 1
ATOM 2598 N N . GLN A 1 345 ? 16.836 -5.648 2.154 1.00 93.94 345 GLN A N 1
ATOM 2599 C CA . GLN A 1 345 ? 15.500 -5.558 2.748 1.00 93.94 345 GLN A CA 1
ATOM 2600 C C . GLN A 1 345 ? 14.619 -6.741 2.344 1.00 93.94 345 GLN A C 1
ATOM 2602 O O . GLN A 1 345 ? 13.602 -7.006 2.977 1.00 93.94 345 GLN A O 1
ATOM 2607 N N . ASN A 1 346 ? 14.993 -7.440 1.276 1.00 95.56 346 ASN A N 1
ATOM 2608 C CA . ASN A 1 346 ? 14.257 -8.579 0.781 1.00 95.56 346 ASN A CA 1
ATOM 2609 C C . ASN A 1 346 ? 14.505 -9.826 1.654 1.00 95.56 346 ASN A C 1
ATOM 2611 O O . ASN A 1 346 ? 15.657 -10.246 1.788 1.00 95.56 346 ASN A O 1
ATOM 2615 N N . PRO A 1 347 ? 13.455 -10.497 2.166 1.00 93.56 347 PRO A N 1
ATOM 2616 C CA . PRO A 1 347 ? 13.595 -11.752 2.912 1.00 93.56 347 PRO A CA 1
ATOM 2617 C C . PRO A 1 347 ? 14.322 -12.875 2.151 1.00 93.56 347 PRO A C 1
ATOM 2619 O O . PRO A 1 347 ? 14.899 -13.765 2.769 1.00 93.56 347 PRO A O 1
ATOM 2622 N N . ALA A 1 348 ? 14.311 -12.850 0.816 1.00 94.38 348 ALA A N 1
ATOM 2623 C CA . ALA A 1 348 ? 15.009 -13.814 -0.031 1.00 94.38 348 ALA A CA 1
ATOM 2624 C C . ALA A 1 348 ? 16.499 -13.481 -0.260 1.00 94.38 348 ALA A C 1
ATOM 2626 O O . ALA A 1 348 ? 17.181 -14.248 -0.945 1.00 94.38 348 ALA A O 1
ATOM 2627 N N . GLY A 1 349 ? 16.998 -12.351 0.259 1.00 93.94 349 GLY A N 1
ATOM 2628 C CA . GLY A 1 349 ? 18.390 -11.902 0.117 1.00 93.94 349 GLY A CA 1
ATOM 2629 C C . GLY A 1 349 ? 18.790 -11.475 -1.302 1.00 93.94 349 GLY A C 1
ATOM 2630 O O . GLY A 1 349 ? 19.974 -11.322 -1.591 1.00 93.94 349 GLY A O 1
ATOM 2631 N N . VAL A 1 350 ? 17.816 -11.309 -2.200 1.00 93.62 350 VAL A N 1
ATOM 2632 C CA . VAL A 1 350 ? 17.995 -10.879 -3.596 1.00 93.62 350 VAL A CA 1
ATOM 2633 C C . VAL A 1 350 ? 17.164 -9.631 -3.858 1.00 93.62 350 VAL A C 1
ATOM 2635 O O . VAL A 1 350 ? 16.201 -9.374 -3.150 1.00 93.62 350 VAL A O 1
ATOM 2638 N N . GLY A 1 351 ? 17.499 -8.845 -4.873 1.00 93.69 351 GLY A N 1
ATOM 2639 C CA . GLY A 1 351 ? 16.747 -7.634 -5.186 1.00 93.69 351 GLY A CA 1
ATOM 2640 C C . GLY A 1 351 ? 17.079 -7.093 -6.564 1.00 93.69 351 GLY A C 1
ATOM 2641 O O . GLY A 1 351 ? 17.925 -7.650 -7.265 1.00 93.69 351 GLY A O 1
ATOM 2642 N N . TRP A 1 352 ? 16.390 -6.020 -6.935 1.00 95.44 352 TRP A N 1
ATOM 2643 C CA . TRP A 1 352 ? 16.687 -5.208 -8.111 1.00 95.44 352 TRP A CA 1
ATOM 2644 C C . TRP A 1 352 ? 18.074 -4.576 -8.006 1.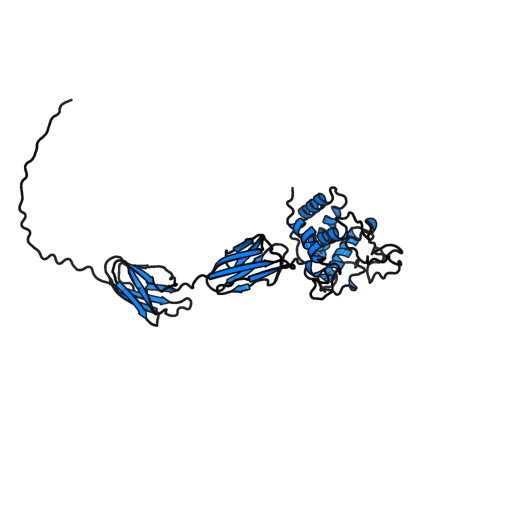00 95.44 352 TRP A C 1
ATOM 2646 O O . TRP A 1 352 ? 18.859 -4.620 -8.948 1.00 95.44 352 TRP A O 1
ATOM 2656 N N . ALA A 1 353 ? 18.389 -4.036 -6.827 1.00 93.25 353 ALA A N 1
ATOM 2657 C CA . ALA A 1 353 ? 19.668 -3.409 -6.541 1.00 93.25 353 ALA A CA 1
ATOM 2658 C C . ALA A 1 353 ? 20.240 -3.879 -5.198 1.00 93.25 353 ALA A C 1
ATOM 2660 O O . ALA A 1 353 ? 19.515 -4.219 -4.256 1.00 93.25 353 ALA A O 1
ATOM 2661 N N . THR A 1 354 ? 21.568 -3.858 -5.104 1.00 90.94 354 THR A N 1
ATOM 2662 C CA . THR A 1 354 ? 22.321 -4.101 -3.862 1.00 90.94 354 THR A CA 1
ATOM 2663 C C . THR A 1 354 ? 22.514 -2.840 -3.022 1.00 90.94 354 THR A C 1
ATOM 2665 O O . THR A 1 354 ? 22.984 -2.924 -1.883 1.00 90.94 354 THR A O 1
ATOM 2668 N N . ASP A 1 355 ? 22.162 -1.684 -3.582 1.00 89.75 355 ASP A N 1
ATOM 2669 C CA . ASP A 1 355 ? 22.252 -0.384 -2.936 1.00 89.75 355 ASP A CA 1
ATOM 2670 C C . ASP A 1 355 ? 21.498 -0.364 -1.611 1.00 89.75 355 ASP A C 1
ATOM 2672 O O . ASP A 1 355 ? 20.375 -0.862 -1.480 1.00 89.75 355 ASP A O 1
ATOM 2676 N N . ALA A 1 356 ? 22.125 0.258 -0.612 1.00 87.75 356 ALA A N 1
ATOM 2677 C CA . ALA A 1 356 ? 21.487 0.452 0.676 1.00 87.75 356 ALA A CA 1
ATOM 2678 C C . ALA A 1 356 ? 20.189 1.247 0.491 1.00 87.75 356 ALA A C 1
ATOM 2680 O O . ALA A 1 356 ? 20.174 2.301 -0.156 1.00 87.75 356 ALA A O 1
ATOM 2681 N N . GLU A 1 357 ? 19.117 0.719 1.084 1.00 92.56 357 GLU A N 1
ATOM 2682 C CA . GLU A 1 357 ? 17.811 1.370 1.159 1.00 92.56 357 GLU A CA 1
ATOM 2683 C C . GLU A 1 357 ? 17.144 1.624 -0.201 1.00 92.56 357 GLU A C 1
ATOM 2685 O O . GLU A 1 357 ? 16.272 2.481 -0.287 1.00 92.56 357 GLU A O 1
ATOM 2690 N N . TYR A 1 358 ? 17.516 0.898 -1.263 1.00 96.69 358 TYR A N 1
ATOM 2691 C CA . TYR A 1 358 ? 16.980 1.112 -2.616 1.00 96.69 358 TYR A CA 1
ATOM 2692 C C . TYR A 1 358 ? 15.444 1.222 -2.651 1.00 96.69 358 TYR A C 1
ATOM 2694 O O . TYR A 1 358 ? 14.897 2.251 -3.049 1.00 96.69 358 TYR A O 1
ATOM 2702 N N . GLY A 1 359 ? 14.741 0.208 -2.135 1.00 97.56 359 GLY A N 1
ATOM 2703 C CA . GLY A 1 359 ? 13.277 0.221 -2.068 1.00 97.56 359 GLY A CA 1
ATOM 2704 C C . GLY A 1 359 ? 12.731 1.370 -1.213 1.00 97.56 359 GLY A C 1
ATOM 2705 O O . GLY A 1 359 ? 11.758 2.021 -1.586 1.00 97.56 359 GLY A O 1
ATOM 2706 N N . PHE A 1 360 ? 13.399 1.691 -0.100 1.00 97.31 360 PHE A N 1
ATOM 2707 C CA . PHE A 1 360 ? 12.996 2.801 0.769 1.00 97.31 360 PHE A CA 1
ATOM 2708 C C . PHE A 1 360 ? 13.160 4.161 0.085 1.00 97.31 360 PHE A C 1
ATOM 2710 O O . PHE A 1 360 ? 12.315 5.031 0.270 1.00 97.31 360 PHE A O 1
ATOM 2717 N N . LYS A 1 361 ? 14.200 4.359 -0.733 1.00 97.56 361 LYS A N 1
ATOM 2718 C CA . LYS A 1 361 ? 14.390 5.589 -1.517 1.00 97.56 361 LYS A CA 1
ATOM 2719 C C . LYS A 1 361 ? 13.259 5.776 -2.521 1.00 97.56 361 LYS A C 1
ATOM 2721 O O . LYS A 1 361 ? 12.739 6.884 -2.621 1.00 97.56 361 LYS A O 1
ATOM 2726 N N . ILE A 1 362 ? 12.842 4.712 -3.211 1.00 98.44 362 ILE A N 1
ATOM 2727 C CA . ILE A 1 362 ? 11.697 4.761 -4.134 1.00 98.44 362 ILE A CA 1
ATOM 2728 C C . ILE A 1 362 ? 10.429 5.167 -3.376 1.00 98.44 362 ILE A C 1
ATOM 2730 O O . ILE A 1 362 ? 9.743 6.109 -3.779 1.00 98.44 362 ILE A O 1
ATOM 2734 N N . VAL A 1 363 ? 10.149 4.505 -2.249 1.00 98.25 363 VAL A N 1
ATOM 2735 C CA . VAL A 1 363 ? 8.964 4.796 -1.431 1.00 98.25 363 VAL A CA 1
ATOM 2736 C C . VAL A 1 363 ? 8.981 6.242 -0.925 1.00 98.25 363 VAL A C 1
ATOM 2738 O O . VAL A 1 363 ? 8.042 6.998 -1.174 1.00 98.25 363 VAL A O 1
ATOM 2741 N N . ASN A 1 364 ? 10.057 6.650 -0.254 1.00 97.00 364 ASN A N 1
ATOM 2742 C CA . ASN A 1 364 ? 10.116 7.909 0.487 1.00 97.00 364 ASN A CA 1
ATOM 2743 C C . ASN A 1 364 ? 10.296 9.137 -0.415 1.00 97.00 364 ASN A C 1
ATOM 2745 O O . ASN A 1 364 ? 9.706 10.181 -0.143 1.00 97.00 364 ASN A O 1
ATOM 2749 N N . ASN A 1 365 ? 11.081 9.029 -1.489 1.00 97.56 365 ASN A N 1
ATOM 2750 C CA . ASN A 1 365 ? 11.449 10.191 -2.303 1.00 97.56 365 ASN A CA 1
ATOM 2751 C C . ASN A 1 365 ? 10.559 10.369 -3.539 1.00 97.56 365 ASN A C 1
ATOM 2753 O O . ASN A 1 365 ? 10.537 11.461 -4.111 1.00 97.56 365 ASN A O 1
ATOM 2757 N N . PHE A 1 366 ? 9.828 9.326 -3.949 1.00 98.25 366 PHE A N 1
ATOM 2758 C CA . PHE A 1 366 ? 9.058 9.337 -5.195 1.00 98.25 366 PHE A CA 1
ATOM 2759 C C . PHE A 1 366 ? 7.607 8.899 -4.988 1.00 98.25 366 PHE A C 1
ATOM 2761 O O . PHE A 1 366 ? 6.706 9.709 -5.196 1.00 98.25 366 PHE A O 1
ATOM 2768 N N . LEU A 1 367 ? 7.361 7.670 -4.522 1.00 98.19 367 LEU A N 1
ATOM 2769 C CA . LEU A 1 367 ? 6.007 7.108 -4.437 1.00 98.19 367 LEU A CA 1
ATOM 2770 C C . LEU A 1 367 ? 5.106 7.868 -3.451 1.00 98.19 367 LEU A C 1
ATOM 2772 O O . LEU A 1 367 ? 3.999 8.274 -3.809 1.00 98.19 367 LEU A O 1
ATOM 2776 N N . LEU A 1 368 ? 5.570 8.093 -2.217 1.00 96.19 368 LEU A N 1
ATOM 2777 C CA . LEU A 1 368 ? 4.801 8.831 -1.212 1.00 96.19 368 LEU A CA 1
ATOM 2778 C C . LEU A 1 368 ? 4.599 10.305 -1.606 1.00 96.19 368 LEU A C 1
ATOM 2780 O O . LEU A 1 368 ? 3.456 10.762 -1.542 1.00 96.19 368 LEU A O 1
ATOM 2784 N N . PRO A 1 369 ? 5.623 11.046 -2.084 1.00 97.00 369 PRO A N 1
ATOM 2785 C CA . PRO A 1 369 ? 5.425 12.392 -2.618 1.00 97.00 369 PRO A CA 1
ATOM 2786 C C . PRO A 1 369 ? 4.452 12.469 -3.797 1.00 97.00 369 PRO A C 1
ATOM 2788 O O . PRO A 1 369 ? 3.718 13.448 -3.893 1.00 97.00 369 PRO A O 1
ATOM 2791 N N . MET A 1 370 ? 4.431 11.468 -4.683 1.00 97.25 370 MET A N 1
ATOM 2792 C CA . MET A 1 370 ? 3.469 11.399 -5.789 1.00 97.25 370 MET A CA 1
ATOM 2793 C C . MET A 1 370 ? 2.049 11.157 -5.272 1.00 97.25 370 MET A C 1
ATOM 2795 O O . MET A 1 370 ? 1.114 11.835 -5.688 1.00 97.25 370 MET A O 1
ATOM 2799 N N . THR A 1 371 ? 1.893 10.250 -4.307 1.00 95.38 371 THR A N 1
ATOM 2800 C CA . THR A 1 371 ? 0.596 9.924 -3.692 1.00 95.38 371 THR A CA 1
ATOM 2801 C C . THR A 1 371 ? 0.017 11.105 -2.909 1.00 95.38 371 THR A C 1
ATOM 2803 O O . THR A 1 371 ? -1.185 11.345 -2.949 1.00 95.38 371 THR A O 1
ATOM 2806 N N . ALA A 1 372 ? 0.867 11.869 -2.220 1.00 93.94 372 ALA A N 1
ATOM 2807 C CA . ALA A 1 372 ? 0.472 13.049 -1.451 1.00 93.94 372 ALA A CA 1
ATOM 2808 C C . ALA A 1 372 ? 0.360 14.332 -2.298 1.00 93.94 372 ALA A C 1
ATOM 2810 O O . ALA A 1 372 ? 0.075 15.399 -1.752 1.00 93.94 372 ALA A O 1
ATOM 2811 N N . PHE A 1 373 ? 0.626 14.262 -3.607 1.00 95.12 373 PHE A N 1
ATOM 2812 C CA . PHE A 1 373 ? 0.626 15.437 -4.470 1.00 95.12 373 PHE A CA 1
ATOM 2813 C C . PHE A 1 373 ? -0.789 16.003 -4.633 1.00 95.12 373 PHE A C 1
ATOM 2815 O O . PHE A 1 373 ? -1.692 15.324 -5.114 1.00 95.12 373 PHE A O 1
ATOM 2822 N N . GLN A 1 374 ? -0.967 17.269 -4.262 1.00 89.06 374 GLN A N 1
ATOM 2823 C CA . GLN A 1 374 ? -2.213 17.993 -4.485 1.00 89.06 374 GLN A CA 1
ATOM 2824 C C . GLN A 1 374 ? -2.196 18.609 -5.884 1.00 89.06 374 GLN A C 1
ATOM 2826 O O . GLN A 1 374 ? -1.330 19.433 -6.188 1.00 89.06 374 GLN A O 1
ATOM 2831 N N . MET A 1 375 ? -3.143 18.186 -6.724 1.00 85.56 375 MET A N 1
ATOM 2832 C CA . MET A 1 375 ? -3.356 18.775 -8.047 1.00 85.56 375 MET A CA 1
ATOM 2833 C C . MET A 1 375 ? -3.715 20.260 -7.918 1.00 85.56 375 MET A C 1
ATOM 2835 O O . MET A 1 375 ? -4.348 20.659 -6.937 1.00 85.56 375 MET A O 1
ATOM 2839 N N . ARG A 1 376 ? -3.269 21.063 -8.884 1.00 71.88 376 ARG A N 1
ATOM 2840 C CA . ARG A 1 376 ? -3.535 22.507 -8.935 1.00 71.88 376 ARG A CA 1
ATOM 2841 C C . ARG A 1 376 ? -4.764 22.842 -9.759 1.00 71.88 376 ARG A C 1
ATOM 2843 O O . ARG A 1 376 ? -5.031 22.103 -10.732 1.00 71.88 376 ARG A O 1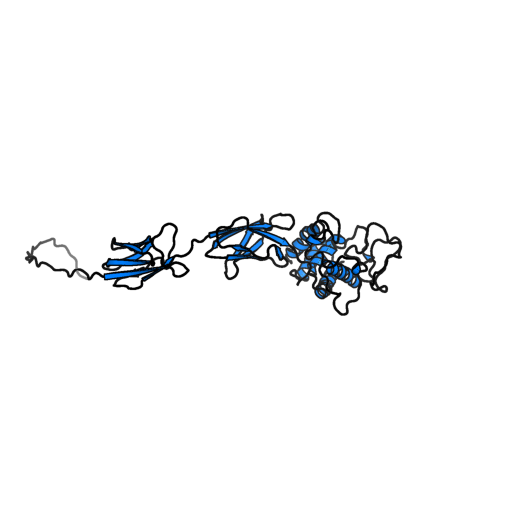
#

Radius of gyration: 38.98 Å; chains: 1; bounding box: 99×78×102 Å

Foldseek 3Di:
DDDDDDDDDDDDDDDDDDPPPDPPPPPDADKAKEKEFEAEPVRAGDWQKWKDWAPARWIWTADRRRIIMTTRDAAKTKIAIDDPPWAKPPRIDIDGHYYYHDYIYIFDRWAKEKAFEAELVRFGDWQKWKDWPPDPDIDTADPRRIDMDTGHGAKTKIAIDDPQKAWVVRIDIDGHYYYHPYIYIFGFQFAEEPFDLVLLLVLLCVQVVDNPCSVLSVLLVVQLVLLRGHSLLLQLQLCVQQVSVVRDDQDDNQQLASHQQQQPVDADCFPPALQQADPVAWTGDHPGGHIGGNDNNLNSNLSSLCSSQQQAPDDRRPPDGHHNSCSVVDPGNQDRGLQLQALVSTPVSDHVDVDPRRSVCSVPVRSVCSSPRDDD

Secondary structure (DSSP, 8-state):
-------------------------PPPPPPEEEEEEEE-TTS-B-TTPEEEEETTTEEEE--TTSEEEEEEE-S-EEEEEE-TT-EEESS-EEESS-EEEEEEEEEPPPEEEEEEEE-TTS-B--S-EEEETTSS-EEE--TTSEEEEEEE-S-EEEEEE-TT-EEESS-EEESS-EEEEEEEEE-BSBS--SS-HHHHHHHHHHHHSSSTTHHHHHHHHHHGGGGTB-HHHHHHHHHHHTTTTT--SSS-GGGT-TT-TT--SS---S----TTS-TTTEE--TT--S-EESSHHHHHHHHHHHHHHHH--SPPPTTPPP--TTGGGS-TT--SBGGGGBTTTSTTS--SB-STTHHHHHIIIIIHHHHTPPP-